Protein 7JWS (pdb70)

Secondary structure (DSSP, 8-state):
-----SS-------SEEETTEEE--SS--EEEEEETTTTEEEEEEE---HHHHHHHHHHHHHHTSTTSHHHHS-HHHHHHHHHHHHHHHHHTHHHHHHHHHHHHT--HHHIIIIIHHHHHHHHHHHHHHGGG----EE--SSSEEEEEEEEE-SEEEEE--SSSHHHHHHHHHHHHHHTT-EEEEE--TT--HHHHHHHHHHHHHTPPTTSEEE----IIIIIHHHHT-TT--EEEEES-HHHHHHHHHHHHHTT--EEEEE-----EEEE-TTS-HHHHHHHHHHHHHGGGG--TT---EEEEEHHHHHHHHHHHHHHHTT--BS-TTSTT--B---S-HHHHHHHHHHHHHHHHTT-EEEE--SEESSSS-EE--EEEES--TTSHHHHS---SSEEEEEEES-HHHHHHHHH-SS--SEEEEE-S-HHHHHHHHHHS--SEEEES------TTS-B--SGGGEES-BSHHHHHGGGEEEEEEEEE-S----

Nearest PDB structures (foldseek):
  5abm-assembly1_C  TM=9.987E-01  e=3.483E-104  Ovis aries
  6alj-assembly1_A  TM=9.960E-01  e=2.962E-92  Homo sapiens
  2onm-assembly1_D  TM=9.937E-01  e=1.560E-89  Homo sapiens
  8dr9-assembly1_B  TM=9.944E-01  e=1.698E-88  Homo sapiens
  2onp-assembly1_A  TM=9.924E-01  e=2.288E-88  Homo sapiens

Radius of gyration: 23.47 Å; Cα contacts (8 Å, |Δi|>4): 1197; chains: 1; bounding box: 71×61×48 Å

Foldseek 3Di:
DQDADPDDADFDFAAWAAQLDGDAEPVNDWDFAAFQQFRDTPDIHHAHFLVSLVRLLVLQQVCQDPPHCLNPPALLVLLVLLLQLLVVLVVCLNNLLVLLCRLLLFQSSCSRPPLSVLLSQLSNQLSVCLNVDAWAFDPDPDQWTKIKDFAFQEEEEEEEESLRQRNRVSLPLSLLSSRRYAYEYEYALSRCRSVSVSSNSSVVSPPGGSSYIYRYHHCVGSVLSQLQPQSHQAYEYEEALVVLVVSCVSCVVHHVHHYWYQHAFLAAEEAEPAFPQVLCLVQLLCQQCPQQRQDRRRNLEYEYEPVCQVVSLVSNLVVLVPAAEHRSHDPPHDYTAHRDDVLLVLLLVLLVQCVVVDWAKSDFNAADDPGGSGGRQTETEPDDCPGCSNADRSSGNYHYYYYDHDPVVVLVSSQPHQWAFEYEYGHPDPVCQVVSQVSHQHFYYHYSHHDDDHQQDWGHTGGSSIDATTHHPRNSSSRTDMDMDMGRDPHDDD

InterPro domains:
  IPR015590 Aldehyde dehydrogenase domain [PF00171] (29-492)
  IPR016160 Aldehyde dehydrogenase, cysteine active site [PS00070] (296-307)
  IPR016161 Aldehyde/histidinol dehydrogenase [SSF53720] (13-496)
  IPR016162 Aldehyde dehydrogenase, N-terminal [G3DSA:3.40.605.10] (34-492)
  IPR016163 Aldehyde dehydrogenase, C-terminal [G3DSA:3.40.309.10] (274-463)
  IPR029510 Aldehyde dehydrogenase, glutamic acid active site [PS00687] (268-275)

Solvent-accessible surface area: 20620 Å² total; per-residue (Å²): 180,74,55,81,56,177,107,132,31,178,52,133,50,29,80,0,0,5,61,15,87,74,44,82,6,81,71,48,112,102,4,50,2,99,11,3,8,39,75,92,96,50,23,76,0,10,24,0,41,114,100,2,0,31,71,0,2,154,6,0,53,122,9,19,74,143,56,15,89,2,52,89,43,102,30,61,70,28,6,154,12,0,94,76,0,0,57,10,0,79,137,19,53,56,49,0,0,14,9,2,0,31,3,2,0,3,21,14,45,36,0,24,90,56,4,0,25,25,0,8,146,6,0,62,47,0,8,35,55,2,71,113,44,123,23,145,103,75,130,53,131,38,68,74,95,6,70,16,109,46,28,23,22,0,0,0,0,0,13,6,16,34,7,39,5,0,21,20,1,0,18,2,0,0,2,0,0,0,3,2,0,0,0,0,0,3,3,6,46,45,2,0,3,2,4,0,14,0,0,15,4,0,104,92,12,46,4,15,78,0,0,0,0,0,0,0,0,77,24,116,49,0,5,47,6,0,4,52,28,126,60,0,41,1,0,2,14,7,18,51,18,131,59,0,123,110,8,109,90,22,3,45,164,32,44,136,9,117,29,15,6,8,8,0,2,2,2,9,0,0,0,15,50,60,11,62,32,95,47,0,8,71,63,0,0,70,10,2,13,74,8,3,1,0,11,22,24,11,0,8,9,0,0,0,38,78,91,28,8,112,56,0,14,130,88,0,14,90,58,1,131,151,48,102,24,11,51,5,62,74,113,55,24,59,8,0,0,0,8,30,130,133,22,46,61,78,0,37,76,1,0,73,6,0,84,163,81,56,12,113,72,52,19,31,5,14,79,110,51,158,99,10,47,6,0,64,16,0,0,0,3,73,5,81,47,132,15,79,0,5,118,65,24,4,24,4,0,2,0,0,0,0,95,12,170,50,49,115,71,0,30,150,46,3,25,111,34,159,41,7,2,0,0,0,0,1,3,142,53,141,91,71,16,109,69,2,30,94,48,7,81,8,28,27,39,13,58,59,28,11,35,85,67,50,8,115,58,63,26,0,4,86,83,66,0,5,49,25,49,17,1,0,109,132,2,5,91,43,13,17,64,88,98,85,38,68,61,171,60,114,128,80,120,178

Organism: Homo sapiens (NCBI:txid9606)

B-factor: mean 30.78, std 9.28, range [12.26, 70.66]

GO terms:
  GO:0004029 aldehyde dehydrogenase (NAD+) activity (F, IDA)
  GO:0005829 cytosol (C, IDA)
  GO:0030392 fructosamine catabolic process (P, IDA)
  GO:0106373 3-deoxyglucosone dehydrogenase activity (F, IDA)
  GO:0004029 aldehyde dehydrogenase (NAD+) activity (F, EXP)
  GO:0140087 acetaldehyde dehydrogenase (NAD+) activity (F, EXP)
  GO:0018479 benzaldehyde dehydrogenase (NAD+) activity (F, EXP)
  GO:0004029 aldehyde dehydrogenase (NAD+) activity (F, IMP)
  GO:0110095 cellular detoxification of aldehyde (P, IMP)
  GO:0005515 protein binding (F, IPI)
  GO:0005497 androgen binding (F, TAS)
  GO:0005737 cytoplasm (C, TAS)
  GO:0004029 aldehyde dehydrogenase (NAD+) activity (F, TAS)
  GO:0006081 aldehyde metabolic process (P, TAS)
  GO:0005829 cytosol (C, TAS)
  GO:0005096 GTPase activator activity (F, TAS)
  GO:0070062 extracellular exosome (C, HDA)
  GO:0070403 NAD+ binding (F, IDA)

Sequence (494 aa):
DLPVVLLTDLKIQYTKIFINNEWHDSVSGKKFPVFNPATEEELCQVEEGDKEDVDKAVKAARQAFQIGSPWRTMDASERGRLLYYKLADLIERDRLLLATMESMNGGKLYSNNAYLSDLAGCCIKTLRYCAGWADKIQGRTIPIDGNFFTYTRHEPIGVCGQIIPWNFPLVMLIWKIGPALSCGNTVVVKPAEQTPLTALHVASLIKEAGFPPGVVNIVPGYGPTAGAAISSHMDIDKVAFTGSTEVGKLIKEAAGKSNLKRVTLELGGKSPCIVLADADLDNAVEFAHHGVFYHQGQCCIAASRIFVEESIYDEFVRRSVERAKKYILGNPLTPGVTQGPQIDKEQYDKILDLIESGKKEGAKLECGGGPWGNKGYFVQPTVFSNVTDEMRIAKEEIFGPVQQIMKFKSSLDDVIKRANNTFYGLSAGVFTKDIDKAITISSALQAGTVWVNCYGVVSAQCPFGGFKMSGNGRELGEYGFHEYTEVKTVTVKISQQKNS

Structure (mmCIF, N/CA/C/O backbone):
data_7JWS
#
_entry.id   7JWS
#
_cell.length_a   109.065
_cell.length_b   109.065
_cell.length_c   83.126
_cell.angle_alpha   90.000
_cell.angle_beta   90.000
_cell.angle_gamma   90.000
#
_symmetry.space_group_name_H-M   'P 4 2 2'
#
loop_
_entity.id
_entity.type
_entity.pdbx_description
1 polymer 'Retinal dehydrogenase 1'
2 non-polymer 'YTTERBIUM (III) ION'
3 non-polymer 1-methyl-5-phenyl-6-{[(1R)-1-phenylethyl]sulfanyl}-1,5-dihydro-4H-pyrazolo[3,4-d]pyrimidin-4-one
4 non-polymer 'CHLORIDE ION'
5 water water
#
loop_
_atom_site.group_PDB
_atom_site.id
_atom_site.type_symbol
_atom_site.label_atom_id
_atom_site.label_alt_id
_atom_site.label_comp_id
_atom_site.label_asym_id
_atom_site.label_entity_id
_atom_site.label_seq_id
_atom_site.pdbx_PDB_ins_code
_atom_site.Cartn_x
_atom_site.Cartn_y
_atom_site.Cartn_z
_atom_site.occupancy
_atom_site.B_iso_or_equiv
_atom_site.auth_seq_id
_atom_site.auth_comp_id
_atom_site.auth_asym_id
_atom_site.auth_atom_id
_atom_site.pdbx_PDB_model_num
ATOM 1 N N . ASP A 1 8 ? 33.510 -33.068 4.477 1.00 62.50 8 ASP A N 1
ATOM 2 C CA . ASP A 1 8 ? 33.651 -34.320 5.296 1.00 63.08 8 ASP A CA 1
ATOM 3 C C . ASP A 1 8 ? 34.320 -34.021 6.638 1.00 59.75 8 ASP A C 1
ATOM 4 O O . ASP A 1 8 ? 35.158 -33.112 6.729 1.00 56.92 8 ASP A O 1
ATOM 9 N N . LEU A 1 9 ? 33.946 -34.789 7.665 1.00 60.30 9 LEU A N 1
ATOM 10 C CA . LEU A 1 9 ? 34.546 -34.668 8.998 1.00 57.60 9 LEU A CA 1
ATOM 11 C C . LEU A 1 9 ? 35.158 -36.007 9.438 1.00 58.07 9 LEU A C 1
ATOM 12 O O . LEU A 1 9 ? 34.490 -36.809 10.102 1.00 59.81 9 LEU A O 1
ATOM 17 N N . PRO A 1 10 ? 36.432 -36.255 9.061 1.00 56.63 10 PRO A N 1
ATOM 18 C CA . PRO A 1 10 ? 37.116 -37.470 9.508 1.00 57.03 10 PRO A CA 1
ATOM 19 C C . PRO A 1 10 ? 37.541 -37.403 10.973 1.00 54.96 10 PRO A C 1
ATOM 20 O O . PRO A 1 10 ? 37.690 -36.311 11.524 1.00 52.54 10 PRO A O 1
ATOM 24 N N . VAL A 1 11 ? 37.756 -38.581 11.560 1.00 56.07 11 VAL A N 1
ATOM 25 C CA A VAL A 1 11 ? 38.118 -38.705 12.974 0.50 54.70 11 VAL A CA 1
ATOM 26 C CA B VAL A 1 11 ? 38.083 -38.735 12.979 0.50 54.82 11 VAL A CA 1
ATOM 27 C C . VAL A 1 11 ? 39.348 -39.588 13.155 1.00 54.32 11 VAL A C 1
ATOM 28 O O . VAL A 1 11 ? 39.681 -40.398 12.288 1.00 55.84 11 VAL A O 1
ATOM 35 N N . LEU A 1 12 ? 40.028 -39.406 14.285 1.00 52.46 12 LEU A N 1
ATOM 36 C CA . LEU A 1 12 ? 41.181 -40.223 14.663 1.00 52.21 12 LEU A CA 1
ATOM 37 C C . LEU A 1 12 ? 40.712 -41.661 14.937 1.00 55.23 12 LEU A C 1
ATOM 38 O O . LEU A 1 12 ? 39.728 -41.867 15.657 1.00 56.47 12 LEU A O 1
ATOM 43 N N . LEU A 1 13 ? 41.400 -42.642 14.350 1.00 56.57 13 LEU A N 1
ATOM 44 C CA . LEU A 1 13 ? 40.951 -44.045 14.381 1.00 59.82 13 LEU A CA 1
ATOM 45 C C . LEU A 1 13 ? 41.319 -44.798 15.664 1.00 60.13 13 LEU A C 1
ATOM 46 O O . LEU A 1 13 ? 40.586 -45.702 16.069 1.00 62.61 13 LEU A O 1
ATOM 51 N N . THR A 1 14 ? 42.453 -44.448 16.278 1.00 57.90 14 THR A N 1
ATOM 52 C CA . THR A 1 14 ? 42.824 -44.963 17.606 1.00 57.98 14 THR A CA 1
ATOM 53 C C . THR A 1 14 ? 42.694 -43.825 18.614 1.00 55.71 14 THR A C 1
ATOM 54 O O . THR A 1 14 ? 42.671 -42.652 18.231 1.00 53.85 14 THR A O 1
ATOM 58 N N . ASP A 1 15 ? 42.620 -44.176 19.897 1.00 56.14 15 ASP A N 1
ATOM 59 C CA . ASP A 1 15 ? 42.564 -43.179 20.972 1.00 54.28 15 ASP A CA 1
ATOM 60 C C . ASP A 1 15 ? 43.856 -42.346 21.022 1.00 51.54 15 ASP A C 1
ATOM 61 O O . ASP A 1 15 ? 44.935 -42.810 20.628 1.00 51.39 15 ASP A O 1
ATOM 66 N N . LEU A 1 16 ? 43.728 -41.105 21.485 1.00 49.54 16 LEU A N 1
ATOM 67 C CA . LEU A 1 16 ? 44.857 -40.189 21.585 1.00 46.98 16 LEU A CA 1
ATOM 68 C C . LEU A 1 16 ? 45.798 -40.625 22.705 1.00 46.91 16 LEU A C 1
ATOM 69 O O . LEU A 1 16 ? 45.350 -40.910 23.816 1.00 47.83 16 LEU A O 1
ATOM 74 N N . LYS A 1 17 ? 47.095 -40.666 22.407 1.00 45.96 17 LYS A N 1
ATOM 75 C CA . LYS A 1 17 ? 48.121 -40.929 23.414 1.00 45.82 17 LYS A CA 1
ATOM 76 C C . LYS A 1 17 ? 48.965 -39.675 23.547 1.00 43.33 17 LYS A C 1
ATOM 77 O O . LYS A 1 17 ? 49.492 -39.185 22.554 1.00 42.22 17 LYS A O 1
ATOM 83 N N . ILE A 1 18 ? 49.074 -39.145 24.765 1.00 42.71 18 ILE A N 1
ATOM 84 C CA . ILE A 1 18 ? 49.862 -37.935 25.008 1.00 40.63 18 ILE A CA 1
ATOM 85 C C . ILE A 1 18 ? 51.330 -38.338 25.150 1.00 40.53 18 ILE A C 1
ATOM 86 O O . ILE A 1 18 ? 51.669 -39.182 25.988 1.00 41.97 18 ILE A O 1
ATOM 91 N N . GLN A 1 19 ? 52.174 -37.744 24.310 1.00 39.08 19 GLN A N 1
ATOM 92 C CA . GLN A 1 19 ? 53.606 -38.034 24.259 1.00 38.95 19 GLN A CA 1
ATOM 93 C C . GLN A 1 19 ? 54.455 -36.879 24.808 1.00 37.28 19 GLN A C 1
ATOM 94 O O . GLN A 1 19 ? 55.354 -37.099 25.615 1.00 37.80 19 GLN A O 1
ATOM 100 N N . TYR A 1 20 ? 54.179 -35.658 24.358 1.00 35.44 20 TYR A N 1
ATOM 101 C CA . TYR A 1 20 ? 55.056 -34.510 24.622 1.00 33.83 20 TYR A CA 1
ATOM 102 C C . TYR A 1 20 ? 54.553 -33.684 25.799 1.00 33.44 20 TYR A C 1
ATOM 103 O O . TYR A 1 20 ? 53.513 -33.041 25.719 1.00 32.85 20 TYR A O 1
ATOM 112 N N . THR A 1 21 ? 55.301 -33.747 26.899 1.00 33.95 21 THR A N 1
ATOM 113 C CA . THR A 1 21 ? 54.931 -33.123 28.162 1.00 34.14 21 THR A CA 1
ATOM 114 C C . THR A 1 21 ? 56.075 -32.336 28.819 1.00 33.70 21 THR A C 1
ATOM 115 O O . THR A 1 21 ? 55.971 -31.955 29.996 1.00 34.45 21 THR A O 1
ATOM 119 N N . LYS A 1 22 ? 57.160 -32.113 28.084 1.00 32.78 22 LYS A N 1
ATOM 120 C CA . LYS A 1 22 ? 58.365 -31.509 28.636 1.00 32.61 22 LYS A CA 1
ATOM 121 C C . LYS A 1 22 ? 58.647 -30.129 28.054 1.00 30.81 22 LYS A C 1
ATOM 122 O O . LYS A 1 22 ? 58.042 -29.705 27.062 1.00 29.58 22 LYS A O 1
ATOM 128 N N . ILE A 1 23 ? 59.577 -29.433 28.699 1.00 30.76 23 ILE A N 1
ATOM 129 C CA . ILE A 1 23 ? 60.041 -28.129 28.248 1.00 29.41 23 ILE A CA 1
ATOM 130 C C . ILE A 1 23 ? 60.940 -28.308 27.016 1.00 28.59 23 ILE A C 1
ATOM 131 O O . ILE A 1 23 ? 61.807 -29.189 26.999 1.00 29.49 23 ILE A O 1
ATOM 136 N N . PHE A 1 24 ? 60.724 -27.471 25.998 1.00 27.05 24 PHE A N 1
ATOM 137 C CA . PHE A 1 24 ? 61.409 -27.577 24.714 1.00 26.32 24 PHE A CA 1
ATOM 138 C C . PHE A 1 24 ? 62.404 -26.418 24.582 1.00 25.61 24 PHE A C 1
ATOM 139 O O . PHE A 1 24 ? 61.999 -25.267 24.416 1.00 24.55 24 PHE A O 1
ATOM 147 N N . ILE A 1 25 ? 63.698 -26.731 24.701 1.00 26.33 25 ILE A N 1
ATOM 148 C CA . ILE A 1 25 ? 64.793 -25.746 24.574 1.00 26.08 25 ILE A CA 1
ATOM 149 C C . ILE A 1 25 ? 65.897 -26.333 23.681 1.00 26.38 25 ILE A C 1
ATOM 150 O O . ILE A 1 25 ? 66.247 -27.489 23.829 1.00 27.48 25 ILE A O 1
ATOM 155 N N . ASN A 1 26 ? 66.422 -25.555 22.734 1.00 25.61 26 ASN A N 1
ATOM 156 C CA . ASN A 1 26 ? 67.460 -26.049 21.800 1.00 25.97 26 ASN A CA 1
ATOM 157 C C . ASN A 1 26 ? 67.092 -27.392 21.131 1.00 26.50 26 ASN A C 1
ATOM 158 O O . ASN A 1 26 ? 67.940 -28.266 20.954 1.00 27.50 26 ASN A O 1
ATOM 163 N N . ASN A 1 27 ? 65.813 -27.517 20.756 1.00 26.03 27 ASN A N 1
ATOM 164 C CA . ASN A 1 27 ? 65.239 -28.721 20.131 1.00 26.69 27 ASN A CA 1
ATOM 165 C C . ASN A 1 27 ? 65.409 -30.017 20.919 1.00 28.33 27 ASN A C 1
ATOM 166 O O . ASN A 1 27 ? 65.509 -31.102 20.357 1.00 29.28 27 ASN A O 1
ATOM 171 N N . GLU A 1 28 ? 65.408 -29.907 22.231 1.00 28.95 28 GLU A N 1
ATOM 172 C CA . GLU A 1 28 ? 65.480 -31.089 23.078 1.00 30.63 28 GLU A CA 1
ATOM 173 C C . GLU A 1 28 ? 64.528 -30.915 24.252 1.00 30.68 28 GLU A C 1
ATOM 174 O O . GLU A 1 28 ? 64.135 -29.790 24.600 1.00 29.69 28 GLU A O 1
ATOM 180 N N . TRP A 1 29 ? 64.145 -32.048 24.824 1.00 31.84 29 TRP A N 1
ATOM 181 C CA . TRP A 1 29 ? 63.136 -32.105 25.868 1.00 32.19 29 TRP A CA 1
ATOM 182 C C . TRP A 1 29 ? 63.819 -32.044 27.226 1.00 33.37 29 TRP A C 1
ATOM 183 O O . TRP A 1 29 ? 64.739 -32.797 27.481 1.00 34.72 29 TRP A O 1
ATOM 194 N N . HIS A 1 30 ? 63.364 -31.121 28.065 1.00 33.00 30 HIS A N 1
ATOM 195 C CA . HIS A 1 30 ? 63.993 -30.794 29.337 1.00 34.15 30 HIS A CA 1
ATOM 196 C C . HIS A 1 30 ? 63.003 -31.022 30.471 1.00 35.01 30 HIS A C 1
ATOM 197 O O . HIS A 1 30 ? 61.832 -30.615 30.384 1.00 34.09 30 HIS A O 1
ATOM 204 N N . ASP A 1 31 ? 63.469 -31.640 31.554 1.00 36.90 31 ASP A N 1
ATOM 205 C CA . ASP A 1 31 ? 62.743 -31.556 32.813 1.00 37.91 31 ASP A CA 1
ATOM 206 C C . ASP A 1 31 ? 62.831 -30.113 33.314 1.00 37.30 31 ASP A C 1
ATOM 207 O O . ASP A 1 31 ? 63.767 -29.378 32.971 1.00 36.78 31 ASP A O 1
ATOM 212 N N . SER A 1 32 ? 61.856 -29.720 34.134 1.00 37.48 32 SER A N 1
ATOM 213 C CA . SER A 1 32 ? 61.906 -28.442 34.846 1.00 37.43 32 SER A CA 1
ATOM 214 C C . SER A 1 32 ? 63.107 -28.438 35.789 1.00 39.18 32 SER A C 1
ATOM 215 O O . SER A 1 32 ? 63.512 -29.489 36.280 1.00 40.81 32 SER A O 1
ATOM 218 N N . VAL A 1 33 ? 63.661 -27.256 36.043 1.00 39.00 33 VAL A N 1
ATOM 219 C CA . VAL A 1 33 ? 64.841 -27.096 36.909 1.00 40.84 33 VAL A CA 1
ATOM 220 C C . VAL A 1 33 ? 64.528 -27.526 38.335 1.00 43.06 33 VAL A C 1
ATOM 221 O O . VAL A 1 33 ? 65.367 -28.134 39.006 1.00 45.07 33 VAL A O 1
ATOM 225 N N . SER A 1 34 ? 63.323 -27.195 38.783 1.00 42.79 34 SER A N 1
ATOM 226 C CA . SER A 1 34 ? 62.850 -27.624 40.103 1.00 44.97 34 SER A CA 1
ATOM 227 C C . SER A 1 34 ? 62.508 -29.124 40.147 1.00 45.70 34 SER A C 1
ATOM 228 O O . SER A 1 34 ? 62.571 -29.744 41.203 1.00 47.92 34 SER A O 1
ATOM 231 N N . GLY A 1 35 ? 62.127 -29.687 39.000 1.00 43.98 35 GLY A N 1
ATOM 232 C CA . GLY A 1 35 ? 61.646 -31.062 38.900 1.00 44.60 35 GLY A CA 1
ATOM 233 C C . GLY A 1 35 ? 60.133 -31.160 39.072 1.00 44.38 35 GLY A C 1
ATOM 234 O O . GLY A 1 35 ? 59.567 -32.248 38.967 1.00 44.88 35 GLY A O 1
ATOM 235 N N . LYS A 1 36 ? 59.478 -30.019 39.296 1.00 43.80 36 LYS A N 1
ATOM 236 C CA . LYS A 1 36 ? 58.041 -29.975 39.522 1.00 43.79 36 LYS A CA 1
ATOM 237 C C . LYS A 1 36 ? 57.271 -30.108 38.225 1.00 41.73 36 LYS A C 1
ATOM 238 O O . LYS A 1 36 ? 57.771 -29.766 37.151 1.00 40.02 36 LYS A O 1
ATOM 244 N N . LYS A 1 37 ? 56.056 -30.631 38.356 1.00 42.16 37 LYS A N 1
ATOM 245 C CA . LYS A 1 37 ? 55.125 -30.806 37.249 1.00 40.64 37 LYS A CA 1
ATOM 246 C C . LYS A 1 37 ? 53.754 -30.323 37.715 1.00 40.90 37 LYS A C 1
ATOM 247 O O . LYS A 1 37 ? 53.501 -30.219 38.930 1.00 42.55 37 LYS A O 1
ATOM 253 N N . PHE A 1 38 ? 52.881 -30.033 36.757 1.00 39.43 38 PHE A N 1
ATOM 254 C CA . PHE A 1 38 ? 51.529 -29.562 37.046 1.00 39.65 38 PHE A CA 1
ATOM 255 C C . PHE A 1 38 ? 50.497 -30.324 36.216 1.00 39.42 38 PHE A C 1
ATOM 256 O O . PHE A 1 38 ? 50.795 -30.738 35.090 1.00 38.29 38 PHE A O 1
ATOM 264 N N . PRO A 1 39 ? 49.275 -30.493 36.758 1.00 40.61 39 PRO A N 1
ATOM 265 C CA . PRO A 1 39 ? 48.264 -31.281 36.060 1.00 40.79 39 PRO A CA 1
ATOM 266 C C . PRO A 1 39 ? 47.589 -30.512 34.930 1.00 39.18 39 PRO A C 1
ATOM 267 O O . PRO A 1 39 ? 47.410 -29.295 35.028 1.00 38.39 39 PRO A O 1
ATOM 271 N N . VAL A 1 40 ? 47.240 -31.230 33.866 1.00 38.86 40 VAL A N 1
ATOM 272 C CA . VAL A 1 40 ? 46.432 -30.696 32.782 1.00 37.83 40 VAL A CA 1
ATOM 273 C C . VAL A 1 40 ? 45.122 -31.469 32.757 1.00 39.33 40 VAL A C 1
ATOM 274 O O . VAL A 1 40 ? 45.125 -32.700 32.825 1.00 40.63 40 VAL A O 1
ATOM 278 N N . PHE A 1 41 ? 44.015 -30.743 32.635 1.00 39.38 41 PHE A N 1
ATOM 279 C CA . PHE A 1 41 ? 42.671 -31.310 32.759 1.00 41.07 41 PHE A CA 1
ATOM 280 C C . PHE A 1 41 ? 41.877 -31.225 31.467 1.00 40.51 41 PHE A C 1
ATOM 281 O O . PHE A 1 41 ? 42.179 -30.418 30.590 1.00 38.90 41 PHE A O 1
ATOM 289 N N . ASN A 1 42 ? 40.862 -32.077 31.371 1.00 42.07 42 ASN A N 1
ATOM 290 C CA . ASN A 1 42 ? 39.827 -31.978 30.353 1.00 42.24 42 ASN A CA 1
ATOM 291 C C . ASN A 1 42 ? 38.677 -31.184 30.988 1.00 43.07 42 ASN A C 1
ATOM 292 O O . ASN A 1 42 ? 38.113 -31.628 31.995 1.00 44.77 42 ASN A O 1
ATOM 297 N N . PRO A 1 43 ? 38.324 -30.012 30.415 1.00 41.94 43 PRO A N 1
ATOM 298 C CA . PRO A 1 43 ? 37.211 -29.235 30.992 1.00 42.92 43 PRO A CA 1
ATOM 299 C C . PRO A 1 43 ? 35.800 -29.836 30.852 1.00 45.05 43 PRO A C 1
ATOM 300 O O . PRO A 1 43 ? 34.881 -29.354 31.509 1.00 46.22 43 PRO A O 1
ATOM 304 N N . ALA A 1 44 ? 35.633 -30.842 29.993 1.00 45.68 44 ALA A N 1
ATOM 305 C CA . ALA A 1 44 ? 34.352 -31.526 29.807 1.00 47.99 44 ALA A CA 1
ATOM 306 C C . ALA A 1 44 ? 34.074 -32.585 30.875 1.00 50.07 44 ALA A C 1
ATOM 307 O O . ALA A 1 44 ? 32.912 -32.842 31.205 1.00 52.14 44 ALA A O 1
ATOM 309 N N . THR A 1 45 ? 35.136 -33.210 31.386 1.00 49.66 45 THR A N 1
ATOM 310 C CA . THR A 1 45 ? 35.021 -34.257 32.415 1.00 51.66 45 THR A CA 1
ATOM 311 C C . THR A 1 45 ? 35.553 -33.864 33.801 1.00 51.61 45 THR A C 1
ATOM 312 O O . THR A 1 45 ? 35.250 -34.542 34.786 1.00 53.42 45 THR A O 1
ATOM 316 N N . GLU A 1 46 ? 36.332 -32.783 33.873 1.00 49.69 46 GLU A N 1
ATOM 317 C CA . GLU A 1 46 ? 37.104 -32.403 35.067 1.00 49.56 46 GLU A CA 1
ATOM 318 C C . GLU A 1 46 ? 38.158 -33.447 35.474 1.00 49.90 46 GLU A C 1
ATOM 319 O O . GLU A 1 46 ? 38.590 -33.472 36.627 1.00 50.69 46 GLU A O 1
ATOM 325 N N . GLU A 1 47 ? 38.577 -34.290 34.529 1.00 49.58 47 GLU A N 1
ATOM 326 C CA . GLU A 1 47 ? 39.537 -35.366 34.792 1.00 50.08 47 GLU A CA 1
ATOM 327 C C . GLU A 1 47 ? 40.921 -34.963 34.291 1.00 47.89 47 GLU A C 1
ATOM 328 O O . GLU A 1 47 ? 41.053 -34.277 33.271 1.00 46.09 47 GLU A O 1
ATOM 334 N N . GLU A 1 48 ? 41.946 -35.409 35.012 1.00 48.18 48 GLU A N 1
ATOM 335 C CA . GLU A 1 48 ? 43.332 -35.113 34.670 1.00 46.47 48 GLU A CA 1
ATOM 336 C C . GLU A 1 48 ? 43.749 -35.956 33.466 1.00 45.99 48 GLU A C 1
ATOM 337 O O . GLU A 1 48 ? 43.610 -37.184 33.497 1.00 47.59 48 GLU A O 1
ATOM 343 N N . LEU A 1 49 ? 44.234 -35.286 32.419 1.00 43.97 49 LEU A N 1
ATOM 344 C CA . LEU A 1 49 ? 44.735 -35.940 31.202 1.00 43.38 49 LEU A CA 1
ATOM 345 C C . LEU A 1 49 ? 46.170 -36.427 31.375 1.00 43.06 49 LEU A C 1
ATOM 346 O O . LEU A 1 49 ? 46.508 -37.526 30.944 1.00 43.88 49 LEU A O 1
ATOM 351 N N . CYS A 1 50 ? 47.006 -35.586 31.982 1.00 42.01 50 CYS A N 1
ATOM 352 C CA . CYS A 1 50 ? 48.431 -35.866 32.170 1.00 41.73 50 CYS A CA 1
ATOM 353 C C . CYS A 1 50 ? 49.069 -34.820 33.086 1.00 41.09 50 CYS A C 1
ATOM 354 O O . CYS A 1 50 ? 48.406 -33.881 33.542 1.00 40.80 50 CYS A O 1
ATOM 357 N N . GLN A 1 51 ? 50.357 -35.008 33.350 1.00 41.06 51 GLN A N 1
ATOM 358 C CA . GLN A 1 51 ? 51.209 -34.008 33.985 1.00 40.41 51 GLN A CA 1
ATOM 359 C C . GLN A 1 51 ? 52.199 -33.443 32.971 1.00 38.47 51 GLN A C 1
ATOM 360 O O . GLN A 1 51 ? 52.636 -34.158 32.072 1.00 38.31 51 GLN A O 1
ATOM 366 N N . VAL A 1 52 ? 52.561 -32.171 33.145 1.00 37.16 52 VAL A N 1
ATOM 367 C CA . VAL A 1 52 ? 53.478 -31.450 32.247 1.00 35.34 52 VAL A CA 1
ATOM 368 C C . VAL A 1 52 ? 54.530 -30.768 33.121 1.00 35.41 52 VAL A C 1
ATOM 369 O O . VAL A 1 52 ? 54.220 -30.354 34.238 1.00 36.37 52 VAL A O 1
ATOM 373 N N . GLU A 1 53 ? 55.765 -30.671 32.628 1.00 34.55 53 GLU A N 1
ATOM 374 C CA . GLU A 1 53 ? 56.855 -30.050 33.396 1.00 34.84 53 GLU A CA 1
ATOM 375 C C . GLU A 1 53 ? 56.527 -28.574 33.656 1.00 33.92 53 GLU A C 1
ATOM 376 O O . GLU A 1 53 ? 56.142 -27.859 32.736 1.00 32.32 53 GLU A O 1
ATOM 382 N N . GLU A 1 54 ? 56.666 -28.136 34.909 1.00 35.07 54 GLU A N 1
ATOM 383 C CA . GLU A 1 54 ? 56.317 -26.766 35.299 1.00 34.65 54 GLU A CA 1
ATOM 384 C C . GLU A 1 54 ? 57.517 -25.839 35.150 1.00 34.04 54 GLU A C 1
ATOM 385 O O . GLU A 1 54 ? 58.425 -25.822 35.983 1.00 35.41 54 GLU A O 1
ATOM 391 N N . GLY A 1 55 ? 57.529 -25.070 34.069 1.00 32.17 55 GLY A N 1
ATOM 392 C CA . GLY A 1 55 ? 58.575 -24.096 33.877 1.00 31.65 55 GLY A CA 1
ATOM 393 C C . GLY A 1 55 ? 58.373 -22.889 34.769 1.00 32.29 55 GLY A C 1
ATOM 394 O O . GLY A 1 55 ? 57.240 -22.449 34.981 1.00 32.17 55 GLY A O 1
ATOM 395 N N . ASP A 1 56 ? 59.479 -22.344 35.264 1.00 33.11 56 ASP A N 1
ATOM 396 C CA . ASP A 1 56 ? 59.471 -21.183 36.152 1.00 34.17 56 ASP A CA 1
ATOM 397 C C . ASP A 1 56 ? 60.569 -20.242 35.673 1.00 33.74 56 ASP A C 1
ATOM 398 O O . ASP A 1 56 ? 60.997 -20.355 34.512 1.00 32.18 56 ASP A O 1
ATOM 403 N N . LYS A 1 57 ? 61.022 -19.301 36.506 1.00 35.19 57 LYS A N 1
ATOM 404 C CA . LYS A 1 57 ? 61.947 -18.273 36.004 1.00 34.84 57 LYS A CA 1
ATOM 405 C C . LYS A 1 57 ? 63.262 -18.885 35.510 1.00 34.79 57 LYS A C 1
ATOM 406 O O . LYS A 1 57 ? 63.797 -18.468 34.477 1.00 33.35 57 LYS A O 1
ATOM 412 N N . GLU A 1 58 ? 63.736 -19.892 36.233 1.00 36.33 58 GLU A N 1
ATOM 413 C CA . GLU A 1 58 ? 64.971 -20.619 35.915 1.00 36.74 58 GLU A CA 1
ATOM 414 C C . GLU A 1 58 ? 64.907 -21.299 34.518 1.00 34.60 58 GLU A C 1
ATOM 415 O O . GLU A 1 58 ? 65.911 -21.351 33.808 1.00 34.25 58 GLU A O 1
ATOM 421 N N . ASP A 1 59 ? 63.727 -21.783 34.126 1.00 33.31 59 ASP A N 1
ATOM 422 C CA . ASP A 1 59 ? 63.530 -22.421 32.816 1.00 31.44 59 ASP A CA 1
ATOM 423 C C . ASP A 1 59 ? 63.382 -21.390 31.722 1.00 29.51 59 ASP A C 1
ATOM 424 O O . ASP A 1 59 ? 63.846 -21.601 30.612 1.00 28.32 59 ASP A O 1
ATOM 429 N N . VAL A 1 60 ? 62.704 -20.283 32.032 1.00 29.17 60 VAL A N 1
ATOM 430 C CA . VAL A 1 60 ? 62.599 -19.167 31.092 1.00 27.57 60 VAL A CA 1
ATOM 431 C C . VAL A 1 60 ? 64.007 -18.624 30.810 1.00 27.73 60 VAL A C 1
ATOM 432 O O . VAL A 1 60 ? 64.329 -18.309 29.666 1.00 26.35 60 VAL A O 1
ATOM 436 N N . ASP A 1 61 ? 64.843 -18.561 31.848 1.00 29.48 61 ASP A N 1
ATOM 437 C CA . ASP A 1 61 ? 66.231 -18.101 31.705 1.00 30.12 61 ASP A CA 1
ATOM 438 C C . ASP A 1 61 ? 67.043 -18.983 30.748 1.00 29.57 61 ASP A C 1
ATOM 439 O O . ASP A 1 61 ? 67.767 -18.462 29.890 1.00 28.92 61 ASP A O 1
ATOM 444 N N . LYS A 1 62 ? 66.876 -20.301 30.858 1.00 29.87 62 LYS A N 1
ATOM 445 C CA . LYS A 1 62 ? 67.517 -21.246 29.932 1.00 29.40 62 LYS A CA 1
ATOM 446 C C . LYS A 1 62 ? 67.021 -21.057 28.513 1.00 27.31 62 LYS A C 1
ATOM 447 O O . LYS A 1 62 ? 67.814 -21.107 27.598 1.00 26.90 62 LYS A O 1
ATOM 453 N N . ALA A 1 63 ? 65.715 -20.860 28.357 1.00 26.21 63 ALA A N 1
ATOM 454 C CA . ALA A 1 63 ? 65.113 -20.636 27.038 1.00 24.45 63 ALA A CA 1
ATOM 455 C C . ALA A 1 63 ? 65.621 -19.349 26.376 1.00 23.76 63 ALA A C 1
ATOM 456 O O . ALA A 1 63 ? 65.899 -19.343 25.171 1.00 22.72 63 ALA A O 1
ATOM 458 N N . VAL A 1 64 ? 65.732 -18.266 27.145 1.00 24.44 64 VAL A N 1
ATOM 459 C CA . VAL A 1 64 ? 66.202 -16.980 26.606 1.00 24.08 64 VAL A CA 1
ATOM 460 C C . VAL A 1 64 ? 67.658 -17.072 26.142 1.00 24.63 64 VAL A C 1
ATOM 461 O O . VAL A 1 64 ? 67.991 -16.578 25.060 1.00 23.84 64 VAL A O 1
ATOM 465 N N . LYS A 1 65 ? 68.510 -17.698 26.954 1.00 26.31 65 LYS A N 1
ATOM 466 C CA . LYS A 1 65 ? 69.912 -17.917 26.568 1.00 27.08 65 LYS A CA 1
ATOM 467 C C . LYS A 1 65 ? 70.023 -18.685 25.236 1.00 25.93 65 LYS A C 1
ATOM 468 O O . LYS A 1 65 ? 70.871 -18.368 24.407 1.00 25.88 65 LYS A O 1
ATOM 474 N N . ALA A 1 66 ? 69.132 -19.658 25.042 1.00 25.23 66 ALA A N 1
ATOM 475 C CA . ALA A 1 66 ? 69.095 -20.465 23.830 1.00 24.31 66 ALA A CA 1
ATOM 476 C C . ALA A 1 66 ? 68.602 -19.636 22.663 1.00 22.71 66 ALA A C 1
ATOM 477 O O . ALA A 1 66 ? 69.167 -19.713 21.562 1.00 22.35 66 ALA A O 1
ATOM 479 N N . ALA A 1 67 ? 67.548 -18.845 22.895 1.00 21.89 67 ALA A N 1
ATOM 480 C CA . ALA A 1 67 ? 67.037 -17.933 21.854 1.00 20.54 67 ALA A CA 1
ATOM 481 C C . ALA A 1 67 ? 68.056 -16.862 21.461 1.00 20.68 67 ALA A C 1
ATOM 482 O O . ALA A 1 67 ? 68.189 -16.534 20.274 1.00 19.74 67 ALA A O 1
ATOM 484 N N . ARG A 1 68 ? 68.745 -16.311 22.448 1.00 21.83 68 ARG A N 1
ATOM 485 C CA . ARG A 1 68 ? 69.785 -15.304 22.233 1.00 22.40 68 ARG A CA 1
ATOM 486 C C . ARG A 1 68 ? 70.937 -15.856 21.408 1.00 22.81 68 ARG A C 1
ATOM 487 O O . ARG A 1 68 ? 71.416 -15.188 20.498 1.00 22.51 68 ARG A O 1
ATOM 495 N N . GLN A 1 69 ? 71.353 -17.084 21.705 1.00 23.70 69 GLN A N 1
ATOM 496 C CA . GLN A 1 69 ? 72.462 -17.715 20.989 1.00 24.35 69 GLN A CA 1
ATOM 497 C C . GLN A 1 69 ? 72.070 -18.004 19.537 1.00 23.08 69 GLN A C 1
ATOM 498 O O . GLN A 1 69 ? 72.859 -17.751 18.622 1.00 23.13 69 GLN A O 1
ATOM 504 N N . ALA A 1 70 ? 70.849 -18.495 19.324 1.0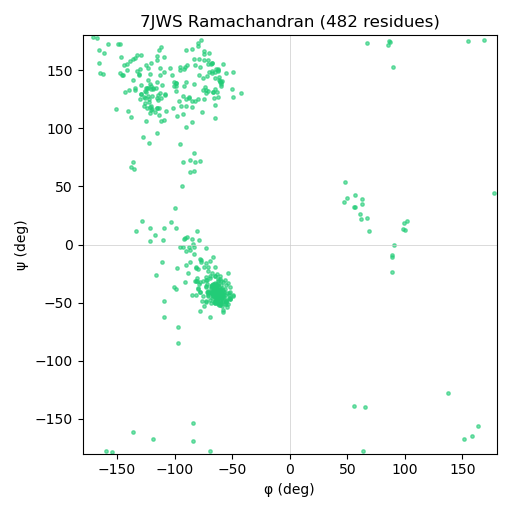0 22.10 70 ALA A N 1
ATOM 505 C CA . ALA A 1 70 ? 70.329 -18.716 17.958 1.00 21.09 70 ALA A CA 1
ATOM 506 C C . ALA A 1 70 ? 70.196 -17.426 17.151 1.00 20.29 70 ALA A C 1
ATOM 507 O O . ALA A 1 70 ? 70.229 -17.455 15.896 1.00 19.75 70 ALA A O 1
ATOM 509 N N . PHE A 1 71 ? 70.037 -16.296 17.846 1.00 20.32 71 PHE A N 1
ATOM 510 C CA . PHE A 1 71 ? 69.935 -14.990 17.199 1.00 19.80 71 PHE A CA 1
ATOM 511 C C . PHE A 1 71 ? 71.275 -14.285 16.901 1.00 20.60 71 PHE A C 1
ATOM 512 O O . PHE A 1 71 ? 71.277 -13.229 16.258 1.00 20.28 71 PHE A O 1
ATOM 520 N N . GLN A 1 72 ? 72.402 -14.855 17.335 1.00 21.89 72 GLN A N 1
ATOM 521 C CA . GLN A 1 72 ? 73.695 -14.179 17.208 1.00 23.00 72 GLN A CA 1
ATOM 522 C C . GLN A 1 72 ? 74.071 -14.006 15.739 1.00 22.57 72 GLN A C 1
ATOM 523 O O . GLN A 1 72 ? 73.794 -14.872 14.923 1.00 22.04 72 GLN A O 1
ATOM 529 N N . ILE A 1 73 ? 74.693 -12.877 15.425 1.00 22.98 73 ILE A N 1
ATOM 530 C CA . ILE A 1 73 ? 75.268 -12.649 14.094 1.00 23.00 73 ILE A CA 1
ATOM 531 C C . ILE A 1 73 ? 76.139 -13.857 13.722 1.00 23.86 73 ILE A C 1
ATOM 532 O O . ILE A 1 73 ? 76.897 -14.352 14.550 1.00 25.04 73 ILE A O 1
ATOM 537 N N . GLY A 1 74 ? 75.982 -14.350 12.494 1.00 23.42 74 GLY A N 1
ATOM 538 C CA . GLY A 1 74 ? 76.734 -15.514 12.016 1.00 24.32 74 GLY A CA 1
ATOM 539 C C . GLY A 1 74 ? 76.092 -16.867 12.284 1.00 24.15 74 GLY A C 1
ATOM 540 O O . GLY A 1 74 ? 76.586 -17.886 11.782 1.00 24.81 74 GLY A O 1
ATOM 541 N N . SER A 1 75 ? 75.008 -16.896 13.074 1.00 23.37 75 SER A N 1
ATOM 542 C CA . SER A 1 75 ? 74.288 -18.139 13.354 1.00 23.27 75 SER A CA 1
ATOM 543 C C . SER A 1 75 ? 73.532 -18.637 12.127 1.00 22.55 75 SER A C 1
ATOM 544 O O . SER A 1 75 ? 73.210 -17.837 11.237 1.00 21.96 75 SER A O 1
ATOM 547 N N . PRO A 1 76 ? 73.202 -19.945 12.094 1.00 22.82 76 PRO A N 1
ATOM 548 C CA . PRO A 1 76 ? 72.425 -20.470 10.969 1.00 22.37 76 PRO A CA 1
ATOM 549 C C . PRO A 1 76 ? 71.111 -19.726 10.707 1.00 20.99 76 PRO A C 1
ATOM 550 O O . PRO A 1 76 ? 70.805 -19.456 9.554 1.00 20.74 76 PRO A O 1
ATOM 554 N N . TRP A 1 77 ? 70.367 -19.369 11.754 1.00 20.20 77 TRP A N 1
ATOM 555 C CA . TRP A 1 77 ? 69.094 -18.648 11.587 1.00 19.01 77 TRP A CA 1
ATOM 556 C C . TRP A 1 77 ? 69.266 -17.220 11.056 1.00 18.53 77 TRP A C 1
ATOM 557 O O . TRP A 1 77 ? 68.455 -16.762 10.241 1.00 18.09 77 TRP A O 1
ATOM 568 N N . ARG A 1 78 ? 70.321 -16.525 11.484 1.00 18.85 78 ARG A N 1
ATOM 569 C CA . ARG A 1 78 ? 70.615 -15.195 10.945 1.00 18.55 78 ARG A CA 1
ATOM 570 C C . ARG A 1 78 ? 71.149 -15.215 9.530 1.00 18.81 78 ARG A C 1
ATOM 571 O O . ARG A 1 78 ? 70.836 -14.319 8.756 1.00 18.47 78 ARG A O 1
ATOM 579 N N . THR A 1 79 ? 71.964 -16.213 9.207 1.00 19.54 79 THR A N 1
ATOM 580 C CA . THR A 1 79 ? 72.647 -16.249 7.905 1.00 20.10 79 THR A CA 1
ATOM 581 C C . THR A 1 79 ? 71.891 -16.962 6.782 1.00 20.00 79 THR A C 1
ATOM 582 O O . THR A 1 79 ? 72.227 -16.756 5.609 1.00 20.32 79 THR A O 1
ATOM 586 N N . MET A 1 80 ? 70.894 -17.788 7.094 1.00 19.61 80 MET A N 1
ATOM 587 C CA . MET A 1 80 ? 70.190 -18.533 6.043 1.00 19.87 80 MET A CA 1
ATOM 588 C C . MET A 1 80 ? 69.383 -17.593 5.150 1.00 19.22 80 MET A C 1
ATOM 589 O O . MET A 1 80 ? 69.035 -16.482 5.532 1.00 18.49 80 MET A O 1
ATOM 594 N N . ASP A 1 81 ? 69.119 -18.032 3.932 1.00 19.75 81 ASP A N 1
ATOM 595 C CA . ASP A 1 81 ? 68.316 -17.230 3.027 1.00 19.40 81 ASP A CA 1
ATOM 596 C C . ASP A 1 81 ? 66.948 -17.006 3.645 1.00 18.44 81 ASP A C 1
ATOM 597 O O . ASP A 1 81 ? 66.400 -17.910 4.289 1.00 18.39 81 ASP A O 1
ATOM 602 N N . ALA A 1 82 ? 66.428 -15.784 3.526 1.00 17.73 82 ALA A N 1
ATOM 603 C CA . ALA A 1 82 ? 65.035 -15.496 3.879 1.00 17.01 82 ALA A CA 1
ATOM 604 C C . ALA A 1 82 ? 64.087 -16.510 3.231 1.00 17.58 82 ALA A C 1
ATOM 605 O O . ALA A 1 82 ? 63.165 -17.014 3.861 1.00 17.32 82 ALA A O 1
ATOM 607 N N . SER A 1 83 ? 64.313 -16.832 1.966 1.00 18.47 83 SER A N 1
ATOM 608 C CA . SER A 1 83 ? 63.494 -17.846 1.313 1.00 19.42 83 SER A CA 1
ATOM 609 C C . SER A 1 83 ? 63.479 -19.210 2.046 1.00 19.70 83 SER A C 1
ATOM 610 O O . SER A 1 83 ? 62.479 -19.929 1.992 1.00 20.18 83 SER A O 1
ATOM 613 N N . GLU A 1 84 ? 64.581 -19.539 2.730 1.00 19.53 84 GLU A N 1
ATOM 614 C CA . GLU A 1 84 ? 64.718 -20.786 3.483 1.00 19.85 84 GLU A CA 1
ATOM 615 C C . GLU A 1 84 ? 63.991 -20.713 4.821 1.00 18.86 84 GLU A C 1
ATOM 616 O O . GLU A 1 84 ? 63.474 -21.728 5.267 1.00 19.17 84 GLU A O 1
ATOM 622 N N . ARG A 1 85 ? 63.932 -19.536 5.440 1.00 17.72 85 ARG A N 1
ATOM 623 C CA . ARG A 1 85 ? 63.055 -19.377 6.622 1.00 16.96 85 ARG A CA 1
ATOM 624 C C . ARG A 1 85 ? 61.615 -19.648 6.160 1.00 17.32 85 ARG A C 1
ATOM 625 O O . ARG A 1 85 ? 60.859 -20.345 6.817 1.00 17.40 85 ARG A O 1
ATOM 633 N N . GLY A 1 86 ? 61.248 -19.116 4.994 1.00 17.71 86 GLY A N 1
ATOM 634 C CA . GLY A 1 86 ? 59.927 -19.374 4.421 1.00 18.41 86 GLY A CA 1
ATOM 635 C C . GLY A 1 86 ? 59.658 -20.845 4.158 1.00 19.64 86 GLY A C 1
ATOM 636 O O . GLY A 1 86 ? 58.588 -21.357 4.484 1.00 19.92 86 GLY A O 1
ATOM 637 N N . ARG A 1 87 ? 60.639 -21.518 3.565 1.00 20.47 87 ARG A N 1
ATOM 638 C CA . ARG A 1 87 ? 60.570 -22.953 3.312 1.00 21.89 87 ARG A CA 1
ATOM 639 C C . ARG A 1 87 ? 60.311 -23.775 4.584 1.00 21.61 87 ARG A C 1
ATOM 640 O O . ARG A 1 87 ? 59.523 -24.717 4.547 1.00 22.51 87 ARG A O 1
ATOM 648 N N . LEU A 1 88 ? 61.003 -23.430 5.663 1.00 22.04 88 LEU A N 1
ATOM 649 C CA . LEU A 1 88 ? 60.831 -24.113 6.958 1.00 22.15 88 LEU A CA 1
ATOM 650 C C . LEU A 1 88 ? 59.423 -23.937 7.538 1.00 21.94 88 LEU A C 1
ATOM 651 O O . LEU A 1 88 ? 58.836 -24.882 8.078 1.00 22.47 88 LEU A O 1
ATOM 656 N N . LEU A 1 89 ? 58.883 -22.731 7.403 1.00 21.18 89 LEU A N 1
ATOM 657 C CA . LEU A 1 89 ? 57.497 -22.469 7.791 1.00 21.10 89 LEU A CA 1
ATOM 658 C C . LEU A 1 89 ? 56.468 -23.235 6.954 1.00 21.98 89 LEU A C 1
ATOM 659 O O . LEU A 1 89 ? 55.513 -23.778 7.515 1.00 22.36 89 LEU A O 1
ATOM 664 N N A TYR A 1 90 ? 56.655 -23.301 5.634 0.50 22.41 90 TYR A N 1
ATOM 665 N N B TYR A 1 90 ? 56.665 -23.264 5.630 0.50 22.37 90 TYR A N 1
ATOM 666 C CA A TYR A 1 90 ? 55.744 -24.082 4.784 0.50 23.51 90 TYR A CA 1
ATOM 667 C CA B TYR A 1 90 ? 55.833 -24.065 4.718 0.50 23.47 90 TYR A CA 1
ATOM 668 C C A TYR A 1 90 ? 55.842 -25.581 5.082 0.50 24.48 90 TYR A C 1
ATOM 669 C C B TYR A 1 90 ? 55.853 -25.551 5.096 0.50 24.43 90 TYR A C 1
ATOM 670 O O A TYR A 1 90 ? 54.842 -26.299 4.997 0.50 25.30 90 TYR A O 1
ATOM 671 O O B TYR A 1 90 ? 54.821 -26.226 5.074 0.50 25.20 90 TYR A O 1
ATOM 688 N N . LYS A 1 91 ? 57.046 -26.047 5.416 1.00 24.48 91 LYS A N 1
ATOM 689 C CA . LYS A 1 91 ? 57.246 -27.428 5.817 1.00 25.47 91 LYS A CA 1
ATOM 690 C C . LYS A 1 91 ? 56.521 -27.714 7.135 1.00 25.41 91 LYS A C 1
ATOM 691 O O . LYS A 1 91 ? 55.890 -28.753 7.282 1.00 26.34 91 LYS A O 1
ATOM 697 N N . LEU A 1 92 ? 56.595 -26.774 8.070 1.00 24.41 92 LEU A N 1
ATOM 698 C CA . LEU A 1 92 ? 55.885 -26.906 9.346 1.00 24.47 92 LEU A CA 1
ATOM 699 C C . LEU A 1 92 ? 54.375 -26.984 9.128 1.00 24.93 92 LEU A C 1
ATOM 700 O O . LEU A 1 92 ? 53.700 -27.789 9.769 1.00 25.69 92 LEU A O 1
ATOM 705 N N . ALA A 1 93 ? 53.855 -26.160 8.223 1.00 24.58 93 ALA A N 1
ATOM 706 C CA . ALA A 1 93 ? 52.436 -26.221 7.846 1.00 25.22 93 ALA A CA 1
ATOM 707 C C . ALA A 1 93 ? 52.047 -27.587 7.248 1.00 26.63 93 ALA A C 1
ATOM 708 O O . ALA A 1 93 ? 50.988 -28.120 7.571 1.00 27.38 93 ALA A O 1
ATOM 710 N N . ASP A 1 94 ? 52.903 -28.142 6.389 1.00 27.08 94 ASP A N 1
ATOM 711 C CA . ASP A 1 94 ? 52.691 -29.495 5.845 1.00 28.59 94 ASP A CA 1
ATOM 712 C C . ASP A 1 94 ? 52.629 -30.562 6.935 1.00 29.22 94 ASP A C 1
ATOM 713 O O . ASP A 1 94 ? 51.850 -31.505 6.824 1.00 30.40 94 ASP A O 1
ATOM 718 N N . LEU A 1 95 ? 53.466 -30.415 7.963 1.00 28.59 95 LEU A N 1
ATOM 719 C CA . LEU A 1 95 ? 53.510 -31.372 9.078 1.00 29.33 95 LEU A CA 1
ATOM 720 C C . LEU A 1 95 ? 52.275 -31.277 9.980 1.00 29.62 95 LEU A C 1
ATOM 721 O O . LEU A 1 95 ? 51.745 -32.305 10.431 1.00 30.75 95 LEU A O 1
ATOM 726 N N . ILE A 1 96 ? 51.831 -30.052 10.248 1.00 28.71 96 ILE A N 1
ATOM 727 C CA . ILE A 1 96 ? 50.590 -29.831 11.005 1.00 29.06 96 ILE A CA 1
ATOM 728 C C . ILE A 1 96 ? 49.404 -30.400 10.223 1.00 30.22 96 ILE A C 1
ATOM 729 O O . ILE A 1 96 ? 48.521 -31.031 10.810 1.00 31.16 96 ILE A O 1
ATOM 734 N N . GLU A 1 97 ? 49.406 -30.198 8.905 1.00 30.31 97 GLU A N 1
ATOM 735 C CA . GLU A 1 97 ? 48.408 -30.806 8.020 1.00 31.67 97 GLU A CA 1
ATOM 736 C C . GLU A 1 97 ? 48.445 -32.343 8.094 1.00 33.06 97 GLU A C 1
ATOM 737 O O . GLU A 1 97 ? 47.395 -32.979 8.144 1.00 34.22 97 GLU A O 1
ATOM 743 N N . ARG A 1 98 ? 49.644 -32.929 8.116 1.00 33.00 98 ARG A N 1
ATOM 744 C CA . ARG A 1 98 ? 49.787 -34.383 8.283 1.00 34.38 98 ARG A CA 1
ATOM 745 C C . ARG A 1 98 ? 49.186 -34.868 9.612 1.00 34.93 98 ARG A C 1
ATOM 746 O O . ARG A 1 98 ? 48.531 -35.910 9.650 1.00 36.35 98 ARG A O 1
ATOM 754 N N . ASP A 1 99 ? 49.408 -34.102 10.680 1.00 33.91 99 ASP A N 1
ATOM 755 C CA . ASP A 1 99 ? 48.936 -34.457 12.021 1.00 34.51 99 ASP A CA 1
ATOM 756 C C . ASP A 1 99 ? 47.653 -33.729 12.417 1.00 34.43 99 ASP A C 1
ATOM 757 O O . ASP A 1 99 ? 47.420 -33.486 13.601 1.00 34.44 99 ASP A O 1
ATOM 762 N N . ARG A 1 100 ? 46.808 -33.428 11.433 1.00 34.57 100 ARG A N 1
ATOM 763 C CA . ARG A 1 100 ? 45.598 -32.634 11.641 1.00 34.53 100 ARG A CA 1
ATOM 764 C C . ARG A 1 100 ? 44.590 -33.331 12.562 1.00 35.88 100 ARG A C 1
ATOM 765 O O . ARG A 1 100 ? 44.028 -32.695 13.453 1.00 35.67 100 ARG A O 1
ATOM 773 N N . LEU A 1 101 ? 44.364 -34.625 12.335 1.00 37.38 101 LEU A N 1
ATOM 774 C CA . LEU A 1 101 ? 43.426 -35.408 13.152 1.00 38.92 101 LEU A CA 1
ATOM 775 C C . LEU A 1 101 ? 43.881 -35.428 14.602 1.00 38.83 101 LEU A C 1
ATOM 776 O O . LEU A 1 101 ? 43.117 -35.087 15.505 1.00 39.20 101 LEU A O 1
ATOM 781 N N . LEU A 1 102 ? 45.138 -35.809 14.795 1.00 38.47 102 LEU A N 1
ATOM 782 C CA . LEU A 1 102 ? 45.792 -35.831 16.103 1.00 38.43 102 LEU A CA 1
ATOM 783 C C . LEU A 1 102 ? 45.684 -34.473 16.813 1.00 37.26 102 LEU A C 1
ATOM 784 O O . LEU A 1 102 ? 45.251 -34.394 17.967 1.00 37.87 102 LEU A O 1
ATOM 789 N N . LEU A 1 103 ? 46.065 -33.411 16.113 1.00 35.68 103 LEU A N 1
ATOM 790 C CA . LEU A 1 103 ? 46.076 -32.073 16.707 1.00 34.55 103 LEU A CA 1
ATOM 791 C C . LEU A 1 103 ? 44.672 -31.544 17.025 1.00 35.05 103 LEU A C 1
ATOM 792 O O . LEU A 1 103 ? 44.465 -30.962 18.087 1.00 35.06 103 LEU A O 1
ATOM 797 N N . ALA A 1 104 ? 43.718 -31.762 16.120 1.00 35.60 104 ALA A N 1
ATOM 798 C CA . ALA A 1 104 ? 42.328 -31.354 16.336 1.00 36.28 104 ALA A CA 1
ATOM 799 C C . ALA A 1 104 ? 41.699 -32.087 17.527 1.00 37.89 104 ALA A C 1
ATOM 800 O O . ALA A 1 104 ? 40.968 -31.480 18.307 1.00 38.15 104 ALA A O 1
ATOM 802 N N . THR A 1 105 ? 42.006 -33.380 17.658 1.00 39.00 105 THR A N 1
ATOM 803 C CA . THR A 1 105 ? 41.517 -34.202 18.770 1.00 40.73 105 THR A CA 1
ATOM 804 C C . THR A 1 105 ? 42.089 -33.716 20.100 1.00 40.55 105 THR A C 1
ATOM 805 O O . THR A 1 105 ? 41.347 -33.538 21.073 1.00 41.51 105 THR A O 1
ATOM 809 N N . MET A 1 106 ? 43.405 -33.506 20.126 1.00 39.47 106 MET A N 1
ATOM 810 C CA . MET A 1 106 ? 44.099 -33.010 21.315 1.00 39.30 106 MET A CA 1
ATOM 811 C C . MET A 1 106 ? 43.585 -31.624 21.711 1.00 38.59 106 MET A C 1
ATOM 812 O O . MET A 1 106 ? 43.321 -31.370 22.890 1.00 39.36 106 MET A O 1
ATOM 817 N N . GLU A 1 107 ? 43.424 -30.756 20.718 1.00 37.25 107 GLU A N 1
ATOM 818 C CA . GLU A 1 107 ? 42.881 -29.411 20.922 1.00 36.61 107 GLU A CA 1
ATOM 819 C C . GLU A 1 107 ? 41.468 -29.445 21.514 1.00 38.13 107 GLU A C 1
ATOM 820 O O . GLU A 1 107 ? 41.160 -28.685 22.433 1.00 38.38 107 GLU A O 1
ATOM 826 N N . SER A 1 108 ? 40.623 -30.317 20.969 1.00 39.29 108 SER A N 1
ATOM 827 C CA . SER A 1 108 ? 39.256 -30.507 21.461 1.00 41.00 108 SER A CA 1
ATOM 828 C C . SER A 1 108 ? 39.245 -31.021 22.903 1.00 42.63 108 SER A C 1
ATOM 829 O O . SER A 1 108 ? 38.580 -30.454 23.769 1.00 43.34 108 SER A O 1
ATOM 832 N N . MET A 1 109 ? 40.018 -32.076 23.140 1.00 43.36 109 MET A N 1
ATOM 833 C CA . MET A 1 109 ? 40.104 -32.736 24.444 1.00 45.16 109 MET A CA 1
ATOM 834 C C . MET A 1 109 ? 40.657 -31.825 25.544 1.00 44.73 109 MET A C 1
ATOM 835 O O . MET A 1 109 ? 40.091 -31.751 26.634 1.00 46.15 109 MET A O 1
ATOM 840 N N . ASN A 1 110 ? 41.759 -31.139 25.255 1.00 42.85 110 ASN A N 1
ATOM 841 C CA . ASN A 1 110 ? 42.416 -30.284 26.243 1.00 42.49 110 ASN A CA 1
ATOM 842 C C . ASN A 1 110 ? 41.684 -28.947 26.412 1.00 41.93 110 ASN A C 1
ATOM 843 O O . ASN A 1 110 ? 41.530 -28.462 27.535 1.00 42.83 110 ASN A O 1
ATOM 848 N N . GLY A 1 111 ? 41.224 -28.371 25.302 1.00 40.56 111 GLY A N 1
ATOM 849 C CA . GLY A 1 111 ? 40.635 -27.025 25.292 1.00 39.88 111 GLY A CA 1
ATOM 850 C C . GLY A 1 111 ? 39.127 -26.917 25.453 1.00 41.09 111 GLY A C 1
ATOM 851 O O . GLY A 1 111 ? 38.602 -25.806 25.493 1.00 40.67 111 GLY A O 1
ATOM 852 N N . GLY A 1 112 ? 38.431 -28.054 25.550 1.00 42.64 112 GLY A N 1
ATOM 853 C CA . GLY A 1 112 ? 36.964 -28.071 25.615 1.00 43.99 112 GLY A CA 1
ATOM 854 C C . GLY A 1 112 ? 36.309 -27.506 24.372 1.00 42.98 112 GLY A C 1
ATOM 855 O O . GLY A 1 112 ? 35.260 -26.876 24.456 1.00 43.53 112 GLY A O 1
ATOM 856 N N . LYS A 1 113 ? 36.937 -27.746 23.222 1.00 41.61 113 LYS A N 1
ATOM 857 C CA . LYS A 1 113 ? 36.584 -27.104 21.962 1.00 40.48 113 LYS A CA 1
ATOM 858 C C . LYS A 1 113 ? 35.911 -28.115 21.042 1.00 41.31 113 LYS A C 1
ATOM 859 O O . LYS A 1 113 ? 36.449 -29.195 20.819 1.00 41.55 113 LYS A O 1
ATOM 865 N N . LEU A 1 114 ? 34.753 -27.757 20.492 1.00 41.81 114 LEU A N 1
ATOM 866 C CA . LEU A 1 114 ? 34.004 -28.650 19.595 1.00 42.85 114 LEU A CA 1
ATOM 867 C C . LEU A 1 114 ? 34.927 -29.208 18.508 1.00 41.87 114 LEU A C 1
ATOM 868 O O . LEU A 1 114 ? 35.618 -28.441 17.821 1.00 40.20 114 LEU A O 1
ATOM 873 N N . TYR A 1 115 ? 34.956 -30.532 18.369 1.00 42.98 115 TYR A N 1
ATOM 874 C CA . TYR A 1 115 ? 35.897 -31.191 17.457 1.00 42.30 115 TYR A CA 1
ATOM 875 C C . TYR A 1 115 ? 35.707 -30.763 16.003 1.00 41.64 115 TYR A C 1
ATOM 876 O O . TYR A 1 115 ? 36.688 -30.564 15.277 1.00 40.31 115 TYR A O 1
ATOM 885 N N . SER A 1 116 ? 34.447 -30.655 15.586 1.00 42.77 116 SER A N 1
ATOM 886 C CA . SER A 1 116 ? 34.093 -30.175 14.254 1.00 42.50 116 SER A CA 1
ATOM 887 C C . SER A 1 116 ? 34.777 -28.841 13.951 1.00 40.59 116 SER A C 1
ATOM 888 O O . SER A 1 116 ? 35.391 -28.683 12.893 1.00 39.67 116 SER A O 1
ATOM 891 N N . ASN A 1 117 ? 34.698 -27.920 14.912 1.00 40.08 117 ASN A N 1
ATOM 892 C CA A ASN A 1 117 ? 35.308 -26.598 14.783 0.50 38.41 117 ASN A CA 1
ATOM 893 C CA B ASN A 1 117 ? 35.306 -26.600 14.782 0.50 38.37 117 ASN A CA 1
ATOM 894 C C . ASN A 1 117 ? 36.827 -26.707 14.861 1.00 36.99 117 ASN A C 1
ATOM 895 O O . ASN A 1 117 ? 37.535 -26.084 14.076 1.00 35.68 117 ASN A O 1
ATOM 904 N N . ALA A 1 118 ? 37.320 -27.512 15.804 1.00 37.39 118 ALA A N 1
ATOM 905 C CA . ALA A 1 118 ? 38.762 -27.733 15.962 1.00 36.34 118 ALA A CA 1
ATOM 906 C C . ALA A 1 118 ? 39.397 -28.253 14.676 1.00 35.92 118 ALA A C 1
ATOM 907 O O . ALA A 1 118 ? 40.448 -27.760 14.260 1.00 34.57 118 ALA A O 1
ATOM 909 N N . TYR A 1 119 ? 38.748 -29.226 14.040 1.00 37.20 119 TYR A N 1
ATOM 910 C CA . TYR A 1 119 ? 39.248 -29.792 12.789 1.00 37.16 119 TYR A CA 1
ATOM 911 C C . TYR A 1 119 ? 39.054 -28.863 11.582 1.00 36.48 119 TYR A C 1
ATOM 912 O O . TYR A 1 119 ? 40.009 -28.604 10.852 1.00 35.50 119 TYR A O 1
ATOM 921 N N . LEU A 1 120 ? 37.826 -28.389 11.369 1.00 37.15 120 LEU A N 1
ATOM 922 C CA . LEU A 1 120 ? 37.469 -27.638 10.152 1.00 36.94 120 LEU A CA 1
ATOM 923 C C . LEU A 1 120 ? 37.876 -26.165 10.163 1.00 35.33 120 LEU A C 1
ATOM 924 O O . LEU A 1 120 ? 38.111 -25.588 9.099 1.00 34.87 120 LEU A O 1
ATOM 929 N N . SER A 1 121 ? 37.936 -25.551 11.345 1.00 34.66 121 SER A N 1
ATOM 930 C CA . SER A 1 121 ? 38.223 -24.121 11.464 1.00 33.30 121 SER A CA 1
ATOM 931 C C . SER A 1 121 ? 39.608 -23.871 12.047 1.00 31.83 121 SER A C 1
ATOM 932 O O . SER A 1 121 ? 40.460 -23.293 11.377 1.00 30.67 121 SER A O 1
ATOM 935 N N . ASP A 1 122 ? 39.837 -24.313 13.283 1.00 31.96 122 ASP A N 1
ATOM 936 C CA . ASP A 1 122 ? 41.096 -24.023 13.982 1.00 30.80 122 ASP A CA 1
ATOM 937 C C . ASP A 1 122 ? 42.309 -24.554 13.233 1.00 30.08 122 ASP A C 1
ATOM 938 O O . ASP A 1 122 ? 43.240 -23.797 12.950 1.00 28.82 122 ASP A O 1
ATOM 943 N N . LEU A 1 123 ? 42.279 -25.842 12.898 1.00 30.93 123 LEU A N 1
ATOM 944 C CA . LEU A 1 123 ? 43.386 -26.461 12.159 1.00 30.51 123 LEU A CA 1
ATOM 945 C C . LEU A 1 123 ? 43.569 -25.892 10.748 1.00 29.89 123 LEU A C 1
ATOM 946 O O . LEU A 1 123 ? 44.703 -25.677 10.327 1.00 28.96 123 LEU A O 1
ATOM 951 N N . ALA A 1 124 ? 42.473 -25.640 10.037 1.00 30.49 124 ALA A N 1
ATOM 952 C CA . ALA A 1 124 ? 42.536 -24.982 8.715 1.00 30.14 124 ALA A CA 1
ATOM 953 C C . ALA A 1 124 ? 43.165 -23.588 8.784 1.00 28.64 124 ALA A C 1
ATOM 954 O O . ALA A 1 124 ? 43.993 -23.227 7.933 1.00 27.98 124 ALA A O 1
ATOM 956 N N . GLY A 1 125 ? 42.754 -22.814 9.785 1.00 28.20 125 GLY A N 1
ATOM 957 C CA . GLY A 1 125 ? 43.304 -21.483 10.037 1.00 26.91 125 GLY A CA 1
ATOM 958 C C . GLY A 1 125 ? 44.770 -21.482 10.432 1.00 25.86 125 GLY A C 1
ATOM 959 O O . GLY A 1 125 ? 45.524 -20.591 10.036 1.00 24.85 125 GLY A O 1
ATOM 960 N N A CYS A 1 126 ? 45.153 -22.478 11.222 0.50 26.20 126 CYS A N 1
ATOM 961 N N B CYS A 1 126 ? 45.178 -22.471 11.231 0.50 26.20 126 CYS A N 1
ATOM 962 C CA A CYS A 1 126 ? 46.532 -22.693 11.626 0.50 25.50 126 CYS A CA 1
ATOM 963 C CA B CYS A 1 126 ? 46.591 -22.665 11.586 0.50 25.48 126 CYS A CA 1
ATOM 964 C C A CYS A 1 126 ? 47.451 -22.979 10.425 0.50 25.15 126 CYS A C 1
ATOM 965 C C B CYS A 1 126 ? 47.451 -22.930 10.366 0.50 25.14 126 CYS A C 1
ATOM 966 O O A CYS A 1 126 ? 48.518 -22.378 10.288 0.50 24.22 126 CYS A O 1
ATOM 967 O O B CYS A 1 126 ? 48.479 -22.281 10.162 0.50 24.20 126 CYS A O 1
ATOM 972 N N . ILE A 1 127 ? 47.020 -23.901 9.567 1.00 26.04 127 ILE A N 1
ATOM 973 C CA . ILE A 1 127 ? 47.745 -24.273 8.350 1.00 26.01 127 ILE A CA 1
ATOM 974 C C . ILE A 1 127 ? 47.796 -23.088 7.376 1.00 25.30 127 ILE A C 1
ATOM 975 O O . ILE A 1 127 ? 48.872 -22.745 6.883 1.00 24.56 127 ILE A O 1
ATOM 980 N N . LYS A 1 128 ? 46.645 -22.458 7.136 1.00 25.51 128 LYS A N 1
ATOM 981 C CA . LYS A 1 128 ? 46.565 -21.314 6.217 1.00 25.09 128 LYS A CA 1
ATOM 982 C C . LYS A 1 128 ? 47.392 -20.109 6.676 1.00 23.66 128 LYS A C 1
ATOM 983 O O . LYS A 1 128 ? 48.029 -19.447 5.845 1.00 23.21 128 LYS A O 1
ATOM 989 N N . THR A 1 129 ? 47.368 -19.807 7.980 1.00 23.04 129 THR A N 1
ATOM 990 C CA . THR A 1 129 ? 48.132 -18.666 8.512 1.00 21.83 129 THR A CA 1
ATOM 991 C C . THR A 1 129 ? 49.634 -18.909 8.388 1.00 21.20 129 THR A C 1
ATOM 992 O O . THR A 1 129 ? 50.374 -17.992 8.019 1.00 20.44 129 THR A O 1
ATOM 996 N N . LEU A 1 130 ? 50.079 -20.131 8.692 1.00 21.56 130 LEU A N 1
ATOM 997 C CA . LEU A 1 130 ? 51.487 -20.482 8.530 1.00 21.18 130 LEU A CA 1
ATOM 998 C C . LEU A 1 130 ? 51.944 -20.318 7.084 1.00 21.09 130 LEU A C 1
ATOM 999 O O . LEU A 1 130 ? 53.011 -19.767 6.837 1.00 20.45 130 LEU A O 1
ATOM 1004 N N . ARG A 1 131 ? 51.138 -20.806 6.150 1.00 21.83 131 ARG A N 1
ATOM 1005 C CA . ARG A 1 131 ? 51.482 -20.695 4.725 1.00 22.09 131 ARG A CA 1
ATOM 1006 C C . ARG A 1 131 ? 51.516 -19.243 4.257 1.00 21.34 131 ARG A C 1
ATOM 1007 O O . ARG A 1 131 ? 52.381 -18.868 3.453 1.00 21.18 131 ARG A O 1
ATOM 1015 N N . TYR A 1 132 ? 50.594 -18.426 4.764 1.00 20.92 132 TYR A N 1
ATOM 1016 C CA . TYR A 1 132 ? 50.611 -16.992 4.489 1.00 20.23 132 TYR A CA 1
ATOM 1017 C C . TYR A 1 132 ? 51.905 -16.354 4.990 1.00 19.18 132 TYR A C 1
ATOM 1018 O O . TYR A 1 132 ? 52.575 -15.633 4.254 1.00 18.92 132 TYR A O 1
ATOM 1027 N N . CYS A 1 133 ? 52.240 -16.630 6.249 1.00 18.70 133 CYS A N 1
ATOM 1028 C CA . CYS A 1 133 ? 53.452 -16.106 6.869 1.00 17.86 133 CYS A CA 1
ATOM 1029 C C . CYS A 1 133 ? 54.730 -16.551 6.165 1.00 17.79 133 CYS A C 1
ATOM 1030 O O . CYS A 1 133 ? 55.679 -15.775 6.054 1.00 17.22 133 CYS A O 1
ATOM 1033 N N . ALA A 1 134 ? 54.748 -17.799 5.711 1.00 18.43 134 ALA A N 1
ATOM 1034 C CA . ALA A 1 134 ? 55.882 -18.356 4.967 1.00 18.64 134 ALA A CA 1
ATOM 1035 C C . ALA A 1 134 ? 56.172 -17.521 3.714 1.00 18.61 134 ALA A C 1
ATOM 1036 O O . ALA A 1 134 ? 57.324 -17.219 3.419 1.00 18.33 134 ALA A O 1
ATOM 1038 N N . GLY A 1 135 ? 55.105 -17.136 3.015 1.00 18.94 135 GLY A N 1
ATOM 1039 C CA . GLY A 1 135 ? 55.197 -16.299 1.827 1.00 19.12 135 GLY A CA 1
ATOM 1040 C C . GLY A 1 135 ? 55.822 -14.928 2.029 1.00 18.17 135 GLY A C 1
ATOM 1041 O O . GLY A 1 135 ? 56.436 -14.408 1.118 1.00 18.36 135 GLY A O 1
ATOM 1042 N N . TRP A 1 136 ? 55.679 -14.343 3.223 1.00 17.20 136 TRP A N 1
ATOM 1043 C CA . TRP A 1 136 ? 56.274 -13.036 3.510 1.00 16.44 136 TRP A CA 1
ATOM 1044 C C . TRP A 1 136 ? 57.776 -13.054 3.719 1.00 16.08 136 TRP A C 1
ATOM 1045 O O . TRP A 1 136 ? 58.378 -12.012 3.613 1.00 15.71 136 TRP A O 1
ATOM 1056 N N . ALA A 1 137 ? 58.366 -14.211 4.026 1.00 16.27 137 ALA A N 1
ATOM 1057 C CA . ALA A 1 137 ? 59.729 -14.272 4.586 1.00 15.93 137 ALA A CA 1
ATOM 1058 C C . ALA A 1 137 ? 60.792 -13.518 3.796 1.00 15.94 137 ALA A C 1
ATOM 1059 O O . ALA A 1 137 ? 61.573 -12.756 4.352 1.00 15.43 137 ALA A O 1
ATOM 1061 N N . ASP A 1 138 ? 60.774 -13.707 2.477 1.00 16.65 138 ASP A N 1
ATOM 1062 C CA . ASP A 1 138 ? 61.745 -13.065 1.573 1.00 16.92 138 ASP A CA 1
ATOM 1063 C C . ASP A 1 138 ? 61.149 -11.864 0.822 1.00 17.01 138 ASP A C 1
ATOM 1064 O O . ASP A 1 138 ? 61.643 -11.460 -0.259 1.00 17.62 138 ASP A O 1
ATOM 1069 N N . LYS A 1 139 ? 60.058 -11.340 1.367 1.00 16.56 139 LYS A N 1
ATOM 1070 C CA . LYS A 1 139 ? 59.405 -10.138 0.905 1.00 16.59 139 LYS A CA 1
ATOM 1071 C C . LYS A 1 139 ? 59.423 -9.032 1.954 1.00 15.70 139 LYS A C 1
ATOM 1072 O O . LYS A 1 139 ? 58.792 -8.009 1.765 1.00 15.68 139 LYS A O 1
ATOM 1078 N N . ILE A 1 140 ? 60.157 -9.236 3.051 1.00 15.11 140 ILE A N 1
ATOM 1079 C CA . ILE A 1 140 ? 60.374 -8.193 4.043 1.00 14.46 140 ILE A CA 1
ATOM 1080 C C . ILE A 1 140 ? 61.561 -7.361 3.534 1.00 14.52 140 ILE A C 1
ATOM 1081 O O . ILE A 1 140 ? 62.667 -7.884 3.367 1.00 14.71 140 ILE A O 1
ATOM 1086 N N . GLN A 1 141 ? 61.310 -6.078 3.273 1.00 14.48 141 GLN A N 1
ATOM 1087 C CA . GLN A 1 141 ? 62.251 -5.196 2.599 1.00 14.75 141 GLN A CA 1
ATOM 1088 C C . GLN A 1 141 ? 62.313 -3.840 3.298 1.00 14.35 141 GLN A C 1
ATOM 1089 O O . GLN A 1 141 ? 61.274 -3.320 3.755 1.00 14.12 141 GLN A O 1
ATOM 1095 N N . GLY A 1 142 ? 63.522 -3.282 3.383 1.00 14.38 142 GLY A N 1
ATOM 1096 C CA . GLY A 1 142 ? 63.715 -1.888 3.732 1.00 14.28 142 GLY A CA 1
ATOM 1097 C C . GLY A 1 142 ? 63.591 -0.982 2.530 1.00 14.86 142 GLY A C 1
ATOM 1098 O O . GLY A 1 142 ? 62.878 -1.322 1.596 1.00 15.28 142 GLY A O 1
ATOM 1099 N N . ARG A 1 143 ? 64.258 0.168 2.599 1.00 15.00 143 ARG A N 1
ATOM 1100 C CA . ARG A 1 143 ? 64.160 1.221 1.586 1.00 15.64 143 ARG A CA 1
ATOM 1101 C C . ARG A 1 143 ? 65.515 1.790 1.225 1.00 16.12 143 ARG A C 1
ATOM 1102 O O . ARG A 1 143 ? 66.482 1.679 1.966 1.00 15.88 143 ARG A O 1
ATOM 1110 N N . THR A 1 144 ? 65.585 2.414 0.056 1.00 16.95 144 THR A N 1
ATOM 1111 C CA . THR A 1 144 ? 66.650 3.360 -0.226 1.00 17.52 144 THR A CA 1
ATOM 1112 C C . THR A 1 144 ? 65.997 4.721 -0.295 1.00 17.76 144 THR A C 1
ATOM 1113 O O . THR A 1 144 ? 64.922 4.858 -0.883 1.00 18.02 144 THR A O 1
ATOM 1117 N N . ILE A 1 145 ? 66.647 5.719 0.304 1.00 17.77 145 ILE A N 1
ATOM 1118 C CA . ILE A 1 145 ? 65.994 6.970 0.675 1.00 17.81 145 ILE A CA 1
ATOM 1119 C C . ILE A 1 145 ? 66.819 8.154 0.147 1.00 18.72 145 ILE A C 1
ATOM 1120 O O . ILE A 1 145 ? 68.026 8.226 0.402 1.00 18.89 145 ILE A O 1
ATOM 1125 N N . PRO A 1 146 ? 66.173 9.106 -0.569 1.00 19.42 146 PRO A N 1
ATOM 1126 C CA . PRO A 1 146 ? 66.868 10.278 -1.114 1.00 20.49 146 PRO A CA 1
ATOM 1127 C C . PRO A 1 146 ? 67.020 11.397 -0.076 1.00 20.42 146 PRO A C 1
ATOM 1128 O O . PRO A 1 146 ? 66.448 12.476 -0.203 1.00 20.84 146 PRO A O 1
ATOM 1132 N N . ILE A 1 147 ? 67.774 11.067 0.979 1.00 19.95 147 ILE A N 1
ATOM 1133 C CA . ILE A 1 147 ? 68.212 11.990 2.029 1.00 20.09 147 ILE A CA 1
ATOM 1134 C C . ILE A 1 147 ? 68.832 13.287 1.468 1.00 21.25 147 ILE A C 1
ATOM 1135 O O . ILE A 1 147 ? 69.451 13.273 0.396 1.00 22.00 147 ILE A O 1
ATOM 1140 N N . ASP A 1 148 ? 68.668 14.397 2.191 1.00 21.51 148 ASP A N 1
ATOM 1141 C CA . ASP A 1 148 ? 69.401 15.632 1.883 1.00 22.69 148 ASP A CA 1
ATOM 1142 C C . ASP A 1 148 ? 70.909 15.396 2.014 1.00 23.06 148 ASP A C 1
ATOM 1143 O O . ASP A 1 148 ? 71.337 14.640 2.886 1.00 22.38 148 ASP A O 1
ATOM 1148 N N . GLY A 1 149 ? 71.689 16.045 1.146 1.00 24.23 149 GLY A N 1
ATOM 1149 C CA . GLY A 1 149 ? 73.152 15.976 1.177 1.00 24.86 149 GLY A CA 1
ATOM 1150 C C . GLY A 1 149 ? 73.737 14.812 0.395 1.00 24.84 149 GLY A C 1
ATOM 1151 O O . GLY A 1 149 ? 73.013 13.944 -0.084 1.00 24.23 149 GLY A O 1
ATOM 1152 N N . ASN A 1 150 ? 75.062 14.787 0.299 1.00 25.61 150 ASN A N 1
ATOM 1153 C CA . ASN A 1 150 ? 75.777 13.741 -0.432 1.00 25.87 150 ASN A CA 1
ATOM 1154 C C . ASN A 1 150 ? 75.985 12.480 0.413 1.00 24.83 150 ASN A C 1
ATOM 1155 O O . ASN A 1 150 ? 77.067 12.224 0.944 1.00 25.04 150 ASN A O 1
ATOM 1160 N N . PHE A 1 151 ? 74.911 11.702 0.500 1.00 23.82 151 PHE A N 1
ATOM 1161 C CA . PHE A 1 151 ? 74.886 10.448 1.222 1.00 22.87 151 PHE A CA 1
ATOM 1162 C C . PHE A 1 151 ? 74.061 9.402 0.476 1.00 22.38 151 PHE A C 1
ATOM 1163 O O . PHE A 1 151 ? 73.133 9.744 -0.271 1.00 22.46 151 PHE A O 1
ATOM 1171 N N . PHE A 1 152 ? 74.449 8.138 0.668 1.00 21.97 152 PHE A N 1
ATOM 1172 C CA . PHE A 1 152 ? 73.638 6.982 0.308 1.00 21.37 152 PHE A CA 1
ATOM 1173 C C . PHE A 1 152 ? 73.007 6.477 1.592 1.00 20.20 152 PHE A C 1
ATOM 1174 O O . PHE A 1 152 ? 73.718 6.050 2.516 1.00 19.99 152 PHE A O 1
ATOM 1182 N N . THR A 1 153 ? 71.678 6.510 1.642 1.00 19.58 153 THR A N 1
ATOM 1183 C CA . THR A 1 153 ? 70.935 6.050 2.812 1.00 18.57 153 THR A CA 1
ATOM 1184 C C . THR A 1 153 ? 70.013 4.888 2.441 1.00 18.05 153 THR A C 1
ATOM 1185 O O . THR A 1 153 ? 69.259 4.959 1.457 1.00 18.30 153 THR A O 1
ATOM 1189 N N . TYR A 1 154 ? 70.127 3.801 3.198 1.00 17.47 154 TYR A N 1
ATOM 1190 C CA . TYR A 1 154 ? 69.221 2.677 3.069 1.00 16.97 154 TYR A CA 1
ATOM 1191 C C . TYR A 1 154 ? 68.763 2.258 4.427 1.00 16.24 154 TYR A C 1
ATOM 1192 O O . TYR A 1 154 ? 69.382 2.624 5.412 1.00 16.23 154 TYR A O 1
ATOM 1201 N N . THR A 1 155 ? 67.690 1.483 4.471 1.00 15.78 155 THR A N 1
ATOM 1202 C CA . THR A 1 155 ? 67.259 0.904 5.750 1.00 15.21 155 THR A CA 1
ATOM 1203 C C . THR A 1 155 ? 67.228 -0.618 5.698 1.00 15.08 155 THR A C 1
ATOM 1204 O O . THR A 1 155 ? 66.972 -1.216 4.669 1.00 15.17 155 THR A O 1
ATOM 1208 N N . ARG A 1 156 ? 67.523 -1.245 6.828 1.00 14.87 156 ARG A N 1
ATOM 1209 C CA . ARG A 1 156 ? 67.381 -2.687 6.993 1.00 14.85 156 ARG A CA 1
ATOM 1210 C C . ARG A 1 156 ? 66.198 -2.894 7.918 1.00 14.39 156 ARG A C 1
ATOM 1211 O O . ARG A 1 156 ? 66.152 -2.295 9.000 1.00 14.46 156 ARG A O 1
ATOM 1219 N N . HIS A 1 157 ? 65.253 -3.741 7.522 1.00 14.17 157 HIS A N 1
ATOM 1220 C CA . HIS A 1 157 ? 64.160 -4.159 8.407 1.00 13.84 157 HIS A CA 1
ATOM 1221 C C . HIS A 1 157 ? 64.596 -5.475 9.018 1.00 13.94 157 HIS A C 1
ATOM 1222 O O . HIS A 1 157 ? 64.278 -6.565 8.517 1.00 13.91 157 HIS A O 1
ATOM 1229 N N . GLU A 1 158 ? 65.334 -5.352 10.127 1.00 14.13 158 GLU A N 1
ATOM 1230 C CA . GLU A 1 158 ? 65.922 -6.507 10.793 1.00 14.40 158 GLU A CA 1
ATOM 1231 C C . GLU A 1 158 ? 64.901 -7.189 11.711 1.00 14.39 158 GLU A C 1
ATOM 1232 O O . GLU A 1 158 ? 63.950 -6.553 12.164 1.00 14.25 158 GLU A O 1
ATOM 1238 N N . PRO A 1 159 ? 65.086 -8.492 11.969 1.00 14.62 159 PRO A N 1
ATOM 1239 C CA . PRO A 1 159 ? 64.355 -9.030 13.122 1.00 14.78 159 PRO A CA 1
ATOM 1240 C C . PRO A 1 159 ? 64.746 -8.250 14.348 1.00 15.03 159 PRO A C 1
ATOM 1241 O O . PRO A 1 159 ? 65.843 -7.679 14.396 1.00 15.12 159 PRO A O 1
ATOM 1245 N N . ILE A 1 160 ? 63.846 -8.251 15.332 1.00 15.19 160 ILE A N 1
ATOM 1246 C CA . ILE A 1 160 ? 64.047 -7.573 16.621 1.00 15.68 160 ILE A CA 1
ATOM 1247 C C . ILE A 1 160 ? 65.026 -8.367 17.501 1.00 16.32 160 ILE A C 1
ATOM 1248 O O . ILE A 1 160 ? 65.949 -7.799 18.074 1.00 16.66 160 ILE A O 1
ATOM 1253 N N . GLY A 1 161 ? 64.844 -9.679 17.543 1.00 16.46 161 GLY A N 1
ATOM 1254 C CA . GLY A 1 161 ? 65.668 -10.560 18.357 1.00 17.24 161 GLY A CA 1
ATOM 1255 C C . GLY A 1 161 ? 64.811 -11.577 19.050 1.00 17.68 161 GLY A C 1
ATOM 1256 O O . GLY A 1 161 ? 64.009 -12.250 18.432 1.00 17.27 161 GLY A O 1
ATOM 1257 N N . VAL A 1 162 ? 64.972 -11.676 20.367 1.00 18.59 162 VAL A N 1
ATOM 1258 C CA . VAL A 1 162 ? 64.293 -12.696 21.145 1.00 19.34 162 VAL A CA 1
ATOM 1259 C C . VAL A 1 162 ? 62.927 -12.134 21.536 1.00 19.27 162 VAL A C 1
ATOM 1260 O O . VAL A 1 162 ? 62.842 -11.040 22.101 1.00 19.47 162 VAL A O 1
ATOM 1264 N N . CYS A 1 163 ? 61.880 -12.889 21.226 1.00 19.10 163 CYS A N 1
ATOM 1265 C CA . CYS A 1 163 ? 60.511 -12.460 21.397 1.00 19.08 163 CYS A CA 1
ATOM 1266 C C . CYS A 1 163 ? 59.805 -13.428 22.350 1.00 20.17 163 CYS A C 1
ATOM 1267 O O . CYS A 1 163 ? 59.673 -14.622 22.071 1.00 20.28 163 CYS A O 1
ATOM 1270 N N . GLY A 1 164 ? 59.387 -12.912 23.500 1.00 21.12 164 GLY A N 1
ATOM 1271 C CA . GLY A 1 164 ? 58.615 -13.687 24.430 1.00 22.30 164 GLY A CA 1
ATOM 1272 C C . GLY A 1 164 ? 57.156 -13.642 24.060 1.00 22.07 164 GLY A C 1
ATOM 1273 O O . GLY A 1 164 ? 56.589 -12.568 23.956 1.00 21.71 164 GLY A O 1
ATOM 1274 N N . GLN A 1 165 ? 56.542 -14.802 23.860 1.00 22.43 165 GLN A N 1
ATOM 1275 C CA . GLN A 1 165 ? 55.162 -14.863 23.384 1.00 22.34 165 GLN A CA 1
ATOM 1276 C C . GLN A 1 165 ? 54.268 -15.707 24.282 1.00 23.74 165 GLN A C 1
ATOM 1277 O O . GLN A 1 165 ? 54.481 -16.904 24.439 1.00 24.24 165 GLN A O 1
ATOM 1283 N N . ILE A 1 166 ? 53.248 -15.056 24.831 1.00 24.41 166 ILE A N 1
ATOM 1284 C CA . ILE A 1 166 ? 52.369 -15.647 25.826 1.00 26.02 166 ILE A CA 1
ATOM 1285 C C . ILE A 1 166 ? 51.020 -15.909 25.148 1.00 25.94 166 ILE A C 1
ATOM 1286 O O . ILE A 1 166 ? 50.343 -14.968 24.725 1.00 25.46 166 ILE A O 1
ATOM 1291 N N . ILE A 1 167 ? 50.665 -17.189 25.042 1.00 26.61 167 ILE A N 1
ATOM 1292 C CA . ILE A 1 167 ? 49.532 -17.685 24.259 1.00 26.60 167 ILE A CA 1
ATOM 1293 C C . ILE A 1 167 ? 48.316 -17.973 25.163 1.00 28.21 167 ILE A C 1
ATOM 1294 O O . ILE A 1 167 ? 48.470 -18.584 26.227 1.00 29.46 167 ILE A O 1
ATOM 1299 N N . PRO A 1 168 ? 47.100 -17.564 24.736 1.00 28.28 168 PRO A N 1
ATOM 1300 C CA . PRO A 1 168 ? 45.915 -17.839 25.548 1.00 29.88 168 PRO A CA 1
ATOM 1301 C C . PRO A 1 168 ? 45.389 -19.265 25.391 1.00 30.77 168 PRO A C 1
ATOM 1302 O O . PRO A 1 168 ? 45.836 -20.008 24.511 1.00 30.06 168 PRO A O 1
ATOM 1306 N N . TRP A 1 169 ? 44.434 -19.620 26.249 1.00 32.45 169 TRP A N 1
ATOM 1307 C CA . TRP A 1 169 ? 43.845 -20.969 26.267 1.00 33.63 169 TRP A CA 1
ATOM 1308 C C . TRP A 1 169 ? 42.672 -21.166 25.300 1.00 33.58 169 TRP A C 1
ATOM 1309 O O . TRP A 1 169 ? 42.262 -22.306 25.062 1.00 34.32 169 TRP A O 1
ATOM 1320 N N . ASN A 1 170 ? 42.107 -20.074 24.782 1.00 32.94 170 ASN A N 1
ATOM 1321 C CA . ASN A 1 170 ? 40.860 -20.153 24.002 1.00 33.24 170 ASN A CA 1
ATOM 1322 C C . ASN A 1 170 ? 41.053 -20.632 22.559 1.00 32.23 170 ASN A C 1
ATOM 1323 O O . ASN A 1 170 ? 40.191 -21.313 22.015 1.00 32.85 170 ASN A O 1
ATOM 1328 N N . PHE A 1 171 ? 42.180 -20.274 21.954 1.00 30.89 171 PHE A N 1
ATOM 1329 C CA . PHE A 1 171 ? 42.573 -20.795 20.640 1.00 30.08 171 PHE A CA 1
ATOM 1330 C C . PHE A 1 171 ? 44.059 -21.149 20.684 1.00 29.37 171 PHE A C 1
ATOM 1331 O O . PHE A 1 171 ? 44.871 -20.465 20.068 1.00 28.05 171 PHE A O 1
ATOM 1339 N N . PRO A 1 172 ? 44.422 -22.222 21.416 1.00 30.34 172 PRO A N 1
ATOM 1340 C CA . PRO A 1 172 ? 45.850 -22.512 21.644 1.00 29.86 172 PRO A CA 1
ATOM 1341 C C . PRO A 1 172 ? 46.710 -22.641 20.371 1.00 28.62 172 PRO A C 1
ATOM 1342 O O . PRO A 1 172 ? 47.767 -22.013 20.290 1.00 27.57 172 PRO A O 1
ATOM 1346 N N . LEU A 1 173 ? 46.235 -23.422 19.401 1.00 28.84 173 LEU A N 1
ATOM 1347 C CA . LEU A 1 173 ? 46.980 -23.666 18.154 1.00 28.00 173 LEU A CA 1
ATOM 1348 C C . LEU A 1 173 ? 46.985 -22.451 17.238 1.00 26.82 173 LEU A C 1
ATOM 1349 O O . LEU A 1 173 ? 48.034 -22.069 16.719 1.00 25.85 173 LEU A O 1
ATOM 1354 N N . VAL A 1 174 ? 45.811 -21.867 17.019 1.00 27.04 174 VAL A N 1
ATOM 1355 C CA . VAL A 1 174 ? 45.690 -20.705 16.144 1.00 26.16 174 VAL A CA 1
ATOM 1356 C C . VAL A 1 174 ? 46.579 -19.577 16.671 1.00 25.24 174 VAL A C 1
ATOM 1357 O O . VAL A 1 174 ? 47.335 -18.990 15.920 1.00 24.19 174 VAL A O 1
ATOM 1361 N N . MET A 1 175 ? 46.517 -19.322 17.974 1.00 25.76 175 MET A N 1
ATOM 1362 C CA . MET A 1 175 ? 47.282 -18.229 18.574 1.00 25.18 175 MET A CA 1
ATOM 1363 C C . MET A 1 175 ? 48.770 -18.505 18.655 1.00 24.39 175 MET A C 1
ATOM 1364 O O . MET A 1 175 ? 49.570 -17.573 18.598 1.00 23.47 175 MET A O 1
ATOM 1369 N N . LEU A 1 176 ? 49.133 -19.777 18.800 1.00 24.74 176 LEU A N 1
ATOM 1370 C CA . LEU A 1 176 ? 50.529 -20.184 18.729 1.00 24.22 176 LEU A CA 1
ATOM 1371 C C . LEU A 1 176 ? 51.079 -19.787 17.369 1.00 23.00 176 LEU A C 1
ATOM 1372 O O . LEU A 1 176 ? 52.133 -19.162 17.303 1.00 22.17 176 LEU A O 1
ATOM 1377 N N . ILE A 1 177 ? 50.345 -20.134 16.314 1.00 22.97 177 ILE A N 1
ATOM 1378 C CA . ILE A 1 177 ? 50.768 -19.822 14.928 1.00 22.19 177 ILE A CA 1
ATOM 1379 C C . ILE A 1 177 ? 50.706 -18.325 14.609 1.00 21.36 177 ILE A C 1
ATOM 1380 O O . ILE A 1 177 ? 51.597 -17.812 13.927 1.00 20.55 177 ILE A O 1
ATOM 1385 N N . TRP A 1 178 ? 49.668 -17.626 15.070 1.00 21.60 178 TRP A N 1
ATOM 1386 C CA . TRP A 1 178 ? 49.622 -16.159 14.919 1.00 20.96 178 TRP A CA 1
ATOM 1387 C C . TRP A 1 178 ? 50.846 -15.458 15.519 1.00 20.26 178 TRP A C 1
ATOM 1388 O O . TRP A 1 178 ? 51.262 -14.421 15.020 1.00 19.59 178 TRP A O 1
ATOM 1399 N N . LYS A 1 179 ? 51.366 -15.994 16.623 1.00 20.58 179 LYS A N 1
ATOM 1400 C CA . LYS A 1 179 ? 52.593 -15.482 17.229 1.00 20.14 179 LYS A CA 1
ATOM 1401 C C . LYS A 1 179 ? 53.855 -15.929 16.493 1.00 19.47 179 LYS A C 1
ATOM 1402 O O . LYS A 1 179 ? 54.638 -15.083 16.036 1.00 18.74 179 LYS A O 1
ATOM 1408 N N . ILE A 1 180 ? 54.059 -17.241 16.351 1.00 19.74 180 ILE A N 1
ATOM 1409 C CA . ILE A 1 180 ? 55.351 -17.727 15.867 1.00 19.33 180 ILE A CA 1
ATOM 1410 C C . ILE A 1 180 ? 55.519 -17.517 14.363 1.00 18.57 180 ILE A C 1
ATOM 1411 O O . ILE A 1 180 ? 56.629 -17.326 13.915 1.00 18.12 180 ILE A O 1
ATOM 1416 N N . GLY A 1 181 ? 54.427 -17.561 13.611 1.00 18.50 181 GLY A N 1
ATOM 1417 C CA . GLY A 1 181 ? 54.497 -17.420 12.130 1.00 18.08 181 GLY A CA 1
ATOM 1418 C C . GLY A 1 181 ? 55.146 -16.130 11.657 1.00 17.23 181 GLY A C 1
ATOM 1419 O O . GLY A 1 181 ? 56.137 -16.159 10.898 1.00 16.97 181 GLY A O 1
ATOM 1420 N N . PRO A 1 182 ? 54.596 -14.976 12.065 1.00 16.82 182 PRO A N 1
ATOM 1421 C CA . PRO A 1 182 ? 55.226 -13.700 11.708 1.00 16.09 182 PRO A CA 1
ATOM 1422 C C . PRO A 1 182 ? 56.591 -13.495 12.364 1.00 15.73 182 PRO A C 1
ATOM 1423 O O . PRO A 1 182 ? 57.515 -13.019 11.740 1.00 15.33 182 PRO A O 1
ATOM 1427 N N . ALA A 1 183 ? 56.736 -13.863 13.632 1.00 15.91 183 ALA A N 1
ATOM 1428 C CA . ALA A 1 183 ? 58.021 -13.702 14.283 1.00 15.78 183 ALA A CA 1
ATOM 1429 C C . ALA A 1 183 ? 59.158 -14.435 13.571 1.00 15.70 183 ALA A C 1
ATOM 1430 O O . ALA A 1 183 ? 60.246 -13.878 13.440 1.00 15.37 183 ALA A O 1
ATOM 1432 N N . LEU A 1 184 ? 58.885 -15.654 13.103 1.00 16.02 184 LEU A N 1
ATOM 1433 C CA . LEU A 1 184 ? 59.888 -16.509 12.467 1.00 16.17 184 LEU A CA 1
ATOM 1434 C C . LEU A 1 184 ? 60.103 -16.083 11.038 1.00 15.78 184 LEU A C 1
ATOM 1435 O O . LEU A 1 184 ? 61.225 -16.092 10.557 1.00 15.73 184 LEU A O 1
ATOM 1440 N N . SER A 1 185 ? 59.023 -15.696 10.380 1.00 15.60 185 SER A N 1
ATOM 1441 C CA . SER A 1 185 ? 59.118 -15.212 8.993 1.00 15.43 185 SER A CA 1
ATOM 1442 C C . SER A 1 185 ? 60.082 -14.032 8.910 1.00 14.93 185 SER A C 1
ATOM 1443 O O . SER A 1 185 ? 60.863 -13.926 7.954 1.00 14.93 185 SER A O 1
ATOM 1446 N N . CYS A 1 186 ? 60.009 -13.138 9.891 1.00 14.57 186 CYS A N 1
ATOM 1447 C CA . CYS A 1 186 ? 60.871 -11.955 10.008 1.00 14.22 186 CYS A CA 1
ATOM 1448 C C . CYS A 1 186 ? 62.300 -12.237 10.543 1.00 14.32 186 CYS A C 1
ATOM 1449 O O . CYS A 1 186 ? 63.145 -11.343 10.509 1.00 14.10 186 CYS A O 1
ATOM 1452 N N . GLY A 1 187 ? 62.547 -13.440 11.074 1.00 14.74 187 GLY A N 1
ATOM 1453 C CA . GLY A 1 187 ? 63.884 -13.870 11.473 1.00 15.02 187 GLY A CA 1
ATOM 1454 C C . GLY A 1 187 ? 64.182 -13.778 12.964 1.00 15.28 187 GLY A C 1
ATOM 1455 O O . GLY A 1 187 ? 65.342 -13.886 13.364 1.00 15.54 187 GLY A O 1
ATOM 1456 N N . ASN A 1 188 ? 63.139 -13.567 13.761 1.00 15.28 188 ASN A N 1
ATOM 1457 C CA . ASN A 1 188 ? 63.276 -13.566 15.241 1.00 15.78 188 ASN A CA 1
ATOM 1458 C C . ASN A 1 188 ? 63.447 -14.963 15.761 1.00 16.50 188 ASN A C 1
ATOM 1459 O O . ASN A 1 188 ? 63.200 -15.933 15.060 1.00 16.57 188 ASN A O 1
ATOM 1464 N N . THR A 1 189 ? 63.857 -15.047 17.031 1.00 17.17 189 THR A N 1
ATOM 1465 C CA . THR A 1 189 ? 63.823 -16.280 17.798 1.00 18.06 189 THR A CA 1
ATOM 1466 C C . THR A 1 189 ? 62.774 -16.058 18.889 1.00 18.44 189 THR A C 1
ATOM 1467 O O . THR A 1 189 ? 62.497 -14.900 19.243 1.00 18.17 189 THR A O 1
ATOM 1471 N N . VAL A 1 190 ? 62.141 -17.143 19.339 1.00 19.12 190 VAL A N 1
ATOM 1472 C CA . VAL A 1 190 ? 61.011 -17.046 20.279 1.00 19.66 190 VAL A CA 1
ATOM 1473 C C . VAL A 1 190 ? 61.101 -17.946 21.532 1.00 20.97 190 VAL A C 1
ATOM 1474 O O . VAL A 1 190 ? 61.707 -19.032 21.530 1.00 21.49 190 VAL A O 1
ATOM 1478 N N . VAL A 1 191 ? 60.476 -17.451 22.598 1.00 21.58 191 VAL A N 1
ATOM 1479 C CA . VAL A 1 191 ? 60.282 -18.164 23.840 1.00 23.00 191 VAL A CA 1
ATOM 1480 C C . VAL A 1 191 ? 58.782 -18.114 24.085 1.00 23.22 191 VAL A C 1
ATOM 1481 O O . VAL A 1 191 ? 58.242 -17.062 24.419 1.00 23.06 191 VAL A O 1
ATOM 1485 N N . VAL A 1 192 ? 58.116 -19.247 23.886 1.00 23.63 192 VAL A N 1
ATOM 1486 C CA . VAL A 1 192 ? 56.664 -19.308 23.904 1.00 23.86 192 VAL A CA 1
ATOM 1487 C C . VAL A 1 192 ? 56.230 -19.837 25.252 1.00 25.54 192 VAL A C 1
ATOM 1488 O O . VAL A 1 192 ? 56.826 -20.777 25.744 1.00 26.43 192 VAL A O 1
ATOM 1492 N N . LYS A 1 193 ? 55.163 -19.265 25.788 1.00 26.06 193 LYS A N 1
ATOM 1493 C CA . LYS A 1 193 ? 54.625 -19.701 27.071 1.00 27.89 193 LYS A CA 1
ATOM 1494 C C . LYS A 1 193 ? 53.151 -19.983 26.867 1.00 28.17 193 LYS A C 1
ATOM 1495 O O . LYS A 1 193 ? 52.330 -19.063 26.931 1.00 27.93 193 LYS A O 1
ATOM 1501 N N . PRO A 1 194 ? 52.806 -21.249 26.549 1.00 28.68 194 PRO A N 1
ATOM 1502 C CA . PRO A 1 194 ? 51.397 -21.545 26.276 1.00 29.06 194 PRO A CA 1
ATOM 1503 C C . PRO A 1 194 ? 50.593 -21.452 27.555 1.00 30.81 194 PRO A C 1
ATOM 1504 O O . PRO A 1 194 ? 51.180 -21.417 28.623 1.00 31.87 194 PRO A O 1
ATOM 1508 N N . ALA A 1 195 ? 49.275 -21.383 27.435 1.00 31.28 195 ALA A N 1
ATOM 1509 C CA . ALA A 1 195 ? 48.414 -21.256 28.607 1.00 33.09 195 ALA A CA 1
ATOM 1510 C C . ALA A 1 195 ? 48.574 -22.465 29.519 1.00 34.97 195 ALA A C 1
ATOM 1511 O O . ALA A 1 195 ? 48.736 -23.596 29.055 1.00 34.99 195 ALA A O 1
ATOM 1513 N N . GLU A 1 196 ? 48.550 -22.210 30.825 1.00 36.71 196 GLU A N 1
ATOM 1514 C CA . GLU A 1 196 ? 48.609 -23.266 31.833 1.00 38.85 196 GLU A CA 1
ATOM 1515 C C . GLU A 1 196 ? 47.524 -24.329 31.622 1.00 39.70 196 GLU A C 1
ATOM 1516 O O . GLU A 1 196 ? 47.768 -25.504 31.837 1.00 40.66 196 GLU A O 1
ATOM 1522 N N . GLN A 1 197 ? 46.362 -23.909 31.128 1.00 39.31 197 GLN A N 1
ATOM 1523 C CA . GLN A 1 197 ? 45.253 -24.821 30.831 1.00 40.12 197 GLN A CA 1
ATOM 1524 C C . GLN A 1 197 ? 45.492 -25.708 29.599 1.00 38.99 197 GLN A C 1
ATOM 1525 O O . GLN A 1 197 ? 45.014 -26.845 29.560 1.00 40.00 197 GLN A O 1
ATOM 1531 N N . THR A 1 198 ? 46.201 -25.177 28.593 1.00 37.02 198 THR A N 1
ATOM 1532 C CA . THR A 1 198 ? 46.332 -25.828 27.286 1.00 35.93 198 THR A CA 1
ATOM 1533 C C . THR A 1 198 ? 47.770 -25.819 26.739 1.00 34.61 198 THR A C 1
ATOM 1534 O O . THR A 1 198 ? 48.043 -25.196 25.696 1.00 32.97 198 THR A O 1
ATOM 1538 N N . PRO A 1 199 ? 48.697 -26.510 27.429 1.00 35.49 199 PRO A N 1
ATOM 1539 C CA . PRO A 1 199 ? 50.064 -26.617 26.921 1.00 34.47 199 PRO A CA 1
ATOM 1540 C C . PRO A 1 199 ? 50.258 -27.689 25.846 1.00 34.08 199 PRO A C 1
ATOM 1541 O O . PRO A 1 199 ? 51.227 -27.602 25.085 1.00 32.88 199 PRO A O 1
ATOM 1545 N N . LEU A 1 200 ? 49.340 -28.654 25.753 1.00 35.10 200 LEU A N 1
ATOM 1546 C CA . LEU A 1 200 ? 49.610 -29.898 25.018 1.00 35.32 200 LEU A CA 1
ATOM 1547 C C . LEU A 1 200 ? 49.823 -29.749 23.507 1.00 33.72 200 LEU A C 1
ATOM 1548 O O . LEU A 1 200 ? 50.827 -30.245 22.986 1.00 33.29 200 LEU A O 1
ATOM 1553 N N . THR A 1 201 ? 48.924 -29.062 22.804 1.00 32.95 201 THR A N 1
ATOM 1554 C CA . THR A 1 201 ? 49.084 -28.920 21.347 1.00 31.68 201 THR A CA 1
ATOM 1555 C C . THR A 1 201 ? 50.348 -28.145 20.949 1.00 30.25 201 THR A C 1
ATOM 1556 O O . THR A 1 201 ? 50.995 -28.484 19.950 1.00 29.61 201 THR A O 1
ATOM 1560 N N . ALA A 1 202 ? 50.718 -27.134 21.737 1.00 29.86 202 ALA A N 1
ATOM 1561 C CA . ALA A 1 202 ? 51.969 -26.403 21.510 1.00 28.68 202 ALA A CA 1
ATOM 1562 C C . ALA A 1 202 ? 53.197 -27.308 21.580 1.00 29.05 202 ALA A C 1
ATOM 1563 O O . ALA A 1 202 ? 54.111 -27.184 20.762 1.00 28.09 202 ALA A O 1
ATOM 1565 N N . LEU A 1 203 ? 53.206 -28.220 22.551 1.00 30.53 203 LEU A N 1
ATOM 1566 C CA . LEU A 1 203 ? 54.313 -29.163 22.703 1.00 31.15 203 LEU A CA 1
ATOM 1567 C C . LEU A 1 203 ? 54.368 -30.175 21.555 1.00 31.13 203 LEU A C 1
ATOM 1568 O O . LEU A 1 203 ? 55.463 -30.536 21.114 1.00 30.89 203 LEU A O 1
ATOM 1573 N N . HIS A 1 204 ? 53.218 -30.603 21.036 1.00 31.46 204 HIS A N 1
ATOM 1574 C CA . HIS A 1 204 ? 53.231 -31.401 19.809 1.00 31.43 204 HIS A CA 1
ATOM 1575 C C . HIS A 1 204 ? 53.816 -30.611 18.622 1.00 29.89 204 HIS A C 1
ATOM 1576 O O . HIS A 1 204 ? 54.605 -31.154 17.848 1.00 29.78 204 HIS A O 1
ATOM 1583 N N . VAL A 1 205 ? 53.441 -29.336 18.488 1.00 28.84 205 VAL A N 1
ATOM 1584 C CA . VAL A 1 205 ? 53.974 -28.490 17.406 1.00 27.50 205 VAL A CA 1
ATOM 1585 C C . VAL A 1 205 ? 55.502 -28.339 17.545 1.00 27.11 205 VAL A C 1
ATOM 1586 O O . VAL A 1 205 ? 56.212 -28.308 16.536 1.00 26.49 205 VAL A O 1
ATOM 1590 N N . ALA A 1 206 ? 55.998 -28.280 18.784 1.00 27.64 206 ALA A N 1
ATOM 1591 C CA . ALA A 1 206 ? 57.442 -28.231 19.058 1.00 27.58 206 ALA A CA 1
ATOM 1592 C C . ALA A 1 206 ? 58.177 -29.435 18.475 1.00 28.24 206 ALA A C 1
ATOM 1593 O O . ALA A 1 206 ? 59.239 -29.271 17.863 1.00 27.66 206 ALA A O 1
ATOM 1595 N N . SER A 1 207 ? 57.597 -30.628 18.640 1.00 29.48 207 SER A N 1
ATOM 1596 C CA . SER A 1 207 ? 58.148 -31.848 18.020 1.00 30.29 207 SER A CA 1
ATOM 1597 C C . SER A 1 207 ? 58.210 -31.711 16.488 1.00 29.53 207 SER A C 1
ATOM 1598 O O . SER A 1 207 ? 59.165 -32.164 15.868 1.00 29.67 207 SER A O 1
ATOM 1601 N N . LEU A 1 208 ? 57.203 -31.070 15.900 1.00 28.95 208 LEU A N 1
ATOM 1602 C CA . LEU A 1 208 ? 57.178 -30.811 14.444 1.00 28.37 208 LEU A CA 1
ATOM 1603 C C . LEU A 1 208 ? 58.170 -29.741 13.975 1.00 27.28 208 LEU A C 1
ATOM 1604 O O . LEU A 1 208 ? 58.648 -29.790 12.835 1.00 27.02 208 LEU A O 1
ATOM 1609 N N . ILE A 1 209 ? 58.458 -28.773 14.842 1.00 26.75 209 ILE A N 1
ATOM 1610 C CA . ILE A 1 209 ? 59.494 -27.769 14.587 1.00 25.88 209 ILE A CA 1
ATOM 1611 C C . ILE A 1 209 ? 60.875 -28.437 14.487 1.00 26.47 209 ILE A C 1
ATOM 1612 O O . ILE A 1 209 ? 61.666 -28.116 13.599 1.00 26.06 209 ILE A O 1
ATOM 1617 N N . LYS A 1 210 ? 61.136 -29.388 15.381 1.00 27.68 210 LYS A N 1
ATOM 1618 C CA . LYS A 1 210 ? 62.334 -30.214 15.305 1.00 28.52 210 LYS A CA 1
ATOM 1619 C C . LYS A 1 210 ? 62.381 -31.025 14.004 1.00 28.91 210 LYS A C 1
ATOM 1620 O O . LYS A 1 210 ? 63.375 -30.971 13.276 1.00 28.79 210 LYS A O 1
ATOM 1626 N N . GLU A 1 211 ? 61.300 -31.749 13.715 1.00 29.51 211 GLU A N 1
ATOM 1627 C CA . GLU A 1 211 ? 61.203 -32.570 12.501 1.00 30.12 211 GLU A CA 1
ATOM 1628 C C . GLU A 1 211 ? 61.396 -31.767 11.202 1.00 29.26 211 GLU A C 1
ATOM 1629 O O . GLU A 1 211 ? 62.033 -32.259 10.265 1.00 29.76 211 GLU A O 1
ATOM 1635 N N . ALA A 1 212 ? 60.845 -30.551 11.158 1.00 28.09 212 ALA A N 1
ATOM 1636 C CA . ALA A 1 212 ? 60.946 -29.668 9.989 1.00 27.30 212 ALA A CA 1
ATOM 1637 C C . ALA A 1 212 ? 62.367 -29.171 9.724 1.00 26.88 212 ALA A C 1
ATOM 1638 O O . ALA A 1 212 ? 62.693 -28.811 8.593 1.00 26.78 212 ALA A O 1
ATOM 1640 N N . GLY A 1 213 ? 63.196 -29.136 10.764 1.00 26.78 213 GLY A N 1
ATOM 1641 C CA . GLY A 1 213 ? 64.602 -28.770 10.639 1.00 26.54 213 GLY A CA 1
ATOM 1642 C C . GLY A 1 213 ? 64.964 -27.356 11.062 1.00 25.36 213 GLY A C 1
ATOM 1643 O O . GLY A 1 213 ? 66.031 -26.869 10.688 1.00 25.15 213 GLY A O 1
ATOM 1644 N N . PHE A 1 214 ? 64.120 -26.702 11.867 1.00 24.65 214 PHE A N 1
ATOM 1645 C CA . PHE A 1 214 ? 64.453 -25.367 12.388 1.00 23.68 214 PHE A CA 1
ATOM 1646 C C . PHE A 1 214 ? 65.730 -25.478 13.217 1.00 24.03 214 PHE A C 1
ATOM 1647 O O . PHE A 1 214 ? 65.900 -26.476 13.928 1.00 24.98 214 PHE A O 1
ATOM 1655 N N . PRO A 1 215 ? 66.643 -24.484 13.120 1.00 23.41 215 PRO A N 1
ATOM 1656 C CA . PRO A 1 215 ? 67.853 -24.578 13.938 1.00 23.90 215 PRO A CA 1
ATOM 1657 C C . PRO A 1 215 ? 67.518 -24.567 15.430 1.00 24.18 215 PRO A C 1
ATOM 1658 O O . PRO A 1 215 ? 66.515 -23.962 15.811 1.00 23.63 215 PRO A O 1
ATOM 1662 N N . PRO A 1 216 ? 68.345 -25.221 16.264 1.00 25.13 216 PRO A N 1
ATOM 1663 C CA . PRO A 1 216 ? 68.070 -25.212 17.700 1.00 25.67 216 PRO A CA 1
ATOM 1664 C C . PRO A 1 216 ? 68.069 -23.818 18.329 1.00 24.98 216 PRO A C 1
ATOM 1665 O O . PRO A 1 216 ? 68.909 -22.978 17.999 1.00 24.48 216 PRO A O 1
ATOM 1669 N N . GLY A 1 217 ? 67.121 -23.593 19.236 1.00 25.01 217 GLY A N 1
ATOM 1670 C CA . GLY A 1 217 ? 66.995 -22.319 19.918 1.00 24.54 217 GLY A CA 1
ATOM 1671 C C . GLY A 1 217 ? 66.129 -21.307 19.202 1.00 23.17 217 GLY A C 1
ATOM 1672 O O . GLY A 1 217 ? 65.829 -20.272 19.775 1.00 22.86 217 GLY A O 1
ATOM 1673 N N . VAL A 1 218 ? 65.745 -21.571 17.944 1.00 22.42 218 VAL A N 1
ATOM 1674 C CA . VAL A 1 218 ? 64.883 -20.651 17.198 1.00 21.28 218 VAL A CA 1
ATOM 1675 C C . VAL A 1 218 ? 63.470 -20.606 17.820 1.00 21.30 218 VAL A C 1
ATOM 1676 O O . VAL A 1 218 ? 62.889 -19.519 17.968 1.00 20.69 218 VAL A O 1
ATOM 1680 N N . VAL A 1 219 ? 62.947 -21.774 18.208 1.00 22.02 219 VAL A N 1
ATOM 1681 C CA . VAL A 1 219 ? 61.676 -21.866 18.948 1.00 22.34 219 VAL A CA 1
ATOM 1682 C C . VAL A 1 219 ? 61.869 -22.665 20.232 1.00 23.56 219 VAL A C 1
ATOM 1683 O O . VAL A 1 219 ? 62.270 -23.822 20.195 1.00 24.27 219 VAL A O 1
ATOM 1687 N N . ASN A 1 220 ? 61.560 -22.029 21.350 1.00 23.88 220 ASN A N 1
ATOM 1688 C CA . ASN A 1 220 ? 61.639 -22.658 22.663 1.00 25.29 220 ASN A CA 1
ATOM 1689 C C . ASN A 1 220 ? 60.269 -22.535 23.310 1.00 25.70 220 ASN A C 1
ATOM 1690 O O . ASN A 1 220 ? 59.673 -21.459 23.284 1.00 24.98 220 ASN A O 1
ATOM 1695 N N . ILE A 1 221 ? 59.778 -23.615 23.911 1.00 26.92 221 ILE A N 1
ATOM 1696 C CA . ILE A 1 221 ? 58.434 -23.612 24.506 1.00 27.54 221 ILE A CA 1
ATOM 1697 C C . ILE A 1 221 ? 58.532 -24.010 25.977 1.00 29.28 221 ILE A C 1
ATOM 1698 O O . ILE A 1 221 ? 58.981 -25.115 26.297 1.00 30.36 221 ILE A O 1
ATOM 1703 N N . VAL A 1 222 ? 58.134 -23.087 26.851 1.00 29.69 222 VAL A N 1
ATOM 1704 C CA . VAL A 1 222 ? 58.168 -23.311 28.315 1.00 31.60 222 VAL A CA 1
ATOM 1705 C C . VAL A 1 222 ? 56.743 -23.291 28.856 1.00 32.47 222 VAL A C 1
ATOM 1706 O O . VAL A 1 222 ? 56.215 -22.211 29.131 1.00 32.24 222 VAL A O 1
ATOM 1710 N N . PRO A 1 223 ? 56.116 -24.476 29.020 1.00 33.60 223 PRO A N 1
ATOM 1711 C CA . PRO A 1 223 ? 54.827 -24.494 29.707 1.00 34.77 223 PRO A CA 1
ATOM 1712 C C . PRO A 1 223 ? 54.973 -24.129 31.182 1.00 36.58 223 PRO A C 1
ATOM 1713 O O . PRO A 1 223 ? 56.057 -24.271 31.758 1.00 37.27 223 PRO A O 1
ATOM 1717 N N . GLY A 1 224 ? 53.876 -23.643 31.755 1.00 37.44 224 GLY A N 1
ATOM 1718 C CA . GLY A 1 224 ? 53.804 -23.245 33.166 1.00 39.44 224 GLY A CA 1
ATOM 1719 C C . GLY A 1 224 ? 52.769 -22.145 33.376 1.00 39.48 224 GLY A C 1
ATOM 1720 O O . GLY A 1 224 ? 51.981 -21.826 32.473 1.00 38.10 224 GLY A O 1
ATOM 1721 N N . TYR A 1 225 ? 52.801 -21.531 34.554 1.00 41.15 225 TYR A N 1
ATOM 1722 C CA . TYR A 1 225 ? 51.764 -20.572 34.976 1.00 41.71 225 TYR A CA 1
ATOM 1723 C C . TYR A 1 225 ? 52.055 -19.124 34.591 1.00 40.34 225 TYR A C 1
ATOM 1724 O O . TYR A 1 225 ? 53.161 -18.782 34.150 1.00 39.30 225 TYR A O 1
ATOM 1733 N N . GLY A 1 226 ? 51.030 -18.284 34.714 1.00 40.47 226 GLY A N 1
ATOM 1734 C CA . GLY A 1 226 ? 51.136 -16.863 34.366 1.00 39.23 226 GLY A CA 1
ATOM 1735 C C . GLY A 1 226 ? 52.026 -16.107 35.339 1.00 40.28 226 GLY A C 1
ATOM 1736 O O . GLY A 1 226 ? 53.080 -15.616 34.957 1.00 39.29 226 GLY A O 1
ATOM 1737 N N . PRO A 1 227 ? 51.633 -16.055 36.621 1.00 42.54 227 PRO A N 1
ATOM 1738 C CA . PRO A 1 227 ? 52.402 -15.307 37.624 1.00 43.85 227 PRO A CA 1
ATOM 1739 C C . PRO A 1 227 ? 53.896 -15.671 37.732 1.00 43.73 227 PRO A C 1
ATOM 1740 O O . PRO A 1 227 ? 54.686 -14.825 38.151 1.00 44.15 227 PRO A O 1
ATOM 1744 N N . THR A 1 228 ? 54.275 -16.890 37.341 1.00 43.18 228 THR A N 1
ATOM 1745 C CA . THR A 1 228 ? 55.668 -17.336 37.392 1.00 43.09 228 THR A CA 1
ATOM 1746 C C . THR A 1 228 ? 56.395 -17.193 36.050 1.00 40.31 228 THR A C 1
ATOM 1747 O O . THR A 1 228 ? 57.264 -16.335 35.915 1.00 39.63 228 THR A O 1
ATOM 1751 N N . ALA A 1 229 ? 56.034 -18.027 35.080 1.00 38.77 229 ALA A N 1
ATOM 1752 C CA . ALA A 1 229 ? 56.690 -18.022 33.756 1.00 36.32 229 ALA A CA 1
ATOM 1753 C C . ALA A 1 229 ? 56.353 -16.803 32.907 1.00 34.36 229 ALA A C 1
ATOM 1754 O O . ALA A 1 229 ? 57.239 -16.267 32.249 1.00 32.96 229 ALA A O 1
ATOM 1756 N N . GLY A 1 230 ? 55.089 -16.380 32.912 1.00 34.19 230 GLY A N 1
ATOM 1757 C CA . GLY A 1 230 ? 54.679 -15.160 32.206 1.00 32.59 230 GLY A CA 1
ATOM 1758 C C . GLY A 1 230 ? 55.316 -13.917 32.813 1.00 32.89 230 GLY A C 1
ATOM 1759 O O . GLY A 1 230 ? 55.755 -13.043 32.120 1.00 31.47 230 GLY A O 1
ATOM 1760 N N . ALA A 1 231 ? 55.380 -13.835 34.146 1.00 34.92 231 ALA A N 1
ATOM 1761 C CA . ALA A 1 231 ? 56.023 -12.665 34.773 1.00 35.59 231 ALA A CA 1
ATOM 1762 C C . ALA A 1 231 ? 57.560 -12.604 34.633 1.00 35.22 231 ALA A C 1
ATOM 1763 O O . ALA A 1 231 ? 58.208 -11.485 34.594 1.00 34.88 231 ALA A O 1
ATOM 1765 N N . ALA A 1 232 ? 58.149 -13.802 34.333 1.00 35.00 232 ALA A N 1
ATOM 1766 C CA . ALA A 1 232 ? 59.587 -13.890 34.104 1.00 34.65 232 ALA A CA 1
ATOM 1767 C C . ALA A 1 232 ? 59.896 -13.375 32.710 1.00 32.25 232 ALA A C 1
ATOM 1768 O O . ALA A 1 232 ? 60.878 -12.676 32.512 1.00 31.82 232 ALA A O 1
ATOM 1770 N N . ILE A 1 233 ? 59.036 -13.738 31.774 1.00 30.89 233 ILE A N 1
ATOM 1771 C CA . ILE A 1 233 ? 59.159 -13.276 30.370 1.00 28.72 233 ILE A CA 1
ATOM 1772 C C . ILE A 1 233 ? 58.977 -11.753 30.265 1.00 28.19 233 ILE A C 1
ATOM 1773 O O . ILE A 1 233 ? 59.790 -11.064 29.632 1.00 27.18 233 ILE A O 1
ATOM 1778 N N . SER A 1 234 ? 57.902 -11.246 30.862 1.00 28.96 234 SER A N 1
ATOM 1779 C CA . SER A 1 234 ? 57.603 -9.814 30.876 1.00 28.73 234 SER A CA 1
ATOM 1780 C C . SER A 1 234 ? 58.691 -8.953 31.524 1.00 29.53 234 SER A C 1
ATOM 1781 O O . SER A 1 234 ? 58.986 -7.858 31.050 1.00 28.71 234 SER A O 1
ATOM 1784 N N . SER A 1 235 ? 59.246 -9.407 32.656 1.00 31.34 235 SER A N 1
ATOM 1785 C CA . SER A 1 235 ? 60.333 -8.668 33.303 1.00 32.34 235 SER A CA 1
ATOM 1786 C C . SER A 1 235 ? 61.761 -9.028 32.853 1.00 31.78 235 SER A C 1
ATOM 1787 O O . SER A 1 235 ? 62.715 -8.464 33.377 1.00 32.70 235 SER A O 1
ATOM 1790 N N . HIS A 1 236 ? 61.925 -9.882 31.828 1.00 30.31 236 HIS A N 1
ATOM 1791 C CA . HIS A 1 236 ? 63.270 -10.398 31.486 1.00 30.07 236 HIS A CA 1
ATOM 1792 C C . HIS A 1 236 ? 64.159 -9.354 30.818 1.00 29.08 236 HIS A C 1
ATOM 1793 O O . HIS A 1 236 ? 63.720 -8.694 29.872 1.00 27.55 236 HIS A O 1
ATOM 1800 N N . MET A 1 237 ? 65.406 -9.231 31.271 1.00 30.03 237 MET A N 1
ATOM 1801 C CA . MET A 1 237 ? 66.314 -8.174 30.778 1.00 29.42 237 MET A CA 1
ATOM 1802 C C . MET A 1 237 ? 66.942 -8.372 29.415 1.00 27.68 237 MET A C 1
ATOM 1803 O O . MET A 1 237 ? 67.562 -7.449 28.899 1.00 27.10 237 MET A O 1
ATOM 1808 N N . ASP A 1 238 ? 66.842 -9.584 28.894 1.00 27.09 238 ASP A N 1
ATOM 1809 C CA . ASP A 1 238 ? 67.356 -9.905 27.571 1.00 25.58 238 ASP A CA 1
ATOM 1810 C C . ASP A 1 238 ? 66.297 -10.434 26.614 1.00 24.21 238 ASP A C 1
ATOM 1811 O O . ASP A 1 238 ? 66.638 -10.926 25.513 1.00 23.14 238 ASP A O 1
ATOM 1816 N N . ILE A 1 239 ? 65.019 -10.282 26.965 1.00 24.32 239 ILE A N 1
ATOM 1817 C CA . ILE A 1 239 ? 63.944 -10.454 25.983 1.00 23.04 239 ILE A CA 1
ATOM 1818 C C . ILE A 1 239 ? 63.698 -9.081 25.366 1.00 22.09 239 ILE A C 1
ATOM 1819 O O . ILE A 1 239 ? 63.455 -8.119 26.075 1.00 22.64 239 ILE A O 1
ATOM 1824 N N . ASP A 1 240 ? 63.765 -9.013 24.021 1.00 20.68 240 ASP A N 1
ATOM 1825 C CA . ASP A 1 240 ? 63.620 -7.755 23.250 1.00 19.80 240 ASP A CA 1
ATOM 1826 C C . ASP A 1 240 ? 62.163 -7.310 23.043 1.00 19.43 240 ASP A C 1
ATOM 1827 O O . ASP A 1 240 ? 61.889 -6.112 22.978 1.00 19.21 240 ASP A O 1
ATOM 1832 N N . LYS A 1 241 ? 61.248 -8.269 22.947 1.00 19.50 241 LYS A N 1
ATOM 1833 C CA . LYS A 1 241 ? 59.845 -7.982 22.711 1.00 19.40 241 LYS A CA 1
ATOM 1834 C C . LYS A 1 241 ? 58.943 -9.012 23.393 1.00 20.22 241 LYS A C 1
ATOM 1835 O O . LYS A 1 241 ? 59.300 -10.185 23.510 1.00 20.51 241 LYS A O 1
ATOM 1841 N N . VAL A 1 242 ? 57.770 -8.567 23.839 1.00 20.74 242 VAL A N 1
ATOM 1842 C CA . VAL A 1 242 ? 56.754 -9.461 24.381 1.00 21.58 242 VAL A CA 1
ATOM 1843 C C . VAL A 1 242 ? 55.432 -9.252 23.635 1.00 21.07 242 VAL A C 1
ATOM 1844 O O . VAL A 1 242 ? 54.997 -8.116 23.435 1.00 20.79 242 VAL A O 1
ATOM 1848 N N . ALA A 1 243 ? 54.816 -10.359 23.222 1.00 21.07 243 ALA A N 1
ATOM 1849 C CA . ALA A 1 243 ? 53.472 -10.362 22.684 1.00 20.99 243 ALA A CA 1
ATOM 1850 C C . ALA A 1 243 ? 52.564 -11.228 23.549 1.00 22.28 243 ALA A C 1
ATOM 1851 O O . ALA A 1 243 ? 52.924 -12.333 23.941 1.00 22.78 243 ALA A O 1
ATOM 1853 N N . PHE A 1 244 ? 51.392 -10.696 23.854 1.00 22.93 244 PHE A N 1
ATOM 1854 C CA . PHE A 1 244 ? 50.482 -11.307 24.792 1.00 24.40 244 PHE A CA 1
ATOM 1855 C C . PHE A 1 244 ? 49.077 -11.159 24.231 1.00 24.46 244 PHE A C 1
ATOM 1856 O O . PHE A 1 244 ? 48.702 -10.087 23.738 1.00 23.96 244 PHE A O 1
ATOM 1864 N N . THR A 1 245 ? 48.328 -12.252 24.258 1.00 25.17 245 THR A N 1
ATOM 1865 C CA . THR A 1 245 ? 46.892 -12.208 24.054 1.00 25.72 245 THR A CA 1
ATOM 1866 C C . THR A 1 245 ? 46.249 -12.729 25.321 1.00 27.49 245 THR A C 1
ATOM 1867 O O . THR A 1 245 ? 46.659 -13.759 25.846 1.00 28.16 245 THR A O 1
ATOM 1871 N N . GLY A 1 246 ? 45.224 -12.027 25.783 1.00 28.41 246 GLY A N 1
ATOM 1872 C CA . GLY A 1 246 ?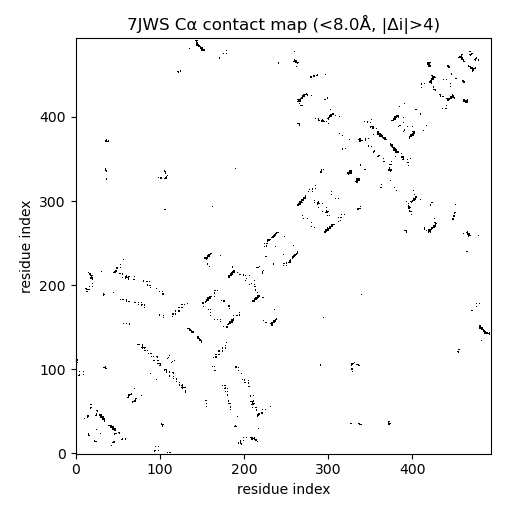 44.577 -12.372 27.049 1.00 30.29 246 GLY A CA 1
ATOM 1873 C C . GLY A 1 246 ? 43.716 -11.255 27.587 1.00 31.21 246 GLY A C 1
ATOM 1874 O O . GLY A 1 246 ? 43.252 -10.409 26.841 1.00 30.45 246 GLY A O 1
ATOM 1875 N N . SER A 1 247 ? 43.500 -11.254 28.894 1.00 32.99 247 SER A N 1
ATOM 1876 C CA . SER A 1 247 ? 42.659 -10.240 29.520 1.00 34.19 247 SER A CA 1
ATOM 1877 C C . SER A 1 247 ? 43.363 -8.890 29.528 1.00 33.59 247 SER A C 1
ATOM 1878 O O . SER A 1 247 ? 44.583 -8.818 29.683 1.00 33.02 247 SER A O 1
ATOM 1881 N N . THR A 1 248 ? 42.577 -7.829 29.367 1.00 33.84 248 THR A N 1
ATOM 1882 C CA . THR A 1 248 ? 43.050 -6.450 29.539 1.00 33.75 248 THR A CA 1
ATOM 1883 C C . THR A 1 248 ? 43.763 -6.232 30.888 1.00 35.19 248 THR A C 1
ATOM 1884 O O . THR A 1 248 ? 44.757 -5.517 30.938 1.00 34.72 248 THR A O 1
ATOM 1888 N N . GLU A 1 249 ? 43.281 -6.883 31.941 1.00 37.12 249 GLU A N 1
ATOM 1889 C CA . GLU A 1 249 ? 43.887 -6.812 33.287 1.00 38.86 249 GLU A CA 1
ATOM 1890 C C . GLU A 1 249 ? 45.371 -7.212 33.298 1.00 38.03 249 GLU A C 1
ATOM 1891 O O . GLU A 1 249 ? 46.218 -6.469 33.798 1.00 38.36 249 GLU A O 1
ATOM 1897 N N . VAL A 1 250 ? 45.668 -8.377 32.718 1.00 37.01 250 VAL A N 1
ATOM 1898 C CA . VAL A 1 250 ? 47.035 -8.904 32.650 1.00 36.24 250 VAL A CA 1
ATOM 1899 C C . VAL A 1 250 ? 47.877 -8.120 31.631 1.00 34.15 250 VAL A C 1
ATOM 1900 O O . VAL A 1 250 ? 49.075 -7.912 31.840 1.00 33.94 250 VAL A O 1
ATOM 1904 N N . GLY A 1 251 ? 47.253 -7.686 30.536 1.00 32.72 251 GLY A N 1
ATOM 1905 C CA . GLY A 1 251 ? 47.904 -6.799 29.568 1.00 30.95 251 GLY A CA 1
ATOM 1906 C C . GLY A 1 251 ? 48.525 -5.562 30.202 1.00 31.44 251 GLY A C 1
ATOM 1907 O O . GLY A 1 251 ? 49.646 -5.187 29.864 1.00 30.40 251 GLY A O 1
ATOM 1908 N N . LYS A 1 252 ? 47.815 -4.965 31.167 1.00 33.04 252 LYS A N 1
ATOM 1909 C CA . LYS A 1 252 ? 48.322 -3.794 31.900 1.00 33.97 252 LYS A CA 1
ATOM 1910 C C . LYS A 1 252 ? 49.586 -4.136 32.703 1.00 34.75 252 LYS A C 1
ATOM 1911 O O . LYS A 1 252 ? 50.569 -3.386 32.672 1.00 34.39 252 LYS A O 1
ATOM 1917 N N . LEU A 1 253 ? 49.546 -5.271 33.406 1.00 35.87 253 LEU A N 1
ATOM 1918 C CA . LEU A 1 253 ? 50.703 -5.788 34.136 1.00 36.72 253 LEU A CA 1
ATOM 1919 C C . LEU A 1 253 ? 51.911 -6.144 33.277 1.00 34.97 253 LEU A C 1
ATOM 1920 O O . LEU A 1 253 ? 53.040 -5.967 33.731 1.00 35.40 253 LEU A O 1
ATOM 1925 N N . ILE A 1 254 ? 51.674 -6.643 32.052 1.00 33.10 254 ILE A N 1
ATOM 1926 C CA . ILE A 1 254 ? 52.734 -6.918 31.075 1.00 31.44 254 ILE A CA 1
ATOM 1927 C C . ILE A 1 254 ? 53.390 -5.601 30.665 1.00 30.59 254 ILE A C 1
ATOM 1928 O O . ILE A 1 254 ? 54.608 -5.482 30.678 1.00 30.36 254 ILE A O 1
ATOM 1933 N N . LYS A 1 255 ? 52.568 -4.615 30.323 1.00 30.29 255 LYS A N 1
ATOM 1934 C CA . LYS A 1 255 ? 53.063 -3.319 29.857 1.00 29.60 255 LYS A CA 1
ATOM 1935 C C . LYS A 1 255 ? 53.852 -2.588 30.941 1.00 30.94 255 LYS A C 1
ATOM 1936 O O . LYS A 1 255 ? 54.847 -1.934 30.656 1.00 30.43 255 LYS A O 1
ATOM 1942 N N . GLU A 1 256 ? 53.418 -2.734 32.187 1.00 32.79 256 GLU A N 1
ATOM 1943 C CA . GLU A 1 256 ? 54.126 -2.164 33.330 1.00 34.46 256 GLU A CA 1
ATOM 1944 C C . GLU A 1 256 ? 55.486 -2.825 33.564 1.00 34.41 256 GLU A C 1
ATOM 1945 O O . GLU A 1 256 ? 56.478 -2.138 33.789 1.00 34.73 256 GLU A O 1
ATOM 1951 N N . ALA A 1 257 ? 55.516 -4.155 33.523 1.00 34.07 257 ALA A N 1
ATOM 1952 C CA . ALA A 1 257 ? 56.752 -4.924 33.745 1.00 34.14 257 ALA A CA 1
ATOM 1953 C C . ALA A 1 257 ? 57.771 -4.699 32.618 1.00 32.14 257 ALA A C 1
ATOM 1954 O O . ALA A 1 257 ? 58.970 -4.710 32.876 1.00 32.47 257 ALA A O 1
ATOM 1956 N N . ALA A 1 258 ? 57.294 -4.502 31.385 1.00 30.20 258 ALA A N 1
ATOM 1957 C CA . ALA A 1 258 ? 58.172 -4.135 30.284 1.00 28.46 258 ALA A CA 1
ATOM 1958 C C . ALA A 1 258 ? 58.852 -2.776 30.495 1.00 28.75 258 ALA A C 1
ATOM 1959 O O . ALA A 1 258 ? 60.058 -2.636 30.269 1.00 28.39 258 ALA A O 1
ATOM 1961 N N . GLY A 1 259 ? 58.078 -1.777 30.915 1.00 29.38 259 GLY A N 1
ATOM 1962 C CA . GLY A 1 259 ? 58.627 -0.451 31.212 1.00 29.97 259 GLY A CA 1
ATOM 1963 C C . GLY A 1 259 ? 59.579 -0.437 32.407 1.00 31.80 259 GLY A C 1
ATOM 1964 O O . GLY A 1 259 ? 60.599 0.260 32.397 1.00 31.94 259 GLY A O 1
ATOM 1965 N N . LYS A 1 260 ? 59.238 -1.229 33.419 1.00 33.27 260 LYS A N 1
ATOM 1966 C CA . LYS A 1 260 ? 60.039 -1.356 34.655 1.00 35.37 260 LYS A CA 1
ATOM 1967 C C . LYS A 1 260 ? 61.378 -2.065 34.480 1.00 35.04 260 LYS A C 1
ATOM 1968 O O . LYS A 1 260 ? 62.304 -1.836 35.263 1.00 36.55 260 LYS A O 1
ATOM 1974 N N . SER A 1 261 ? 61.455 -2.972 33.506 1.00 33.19 261 SER A N 1
ATOM 1975 C CA . SER A 1 261 ? 62.625 -3.823 33.336 1.00 32.98 261 SER A CA 1
ATOM 1976 C C . SER A 1 261 ? 63.587 -3.258 32.255 1.00 31.41 261 SER A C 1
ATOM 1977 O O . SER A 1 261 ? 64.511 -2.514 32.612 1.00 32.21 261 SER A O 1
ATOM 1980 N N . ASN A 1 262 ? 63.359 -3.557 30.965 1.00 29.33 262 ASN A N 1
ATOM 1981 C CA . ASN A 1 262 ? 64.322 -3.244 29.885 1.00 27.98 262 ASN A CA 1
ATOM 1982 C C . ASN A 1 262 ? 63.702 -2.482 28.708 1.00 26.30 262 ASN A C 1
ATOM 1983 O O . ASN A 1 262 ? 64.252 -2.482 27.583 1.00 24.93 262 ASN A O 1
ATOM 1988 N N . LEU A 1 263 ? 62.559 -1.835 28.943 1.00 26.54 263 LEU A N 1
ATOM 1989 C CA . LEU A 1 263 ? 61.769 -1.197 27.863 1.00 25.19 263 LEU A CA 1
ATOM 1990 C C . LEU A 1 263 ? 61.545 -2.064 26.641 1.00 23.56 263 LEU A C 1
ATOM 1991 O O . LEU A 1 263 ? 61.552 -1.547 25.525 1.00 22.31 263 LEU A O 1
ATOM 1996 N N . LYS A 1 264 ? 61.357 -3.369 26.825 1.00 23.68 264 LYS A N 1
ATOM 1997 C CA . LYS A 1 264 ? 61.042 -4.283 25.713 1.00 22.42 264 LYS A CA 1
ATOM 1998 C C . LYS A 1 264 ? 59.821 -3.826 24.943 1.00 21.66 264 LYS A C 1
ATOM 1999 O O . LYS A 1 264 ? 58.897 -3.240 25.511 1.00 22.28 264 LYS A O 1
ATOM 2005 N N . ARG A 1 265 ? 59.800 -4.100 23.641 1.00 20.58 265 ARG A N 1
ATOM 2006 C CA . ARG A 1 265 ? 58.643 -3.764 22.871 1.00 20.10 265 ARG A CA 1
ATOM 2007 C C . ARG A 1 265 ? 57.461 -4.636 23.292 1.00 20.84 265 ARG A C 1
ATOM 2008 O O . ARG A 1 265 ? 57.632 -5.793 23.716 1.00 21.29 265 ARG A O 1
ATOM 2016 N N . VAL A 1 266 ? 56.267 -4.063 23.218 1.00 21.34 266 VAL A N 1
ATOM 2017 C CA . VAL A 1 266 ? 55.059 -4.739 23.669 1.00 22.38 266 VAL A CA 1
ATOM 2018 C C . VAL A 1 266 ? 54.001 -4.667 22.578 1.00 22.01 266 VAL A C 1
ATOM 2019 O O . VAL A 1 266 ? 53.741 -3.587 22.011 1.00 21.74 266 VAL A O 1
ATOM 2023 N N . THR A 1 267 ? 53.425 -5.824 22.247 1.00 22.31 267 THR A N 1
ATOM 2024 C CA . THR A 1 267 ? 52.138 -5.847 21.560 1.00 22.42 267 THR A CA 1
ATOM 2025 C C . THR A 1 267 ? 51.149 -6.667 22.385 1.00 23.51 267 THR A C 1
ATOM 2026 O O . THR A 1 267 ? 51.509 -7.668 23.008 1.00 23.98 267 THR A O 1
ATOM 2030 N N . LEU A 1 268 ? 49.908 -6.202 22.420 1.00 24.06 268 LEU A N 1
ATOM 2031 C CA . LEU A 1 268 ? 48.862 -6.808 23.217 1.00 25.38 268 LEU A CA 1
ATOM 2032 C C . LEU A 1 268 ? 47.587 -6.938 22.379 1.00 25.39 268 LEU A C 1
ATOM 2033 O O . LEU A 1 268 ? 47.212 -5.991 21.699 1.00 24.92 268 LEU A O 1
ATOM 2038 N N . GLU A 1 269 ? 46.957 -8.116 22.416 1.00 26.12 269 GLU A N 1
ATOM 2039 C CA . GLU A 1 269 ? 45.582 -8.321 21.933 1.00 26.68 269 GLU A CA 1
ATOM 2040 C C . GLU A 1 269 ? 44.775 -8.735 23.140 1.00 27.98 269 GLU A C 1
ATOM 2041 O O . GLU A 1 269 ? 44.980 -9.816 23.678 1.00 28.49 269 GLU A O 1
ATOM 2047 N N . LEU A 1 270 ? 43.836 -7.891 23.545 1.00 24.34 270 LEU A N 1
ATOM 2048 C CA . LEU A 1 270 ? 43.215 -8.022 24.847 1.00 25.14 270 LEU A CA 1
ATOM 2049 C C . LEU A 1 270 ? 41.721 -8.258 24.646 1.00 25.02 270 LEU A C 1
ATOM 2050 O O . LEU A 1 270 ? 41.288 -8.555 23.528 1.00 24.52 270 LEU A O 1
ATOM 2055 N N . GLY A 1 271 ? 40.934 -8.149 25.701 1.00 25.56 271 GLY A N 1
ATOM 2056 C CA . GLY A 1 271 ? 39.501 -8.379 25.588 1.00 25.53 271 GLY A CA 1
ATOM 2057 C C . GLY A 1 271 ? 38.726 -7.340 24.805 1.00 24.70 271 GLY A C 1
ATOM 2058 O O . GLY A 1 271 ? 39.290 -6.399 24.231 1.00 24.09 271 GLY A O 1
ATOM 2059 N N . GLY A 1 272 ? 37.420 -7.545 24.765 1.00 24.74 272 GLY A N 1
ATOM 2060 C CA . GLY A 1 272 ? 36.496 -6.583 24.202 1.00 24.29 272 GLY A CA 1
ATOM 2061 C C . GLY A 1 272 ? 35.139 -6.573 24.877 1.00 24.99 272 GLY A C 1
ATOM 2062 O O . GLY A 1 272 ? 34.839 -7.386 25.765 1.00 25.79 272 GLY A O 1
ATOM 2063 N N . LYS A 1 273 ? 34.345 -5.599 24.467 1.00 24.70 273 LYS A N 1
ATOM 2064 C CA . LYS A 1 273 ? 32.918 -5.599 24.672 1.00 25.24 273 LYS A CA 1
ATOM 2065 C C . LYS A 1 273 ? 32.324 -5.093 23.365 1.00 24.51 273 LYS A C 1
ATOM 2066 O O . LYS A 1 273 ? 31.738 -4.015 23.290 1.00 24.59 273 LYS A O 1
ATOM 2072 N N . SER A 1 274 ? 32.495 -5.908 22.331 1.00 23.89 274 SER A N 1
ATOM 2073 C CA . SER A 1 274 ? 32.283 -5.474 20.955 1.00 23.23 274 SER A CA 1
ATOM 2074 C C . SER A 1 274 ? 30.798 -5.304 20.642 1.00 23.77 274 SER A C 1
ATOM 2075 O O . SER A 1 274 ? 30.011 -6.204 20.951 1.00 24.37 274 SER A O 1
ATOM 2078 N N . PRO A 1 275 ? 30.411 -4.148 20.056 1.00 23.68 275 PRO A N 1
ATOM 2079 C CA . PRO A 1 275 ? 29.018 -3.875 19.716 1.00 24.31 275 PRO A CA 1
ATOM 2080 C C . PRO A 1 275 ? 28.638 -4.205 18.268 1.00 24.09 275 PRO A C 1
ATOM 2081 O O . PRO A 1 275 ? 29.475 -4.122 17.365 1.00 23.34 275 PRO A O 1
ATOM 2085 N N . CYS A 1 276 ? 27.375 -4.567 18.067 1.00 24.90 276 CYS A N 1
ATOM 2086 C CA . CYS A 1 276 ? 26.764 -4.606 16.740 1.00 25.05 276 CYS A CA 1
ATOM 2087 C C . CYS A 1 276 ? 25.656 -3.567 16.671 1.00 25.80 276 CYS A C 1
ATOM 2088 O O . CYS A 1 276 ? 24.911 -3.395 17.635 1.00 26.60 276 CYS A O 1
ATOM 2091 N N . ILE A 1 277 ? 25.552 -2.882 15.536 1.00 25.68 277 ILE A N 1
ATOM 2092 C CA . ILE A 1 277 ? 24.467 -1.930 15.291 1.00 26.50 277 ILE A CA 1
ATOM 2093 C C . ILE A 1 277 ? 23.645 -2.481 14.137 1.00 27.02 277 ILE A C 1
ATOM 2094 O O . ILE A 1 277 ? 24.156 -2.634 13.022 1.00 26.47 277 ILE A O 1
ATOM 2099 N N . VAL A 1 278 ? 22.375 -2.782 14.420 1.00 28.13 278 VAL A N 1
ATOM 21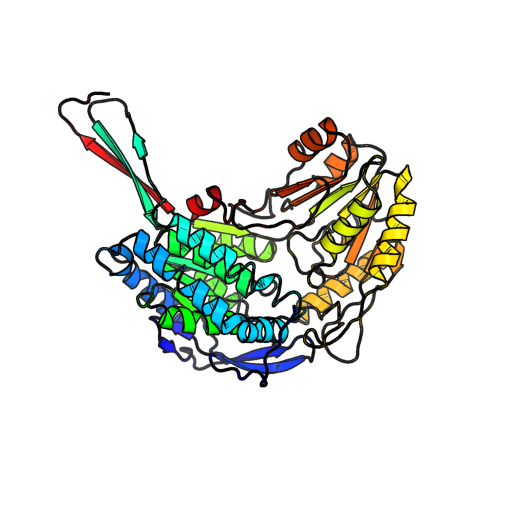00 C CA . VAL A 1 278 ? 21.463 -3.373 13.446 1.00 28.92 278 VAL A CA 1
ATOM 2101 C C . VAL A 1 278 ? 20.393 -2.346 13.092 1.00 29.95 278 VAL A C 1
ATOM 2102 O O . VAL A 1 278 ? 19.495 -2.075 13.891 1.00 30.79 278 VAL A O 1
ATOM 2106 N N . LEU A 1 279 ? 20.500 -1.780 11.894 1.00 29.97 279 LEU A N 1
ATOM 2107 C CA . LEU A 1 279 ? 19.575 -0.745 11.435 1.00 31.05 279 LEU A CA 1
ATOM 2108 C C . LEU A 1 279 ? 18.274 -1.390 10.972 1.00 32.43 279 LEU A C 1
ATOM 2109 O O . LEU A 1 279 ? 18.231 -2.588 10.672 1.00 32.45 279 LEU A O 1
ATOM 2114 N N . ALA A 1 280 ? 17.216 -0.585 10.925 1.00 33.70 280 ALA A N 1
ATOM 2115 C CA . ALA A 1 280 ? 15.879 -1.056 10.540 1.00 35.27 280 ALA A CA 1
ATOM 2116 C C . ALA A 1 280 ? 15.829 -1.695 9.150 1.00 35.61 280 ALA A C 1
ATOM 2117 O O . ALA A 1 280 ? 15.031 -2.602 8.913 1.00 36.62 280 ALA A O 1
ATOM 2119 N N . ASP A 1 281 ? 16.672 -1.208 8.240 1.00 34.95 281 ASP A N 1
ATOM 2120 C CA . ASP A 1 281 ? 16.718 -1.715 6.865 1.00 35.35 281 ASP A CA 1
ATOM 2121 C C . ASP A 1 281 ? 17.583 -2.969 6.671 1.00 34.49 281 ASP A C 1
ATOM 2122 O O . ASP A 1 281 ? 17.694 -3.462 5.551 1.00 34.87 281 ASP A O 1
ATOM 2127 N N . ALA A 1 282 ? 18.194 -3.475 7.742 1.00 33.51 282 ALA A N 1
ATOM 2128 C CA . ALA A 1 282 ? 19.065 -4.649 7.660 1.00 32.72 282 ALA A CA 1
ATOM 2129 C C . ALA A 1 282 ? 18.323 -5.884 7.190 1.00 33.77 282 ALA A C 1
ATOM 2130 O O . ALA A 1 282 ? 17.130 -6.039 7.448 1.00 34.95 282 ALA A O 1
ATOM 2132 N N . ASP A 1 283 ? 19.046 -6.756 6.493 1.00 33.41 283 ASP A N 1
ATOM 2133 C CA . ASP A 1 283 ? 18.580 -8.108 6.240 1.00 34.27 283 ASP A CA 1
ATOM 2134 C C . ASP A 1 283 ? 18.498 -8.800 7.602 1.00 33.94 283 ASP A C 1
ATOM 2135 O O . ASP A 1 283 ? 19.526 -9.094 8.215 1.00 32.79 283 ASP A O 1
ATOM 2140 N N . LEU A 1 284 ? 17.274 -9.040 8.069 1.00 35.03 284 LEU A N 1
ATOM 2141 C CA . LEU A 1 284 ? 17.038 -9.387 9.477 1.00 34.90 284 LEU A CA 1
ATOM 2142 C C . LEU A 1 284 ? 17.575 -10.760 9.883 1.00 34.54 284 LEU A C 1
ATOM 2143 O O . LEU A 1 284 ? 18.293 -10.860 10.880 1.00 33.59 284 LEU A O 1
ATOM 2148 N N . ASP A 1 285 ? 17.247 -11.807 9.124 1.00 35.35 285 ASP A N 1
ATOM 2149 C CA . ASP A 1 285 ? 17.742 -13.153 9.457 1.00 35.17 285 ASP A CA 1
ATOM 2150 C C . ASP A 1 285 ? 19.269 -13.296 9.319 1.00 33.72 285 ASP A C 1
ATOM 2151 O O . ASP A 1 285 ? 19.891 -14.014 10.094 1.00 33.18 285 ASP A O 1
ATOM 2156 N N . ASN A 1 286 ? 19.867 -12.595 8.357 1.00 33.15 286 ASN A N 1
ATOM 2157 C CA . ASN A 1 286 ? 21.325 -12.528 8.263 1.00 31.81 286 ASN A CA 1
ATOM 2158 C C . ASN A 1 286 ? 21.937 -11.879 9.512 1.00 30.69 286 ASN A C 1
ATOM 2159 O O . ASN A 1 286 ? 22.910 -12.388 10.063 1.00 29.91 286 ASN A O 1
ATOM 2164 N N . ALA A 1 287 ? 21.361 -10.759 9.945 1.00 30.73 287 ALA A N 1
ATOM 2165 C CA . ALA A 1 287 ? 21.842 -10.059 11.133 1.00 29.92 287 ALA A CA 1
ATOM 2166 C C . ALA A 1 287 ? 21.653 -10.905 12.391 1.00 30.19 287 ALA A C 1
ATOM 2167 O O . ALA A 1 287 ? 22.539 -10.944 13.243 1.00 29.36 287 ALA A O 1
ATOM 2169 N N . VAL A 1 288 ? 20.515 -11.590 12.498 1.00 31.41 288 VAL A N 1
ATOM 2170 C CA . VAL A 1 288 ? 20.263 -12.474 13.643 1.00 31.89 288 VAL A CA 1
ATOM 2171 C C . VAL A 1 288 ? 21.293 -13.615 13.700 1.00 31.47 288 VAL A C 1
ATOM 2172 O O . VAL A 1 288 ? 21.851 -13.888 14.762 1.00 31.05 288 VAL A O 1
ATOM 2176 N N . GLU A 1 289 ? 21.547 -14.253 12.557 1.00 31.75 289 GLU A N 1
ATOM 2177 C CA . GLU A 1 289 ? 22.457 -15.409 12.485 1.00 31.62 289 GLU A CA 1
ATOM 2178 C C . GLU A 1 289 ? 23.910 -15.019 12.804 1.00 30.27 289 GLU A C 1
ATOM 2179 O O . GLU A 1 289 ? 24.561 -15.659 13.641 1.00 30.02 289 GLU A O 1
ATOM 2185 N N . PHE A 1 290 ? 24.404 -13.962 12.167 1.00 29.46 290 PHE A N 1
ATOM 2186 C CA . PHE A 1 290 ? 25.775 -13.506 12.406 1.00 28.29 290 PHE A CA 1
ATOM 2187 C C . PHE A 1 290 ? 25.981 -12.965 13.826 1.00 27.93 290 PHE A C 1
ATOM 2188 O O . PHE A 1 290 ? 27.002 -13.248 14.447 1.00 27.39 290 PHE A O 1
ATOM 2196 N N . ALA A 1 291 ? 25.027 -12.192 14.339 1.00 28.41 291 ALA A N 1
ATOM 2197 C CA . ALA A 1 291 ? 25.111 -11.700 15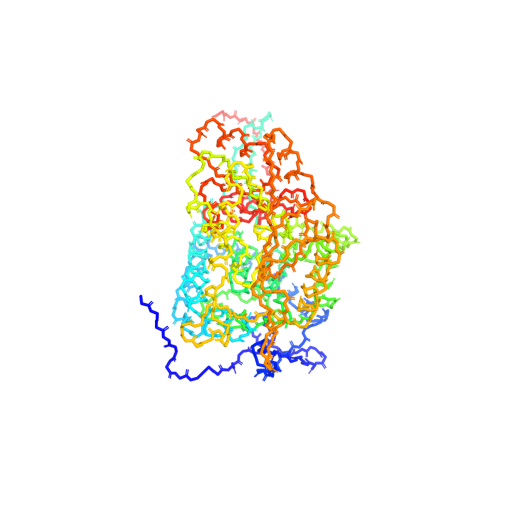.728 1.00 28.33 291 ALA A CA 1
ATOM 2198 C C . ALA A 1 291 ? 25.089 -12.849 16.735 1.00 28.86 291 ALA A C 1
ATOM 2199 O O . ALA A 1 291 ? 25.837 -12.841 17.715 1.00 28.57 291 ALA A O 1
ATOM 2201 N N . HIS A 1 292 ? 24.241 -13.840 16.473 1.00 29.82 292 HIS A N 1
ATOM 2202 C CA . HIS A 1 292 ? 24.181 -15.057 17.289 1.00 30.46 292 HIS A CA 1
ATOM 2203 C C . HIS A 1 292 ? 25.532 -15.783 17.325 1.00 29.94 292 HIS A C 1
ATOM 2204 O O . HIS A 1 292 ? 26.080 -16.015 18.396 1.00 29.87 292 HIS A O 1
ATOM 2211 N N . HIS A 1 293 ? 26.061 -16.128 16.150 1.00 29.73 293 HIS A N 1
ATOM 2212 C CA . HIS A 1 293 ? 27.383 -16.764 16.063 1.00 29.31 293 HIS A CA 1
ATOM 2213 C C . HIS A 1 293 ? 28.482 -15.857 16.595 1.00 28.27 293 HIS A C 1
ATOM 2214 O O . HIS A 1 293 ? 29.450 -16.339 17.170 1.00 28.11 293 HIS A O 1
ATOM 2221 N N . GLY A 1 294 ? 28.312 -14.551 16.409 1.00 27.73 294 GLY A N 1
ATOM 2222 C CA . GLY A 1 294 ? 29.248 -13.549 16.899 1.00 26.87 294 GLY A CA 1
ATOM 2223 C C . GLY A 1 294 ? 29.437 -13.548 18.404 1.00 27.03 294 GLY A C 1
ATOM 2224 O O . GLY A 1 294 ? 30.516 -13.208 18.881 1.00 26.61 294 GLY A O 1
ATOM 2225 N N . VAL A 1 295 ? 28.399 -13.913 19.154 1.00 27.79 295 VAL A N 1
ATOM 2226 C CA . VAL A 1 295 ? 28.485 -13.948 20.625 1.00 28.11 295 VAL A CA 1
ATOM 2227 C C . VAL A 1 295 ? 28.695 -15.355 21.197 1.00 28.63 295 VAL A C 1
ATOM 2228 O O . VAL A 1 295 ? 29.425 -15.506 22.171 1.00 28.72 295 VAL A O 1
ATOM 2232 N N . PHE A 1 296 ? 28.083 -16.375 20.589 1.00 29.02 296 PHE A N 1
ATOM 2233 C CA . PHE A 1 296 ? 28.121 -17.745 21.110 1.00 29.68 296 PHE A CA 1
ATOM 2234 C C . PHE A 1 296 ? 29.266 -18.637 20.616 1.00 29.41 296 PHE A C 1
ATOM 2235 O O . PHE A 1 296 ? 29.410 -19.763 21.103 1.00 30.06 296 PHE A O 1
ATOM 2243 N N . TYR A 1 297 ? 30.080 -18.171 19.665 1.00 28.52 297 TYR A N 1
ATOM 2244 C CA . TYR A 1 297 ? 31.144 -19.032 19.130 1.00 28.41 297 TYR A CA 1
ATOM 2245 C C . TYR A 1 297 ? 32.109 -19.472 20.234 1.00 28.48 297 TYR A C 1
ATOM 2246 O O . TYR A 1 297 ? 32.499 -18.660 21.087 1.00 28.11 297 TYR A O 1
ATOM 2255 N N . HIS A 1 298 ? 32.468 -20.758 20.204 1.00 29.01 298 HIS A N 1
ATOM 2256 C CA . HIS A 1 298 ? 33.362 -21.385 21.182 1.00 29.39 298 HIS A CA 1
ATOM 2257 C C . HIS A 1 298 ? 32.962 -21.047 22.628 1.00 29.82 298 HIS A C 1
ATOM 2258 O O . HIS A 1 298 ? 33.759 -20.534 23.418 1.00 29.58 298 HIS A O 1
ATOM 2265 N N . GLN A 1 299 ? 31.698 -21.306 22.939 1.00 30.53 299 GLN A N 1
ATOM 2266 C CA . GLN A 1 299 ? 31.151 -21.064 24.281 1.00 31.20 299 GLN A CA 1
ATOM 2267 C C . GLN A 1 299 ? 31.318 -19.594 24.733 1.00 30.64 299 GLN A C 1
ATOM 2268 O O . GLN A 1 299 ? 31.488 -19.311 25.915 1.00 31.11 299 GLN A O 1
ATOM 2274 N N . GLY A 1 300 ? 31.265 -18.670 23.771 1.00 29.78 300 GLY A N 1
ATOM 2275 C CA . GLY A 1 300 ? 31.513 -17.248 24.014 1.00 29.19 300 GLY A CA 1
ATOM 2276 C C . GLY A 1 300 ? 32.932 -16.836 24.367 1.00 28.78 300 GLY A C 1
ATOM 2277 O O . GLY A 1 300 ? 33.164 -15.675 24.716 1.00 28.52 300 GLY A O 1
ATOM 2278 N N . GLN A 1 301 ? 33.901 -17.734 24.207 1.00 28.87 301 GLN A N 1
ATOM 2279 C CA . GLN A 1 301 ? 35.266 -17.496 24.680 1.00 28.75 301 GLN A CA 1
ATOM 2280 C C . GLN A 1 301 ? 36.151 -16.909 23.570 1.00 27.81 301 GLN A C 1
ATOM 2281 O O . GLN A 1 301 ? 37.253 -17.392 23.331 1.00 27.59 301 GLN A O 1
ATOM 2287 N N . CYS A 1 302 ? 35.655 -15.853 22.926 1.00 27.29 302 CYS A N 1
ATOM 2288 C CA . CYS A 1 302 ? 36.365 -15.135 21.877 1.00 26.55 302 CYS A CA 1
ATOM 2289 C C . CYS A 1 302 ? 36.464 -13.686 22.297 1.00 26.27 302 CYS A C 1
ATOM 2290 O O . CYS A 1 302 ? 35.468 -13.110 22.748 1.00 26.45 302 CYS A O 1
ATOM 2293 N N . CYS A 1 303 ? 37.643 -13.091 22.138 1.00 26.00 303 CYS A N 1
ATOM 2294 C CA . CYS A 1 303 ? 37.837 -11.692 22.522 1.00 25.90 303 CYS A CA 1
ATOM 2295 C C . CYS A 1 303 ? 36.936 -10.750 21.690 1.00 25.10 303 CYS A C 1
ATOM 2296 O O . CYS A 1 303 ? 36.507 -9.702 22.177 1.00 25.14 303 CYS A O 1
ATOM 2299 N N . ILE A 1 304 ? 36.631 -11.147 20.450 1.00 24.43 304 ILE A N 1
ATOM 2300 C CA . ILE A 1 304 ? 35.681 -10.414 19.602 1.00 23.89 304 ILE A CA 1
ATOM 2301 C C . ILE A 1 304 ? 34.195 -10.644 19.897 1.00 24.39 304 ILE A C 1
ATOM 2302 O O . ILE A 1 304 ? 33.364 -10.101 19.188 1.00 24.22 304 ILE A O 1
ATOM 2307 N N . ALA A 1 305 ? 33.844 -11.410 20.936 1.00 24.97 305 ALA A N 1
ATOM 2308 C CA . ALA A 1 305 ? 32.436 -11.724 21.210 1.00 25.61 305 ALA A CA 1
ATOM 2309 C C . ALA A 1 305 ? 31.531 -10.494 21.042 1.00 25.48 305 ALA A C 1
ATOM 2310 O O . ALA A 1 305 ? 31.837 -9.416 21.570 1.00 25.30 305 ALA A O 1
ATOM 2312 N N . ALA A 1 306 ? 30.447 -10.660 20.283 1.00 25.62 306 ALA A N 1
ATOM 2313 C CA . ALA A 1 306 ? 29.502 -9.576 19.960 1.00 25.66 306 ALA A CA 1
ATOM 2314 C C . ALA A 1 306 ? 28.528 -9.414 21.121 1.00 26.50 306 ALA A C 1
ATOM 2315 O O . ALA A 1 306 ? 27.334 -9.728 21.022 1.00 27.20 306 ALA A O 1
ATOM 2317 N N . SER A 1 307 ? 29.073 -8.889 22.213 1.00 26.48 307 SER A N 1
ATOM 2318 C CA . SER A 1 307 ? 28.455 -8.945 23.529 1.00 27.39 307 SER A CA 1
ATOM 2319 C C . SER A 1 307 ? 27.555 -7.747 23.873 1.00 27.87 307 SER A C 1
ATOM 2320 O O . SER A 1 307 ? 27.078 -7.638 25.007 1.00 28.71 307 SER A O 1
ATOM 2323 N N . ARG A 1 308 ? 27.346 -6.853 22.907 1.00 27.34 308 ARG A N 1
ATOM 2324 C CA . ARG A 1 308 ? 26.298 -5.838 22.978 1.00 27.92 308 ARG A CA 1
ATOM 2325 C C . ARG A 1 308 ? 25.680 -5.699 21.590 1.00 27.65 308 ARG A C 1
ATOM 2326 O O . ARG A 1 308 ? 26.359 -5.283 20.656 1.00 26.73 308 ARG A O 1
ATOM 2334 N N . ILE A 1 309 ? 24.406 -6.060 21.450 1.00 28.47 309 ILE A N 1
ATOM 2335 C CA . ILE A 1 309 ? 23.733 -5.989 20.155 1.00 28.48 309 ILE A CA 1
ATOM 2336 C C . ILE A 1 309 ? 22.654 -4.913 20.248 1.00 29.30 309 ILE A C 1
ATOM 2337 O O . ILE A 1 309 ? 21.688 -5.065 20.989 1.00 30.33 309 ILE A O 1
ATOM 2342 N N . PHE A 1 310 ? 22.868 -3.809 19.530 1.00 28.91 310 PHE A N 1
ATOM 2343 C CA . PHE A 1 310 ? 21.937 -2.683 19.488 1.00 29.73 310 PHE A CA 1
ATOM 2344 C C . PHE A 1 310 ? 21.056 -2.827 18.261 1.00 30.16 310 PHE A C 1
ATOM 2345 O O . PHE A 1 310 ? 21.569 -2.896 17.143 1.00 29.41 310 PHE A O 1
ATOM 2353 N N . VAL A 1 311 ? 19.740 -2.848 18.463 1.00 31.46 311 VAL A N 1
ATOM 2354 C CA . VAL A 1 311 ? 18.786 -3.080 17.377 1.00 32.18 311 VAL A CA 1
ATOM 2355 C C . VAL A 1 311 ? 17.784 -1.930 17.344 1.00 33.38 311 VAL A C 1
ATOM 2356 O O . VAL A 1 311 ? 17.263 -1.533 18.387 1.00 34.11 311 VAL A O 1
ATOM 2360 N N . GLU A 1 312 ? 17.509 -1.411 16.145 1.00 33.73 312 GLU A N 1
ATOM 2361 C CA . GLU A 1 312 ? 16.560 -0.306 15.976 1.00 35.04 312 GLU A CA 1
ATOM 2362 C C . GLU A 1 312 ? 15.182 -0.753 16.494 1.00 36.64 312 GLU A C 1
ATOM 2363 O O . GLU A 1 312 ? 14.786 -1.906 16.293 1.00 36.89 312 GLU A O 1
ATOM 2369 N N . GLU A 1 313 ? 14.487 0.160 17.181 1.00 37.86 313 GLU A N 1
ATOM 2370 C CA . GLU A 1 313 ? 13.242 -0.146 17.917 1.00 39.50 313 GLU A CA 1
ATOM 2371 C C . GLU A 1 313 ? 12.193 -0.930 17.131 1.00 40.38 313 GLU A C 1
ATOM 2372 O O . GLU A 1 313 ? 11.611 -1.873 17.661 1.00 40.99 313 GLU A O 1
ATOM 2378 N N . SER A 1 314 ? 11.961 -0.537 15.879 1.00 40.52 314 SER A N 1
ATOM 2379 C CA . SER A 1 314 ? 10.902 -1.129 15.049 1.00 41.66 314 SER A CA 1
ATOM 2380 C C . SER A 1 314 ? 11.103 -2.617 14.711 1.00 41.19 314 SER A C 1
ATOM 2381 O O . SER A 1 314 ? 10.126 -3.331 14.479 1.00 42.33 314 SER A O 1
ATOM 2384 N N . ILE A 1 315 ? 12.357 -3.074 14.682 1.00 39.61 315 ILE A N 1
ATOM 2385 C CA . ILE A 1 315 ? 12.671 -4.498 14.459 1.00 39.16 315 ILE A CA 1
ATOM 2386 C C . ILE A 1 315 ? 13.228 -5.208 15.707 1.00 38.54 315 ILE A C 1
ATOM 2387 O O . ILE A 1 315 ? 13.565 -6.391 15.637 1.00 38.21 315 ILE A O 1
ATOM 2392 N N . TYR A 1 316 ? 13.284 -4.499 16.840 1.00 38.60 316 TYR A N 1
ATOM 2393 C CA . TYR A 1 316 ? 13.861 -5.014 18.101 1.00 38.13 316 TYR A CA 1
ATOM 2394 C C . TYR A 1 316 ? 13.170 -6.271 18.646 1.00 38.97 316 TYR A C 1
ATOM 2395 O O . TYR A 1 316 ? 13.841 -7.251 18.967 1.00 38.31 316 TYR A O 1
ATOM 2404 N N . ASP A 1 317 ? 11.845 -6.230 18.769 1.00 40.53 317 ASP A N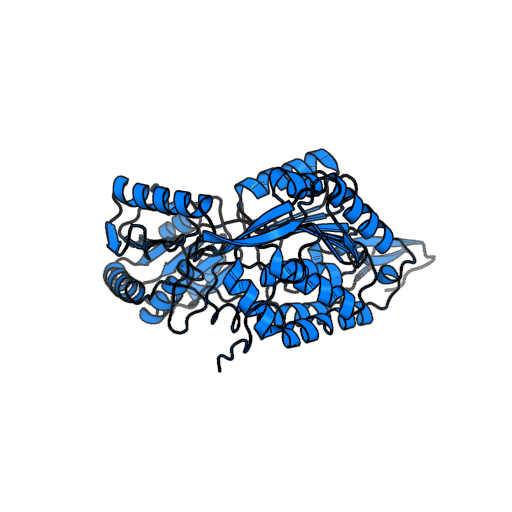 1
ATOM 2405 C CA . ASP A 1 317 ? 11.070 -7.383 19.277 1.00 41.53 317 ASP A CA 1
ATOM 2406 C C . ASP A 1 317 ? 11.261 -8.633 18.417 1.00 41.17 317 ASP A C 1
ATOM 2407 O O . ASP A 1 317 ? 11.434 -9.740 18.935 1.00 41.06 317 ASP A O 1
ATOM 2412 N N . GLU A 1 318 ? 11.228 -8.435 17.103 1.00 41.07 318 GLU A N 1
ATOM 2413 C CA . GLU A 1 318 ? 11.403 -9.518 16.145 1.00 40.92 318 GLU A CA 1
ATOM 2414 C C . GLU A 1 318 ? 12.834 -10.060 16.168 1.00 39.25 318 GLU A C 1
ATOM 2415 O O . GLU A 1 318 ? 13.043 -11.264 16.034 1.00 39.17 318 GLU A O 1
ATOM 2421 N N . PHE A 1 319 ? 13.811 -9.174 16.352 1.00 37.98 319 PHE A N 1
ATOM 2422 C CA . PHE A 1 319 ? 15.211 -9.586 16.491 1.00 36.49 319 PHE A CA 1
ATOM 2423 C C . PHE A 1 319 ? 15.415 -10.434 17.744 1.00 36.52 319 PHE A C 1
ATOM 2424 O O . PHE A 1 319 ? 16.067 -11.476 17.687 1.00 35.98 319 PHE A O 1
ATOM 2432 N N . VAL A 1 320 ? 14.862 -9.976 18.867 1.00 37.24 320 VAL A N 1
ATOM 2433 C CA . VAL A 1 320 ? 14.947 -10.715 20.127 1.00 37.55 320 VAL A CA 1
ATOM 2434 C C . VAL A 1 320 ? 14.293 -12.098 19.983 1.00 38.49 320 VAL A C 1
ATOM 2435 O O . VAL A 1 320 ? 14.901 -13.092 20.355 1.00 38.10 320 VAL A O 1
ATOM 2439 N N . ARG A 1 321 ? 13.077 -12.144 19.430 1.00 39.80 321 ARG A N 1
ATOM 2440 C CA . ARG A 1 321 ? 12.345 -13.408 19.202 1.0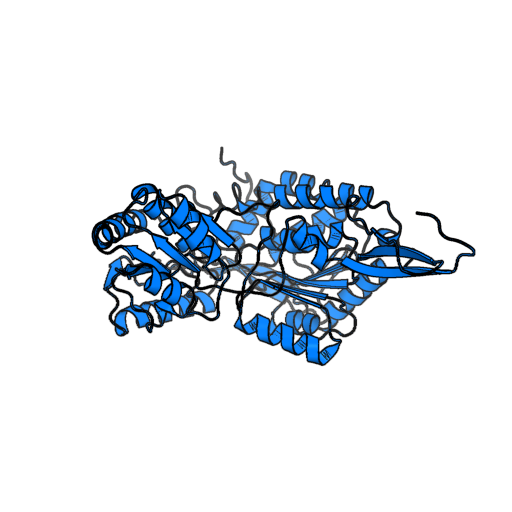0 40.91 321 ARG A CA 1
ATOM 2441 C C . ARG A 1 321 ? 13.158 -14.430 18.394 1.00 40.31 321 ARG A C 1
ATOM 2442 O O . ARG A 1 321 ? 13.342 -15.576 18.832 1.00 40.49 321 ARG A O 1
ATOM 2450 N N . ARG A 1 322 ? 13.639 -14.005 17.224 1.00 39.75 322 ARG A N 1
ATOM 2451 C CA . ARG A 1 322 ? 14.449 -14.859 16.348 1.00 39.22 322 ARG A CA 1
ATOM 2452 C C . ARG A 1 322 ? 15.756 -15.293 17.002 1.00 38.09 322 ARG A C 1
ATOM 2453 O O . ARG A 1 322 ? 16.171 -16.442 16.833 1.00 38.12 322 ARG A O 1
ATOM 2461 N N . SER A 1 323 ? 16.389 -14.383 17.747 1.00 37.27 323 SER A N 1
ATOM 2462 C CA . SER A 1 323 ? 17.634 -14.684 18.464 1.00 36.34 323 SER A CA 1
ATOM 2463 C C . SER A 1 323 ? 17.434 -15.757 19.533 1.00 37.13 323 SER A C 1
ATOM 2464 O O . SER A 1 323 ? 18.234 -16.690 19.628 1.00 36.78 323 SER A O 1
ATOM 2467 N N . VAL A 1 324 ? 16.364 -15.623 20.317 1.00 38.33 324 VAL A N 1
ATOM 2468 C CA . VAL A 1 324 ? 16.048 -16.568 21.398 1.00 39.28 324 VAL A CA 1
ATOM 2469 C C . VAL A 1 324 ? 15.806 -17.981 20.850 1.00 40.04 324 VAL A C 1
ATOM 2470 O O . VAL A 1 324 ? 16.327 -18.949 21.405 1.00 40.03 324 VAL A O 1
ATOM 2474 N N . GLU A 1 325 ? 15.046 -18.094 19.759 1.00 40.84 325 GLU A N 1
ATOM 2475 C CA . GLU A 1 325 ? 14.800 -19.398 19.118 1.00 41.74 325 GLU A CA 1
ATOM 2476 C C . GLU A 1 325 ? 16.062 -20.055 18.551 1.00 40.90 325 GLU A C 1
ATOM 2477 O O . GLU A 1 325 ? 16.194 -21.281 18.586 1.00 41.34 325 GLU A O 1
ATOM 2483 N N . ARG A 1 326 ? 16.985 -19.243 18.039 1.00 39.79 326 ARG A N 1
ATOM 2484 C CA . ARG A 1 326 ? 18.286 -19.739 17.600 1.00 38.97 326 ARG A CA 1
ATOM 2485 C C . ARG A 1 326 ? 19.115 -20.250 18.791 1.00 38.64 326 ARG A C 1
ATOM 2486 O O . ARG A 1 326 ? 19.780 -21.280 18.681 1.00 38.62 326 ARG A O 1
ATOM 2494 N N . ALA A 1 327 ? 19.054 -19.538 19.917 1.00 38.51 327 ALA A N 1
ATOM 2495 C CA . ALA A 1 327 ? 19.809 -19.901 21.131 1.00 38.38 327 ALA A CA 1
ATOM 2496 C C . ALA A 1 327 ? 19.299 -21.157 21.852 1.00 39.62 327 ALA A C 1
ATOM 2497 O O . ALA A 1 327 ? 20.055 -21.789 22.593 1.00 39.69 327 ALA A O 1
ATOM 2499 N N . LYS A 1 328 ? 18.034 -21.519 21.634 1.00 40.78 328 LYS A N 1
ATOM 2500 C CA . LYS A 1 328 ? 17.440 -22.707 22.258 1.00 42.04 328 LYS A CA 1
ATOM 2501 C C . LYS A 1 328 ? 17.697 -24.020 21.485 1.00 42.42 328 LYS A C 1
ATOM 2502 O O . LYS A 1 328 ? 17.204 -25.076 21.891 1.00 43.51 328 LYS A O 1
ATOM 2508 N N . LYS A 1 329 ? 18.493 -23.962 20.409 1.00 41.61 329 LYS A N 1
ATOM 2509 C CA . LYS A 1 329 ? 18.748 -25.119 19.529 1.00 42.02 329 LYS A CA 1
ATOM 2510 C C . LYS A 1 329 ? 20.066 -25.875 19.787 1.00 41.51 329 LYS A C 1
ATOM 2511 O O . LYS A 1 329 ? 20.482 -26.691 18.956 1.00 41.92 329 LYS A O 1
ATOM 2517 N N . TYR A 1 330 ? 20.716 -25.642 20.925 1.00 40.85 330 TYR A N 1
ATOM 2518 C CA . TYR A 1 330 ? 22.007 -26.281 21.191 1.00 40.29 330 TYR A CA 1
ATOM 2519 C C . TYR A 1 330 ? 21.895 -27.630 21.885 1.00 41.32 330 TYR A C 1
ATOM 2520 O O . TYR A 1 330 ? 20.916 -27.911 22.573 1.00 42.34 330 TYR A O 1
ATOM 2529 N N . ILE A 1 331 ? 22.915 -28.457 21.667 1.00 41.09 331 ILE A N 1
ATOM 2530 C CA . ILE A 1 331 ? 23.085 -29.728 22.355 1.00 42.03 331 ILE A CA 1
ATOM 2531 C C . ILE A 1 331 ? 24.410 -29.641 23.108 1.00 41.33 331 ILE A C 1
ATOM 2532 O O . ILE A 1 331 ? 25.467 -29.511 22.489 1.00 40.57 331 ILE A O 1
ATOM 2537 N N . LEU A 1 332 ? 24.344 -29.713 24.435 1.00 41.70 332 LEU A N 1
ATOM 2538 C CA . LEU A 1 332 ? 25.533 -29.612 25.276 1.00 41.27 332 LEU A CA 1
ATOM 2539 C C . LEU A 1 332 ? 26.090 -30.996 25.537 1.00 42.20 332 LEU A C 1
ATOM 2540 O O . LEU A 1 332 ? 25.342 -31.972 25.554 1.00 43.34 332 LEU A O 1
ATOM 2545 N N . GLY A 1 333 ? 27.405 -31.069 25.737 1.00 41.78 333 GLY A N 1
ATOM 2546 C CA . GLY A 1 333 ? 28.072 -32.329 26.044 1.00 42.73 333 GLY A CA 1
ATOM 2547 C C . GLY A 1 333 ? 29.555 -32.337 25.734 1.00 42.13 333 GLY A C 1
ATOM 2548 O O . GLY A 1 333 ? 30.176 -31.283 25.528 1.00 40.91 333 GLY A O 1
ATOM 2549 N N . ASN A 1 334 ? 30.117 -33.543 25.697 1.00 43.05 334 ASN A N 1
ATOM 2550 C CA . ASN A 1 334 ? 31.531 -33.729 25.398 1.00 42.79 334 ASN A CA 1
ATOM 2551 C C . ASN A 1 334 ? 31.815 -33.223 23.974 1.00 41.72 334 ASN A C 1
ATOM 2552 O O . ASN A 1 334 ? 31.142 -33.640 23.031 1.00 41.99 334 ASN A O 1
ATOM 2557 N N . PRO A 1 335 ? 32.808 -32.326 23.814 1.00 40.67 335 PRO A N 1
ATOM 2558 C CA . PRO A 1 335 ? 33.066 -31.755 22.479 1.00 39.68 335 PRO A CA 1
ATOM 2559 C C . PRO A 1 335 ? 33.598 -32.737 21.408 1.00 40.32 335 PRO A C 1
ATOM 2560 O O . PRO A 1 335 ? 33.654 -32.369 20.231 1.00 39.68 335 PRO A O 1
ATOM 2564 N N . LEU A 1 336 ? 33.980 -33.951 21.814 1.00 41.69 336 LEU A N 1
ATOM 2565 C CA . LEU A 1 336 ? 34.368 -35.024 20.889 1.00 42.66 336 LEU A CA 1
ATOM 2566 C C . LEU A 1 336 ? 33.200 -35.815 20.264 1.00 43.78 336 LEU A C 1
ATOM 2567 O O . LEU A 1 336 ? 33.381 -36.453 19.228 1.00 44.41 336 LEU A O 1
ATOM 2572 N N . THR A 1 337 ? 32.017 -35.777 20.874 1.00 44.29 337 THR A N 1
ATOM 2573 C CA . THR A 1 337 ? 30.855 -36.551 20.395 1.00 45.44 337 THR A CA 1
ATOM 2574 C C . THR A 1 337 ? 30.181 -35.836 19.211 1.00 44.82 337 THR A C 1
ATOM 2575 O O . THR A 1 337 ? 29.833 -34.662 19.345 1.00 43.78 337 THR A O 1
ATOM 2579 N N . PRO A 1 338 ? 30.000 -36.522 18.049 1.00 45.60 338 PRO A N 1
ATOM 2580 C CA . PRO A 1 338 ? 29.384 -35.823 16.898 1.00 45.04 338 PRO A CA 1
ATOM 2581 C C . PRO A 1 338 ? 27.931 -35.413 17.169 1.00 45.09 338 PRO A C 1
ATOM 2582 O O . PRO A 1 338 ? 27.234 -36.078 17.939 1.00 46.04 338 PRO A O 1
ATOM 2586 N N . GLY A 1 339 ? 27.503 -34.300 16.575 1.00 44.09 339 GLY A N 1
ATOM 2587 C CA . GLY A 1 339 ? 26.169 -33.745 16.836 1.00 44.06 339 GLY A CA 1
ATOM 2588 C C . GLY A 1 339 ? 26.079 -32.773 18.013 1.00 43.05 339 GLY A C 1
ATOM 2589 O O . GLY A 1 339 ? 25.151 -31.955 18.058 1.00 42.81 339 GLY A O 1
ATOM 2590 N N . VAL A 1 340 ? 27.012 -32.865 18.970 1.00 42.58 340 VAL A N 1
ATOM 2591 C CA . VAL A 1 340 ? 27.128 -31.885 20.061 1.00 41.55 340 VAL A CA 1
ATOM 2592 C C . VAL A 1 340 ? 27.505 -30.531 19.469 1.00 39.94 340 VAL A C 1
ATOM 2593 O O . VAL A 1 340 ? 28.406 -30.457 18.629 1.00 39.46 340 VAL A O 1
ATOM 2597 N N . THR A 1 341 ? 26.813 -29.477 19.908 1.00 39.18 341 THR A N 1
ATOM 2598 C CA . THR A 1 341 ? 26.990 -28.121 19.371 1.00 37.76 341 THR A CA 1
ATOM 2599 C C . THR A 1 341 ? 27.413 -27.048 20.398 1.00 36.68 341 THR A C 1
ATOM 2600 O O . THR A 1 341 ? 27.544 -25.880 20.038 1.00 35.67 341 THR A O 1
ATOM 2604 N N . GLN A 1 342 ? 27.635 -27.441 21.655 1.00 36.95 342 GLN A N 1
ATOM 2605 C CA . GLN A 1 342 ? 28.184 -26.542 22.678 1.00 36.18 342 GLN A CA 1
ATOM 2606 C C . GLN A 1 342 ? 28.974 -27.343 23.719 1.00 36.60 342 GLN A C 1
ATOM 2607 O O . GLN A 1 342 ? 28.415 -28.184 24.433 1.00 37.71 342 GLN A O 1
ATOM 2613 N N . GLY A 1 343 ? 30.275 -27.072 23.790 1.00 35.70 343 GLY A N 1
ATOM 2614 C CA . GLY A 1 343 ? 31.158 -27.653 24.798 1.00 36.09 343 GLY A CA 1
ATOM 2615 C C . GLY A 1 343 ? 31.147 -26.913 26.126 1.00 35.98 343 GLY A C 1
ATOM 2616 O O . GLY A 1 343 ? 30.298 -26.050 26.357 1.00 35.70 343 GLY A O 1
ATOM 2617 N N . PRO A 1 344 ? 32.092 -27.256 27.020 1.00 36.27 344 PRO A N 1
ATOM 2618 C CA . PRO A 1 344 ? 32.211 -26.606 28.320 1.00 36.44 344 PRO A CA 1
ATOM 2619 C C . PRO A 1 344 ? 33.027 -25.314 28.243 1.00 35.21 344 PRO A C 1
ATOM 2620 O O . PRO A 1 344 ? 33.681 -25.048 27.225 1.00 34.18 344 PRO A O 1
ATOM 2624 N N . GLN A 1 345 ? 32.978 -24.532 29.319 1.00 35.31 345 GLN A N 1
ATOM 2625 C CA . GLN A 1 345 ? 33.918 -23.431 29.546 1.00 34.55 345 GLN A CA 1
ATOM 2626 C C . GLN A 1 345 ? 35.264 -24.042 29.964 1.00 34.98 345 GLN A C 1
ATOM 2627 O O . GLN A 1 345 ? 35.324 -25.206 30.351 1.00 35.96 345 GLN A O 1
ATOM 2633 N N . ILE A 1 346 ? 36.334 -23.253 29.894 1.00 34.27 346 ILE A N 1
ATOM 2634 C CA . ILE A 1 346 ? 37.702 -23.779 30.066 1.00 34.66 346 ILE A CA 1
ATOM 2635 C C . ILE A 1 346 ? 38.058 -24.285 31.476 1.00 36.16 346 ILE A C 1
ATOM 2636 O O . ILE A 1 346 ? 38.803 -25.257 31.595 1.00 36.90 346 ILE A O 1
ATOM 2641 N N . ASP A 1 347 ? 37.552 -23.633 32.525 1.00 36.70 347 ASP A N 1
ATOM 2642 C CA . ASP A 1 347 ? 37.929 -23.974 33.903 1.00 38.25 347 ASP A CA 1
ATOM 2643 C C . ASP A 1 347 ? 37.005 -23.314 34.936 1.00 38.93 347 ASP A C 1
ATOM 2644 O O . ASP A 1 347 ? 36.097 -22.563 34.567 1.00 38.12 347 ASP A O 1
ATOM 2649 N N . LYS A 1 348 ? 37.254 -23.606 36.215 1.00 40.52 348 LYS A N 1
ATOM 2650 C CA . LYS A 1 348 ? 36.469 -23.085 37.340 1.00 41.57 348 LYS A CA 1
ATOM 2651 C C . LYS A 1 348 ? 36.450 -21.558 37.443 1.00 40.97 348 LYS A C 1
ATOM 2652 O O . LYS A 1 348 ? 35.389 -20.977 37.632 1.00 40.90 348 LYS A O 1
ATOM 2658 N N . GLU A 1 349 ? 37.621 -20.925 37.341 1.00 40.68 349 GLU A N 1
ATOM 2659 C CA . GLU A 1 349 ? 37.744 -19.459 37.454 1.00 40.26 349 GLU A CA 1
ATOM 2660 C C . GLU A 1 349 ? 36.827 -18.753 36.439 1.00 38.84 349 GLU A C 1
ATOM 2661 O O . GLU A 1 349 ? 36.065 -17.862 36.804 1.00 38.91 349 GLU A O 1
ATOM 2667 N N . GLN A 1 350 ? 36.887 -19.177 35.177 1.00 37.68 350 GLN A N 1
ATOM 2668 C CA . GLN A 1 350 ? 36.029 -18.605 34.128 1.00 36.47 350 GLN A CA 1
ATOM 2669 C C . GLN A 1 350 ? 34.549 -18.936 34.309 1.00 36.99 350 GLN A C 1
ATOM 2670 O O . GLN A 1 350 ? 33.685 -18.081 34.093 1.00 36.55 350 GLN A O 1
ATOM 2676 N N . TYR A 1 351 ? 34.282 -20.183 34.689 1.00 37.97 351 TYR A N 1
ATOM 2677 C CA . TYR A 1 351 ? 32.937 -20.675 34.996 1.00 38.72 351 TYR A CA 1
ATOM 2678 C C . TYR A 1 351 ? 32.275 -19.817 36.077 1.00 39.63 351 TYR A C 1
ATOM 2679 O O . TYR A 1 351 ? 31.162 -19.325 35.876 1.00 39.40 351 TYR A O 1
ATOM 2688 N N . ASP A 1 352 ? 32.990 -19.612 37.186 1.00 40.70 352 ASP A N 1
ATOM 2689 C CA . ASP A 1 352 ? 32.509 -18.796 38.314 1.00 41.87 352 ASP A CA 1
ATOM 2690 C C . ASP A 1 352 ? 32.237 -17.344 37.908 1.00 41.00 352 ASP A C 1
ATOM 2691 O O . ASP A 1 352 ? 31.233 -16.766 38.321 1.00 41.62 352 ASP A O 1
ATOM 2696 N N . LYS A 1 353 ? 33.130 -16.773 37.101 1.00 39.75 353 LYS A N 1
ATOM 2697 C CA . LYS A 1 353 ? 32.998 -15.397 36.603 1.00 38.83 353 LYS A CA 1
ATOM 2698 C C . LYS A 1 353 ? 31.724 -15.227 35.764 1.00 38.00 353 LYS A C 1
ATOM 2699 O O . LYS A 1 353 ? 30.992 -14.252 35.935 1.00 38.06 353 LYS A O 1
ATOM 2705 N N . ILE A 1 354 ? 31.474 -16.185 34.870 1.00 37.26 354 ILE A N 1
ATOM 2706 C CA . ILE A 1 354 ? 30.296 -16.172 33.983 1.00 36.62 354 ILE A CA 1
ATOM 2707 C C . ILE A 1 354 ? 28.987 -16.248 34.760 1.00 37.76 354 ILE A C 1
ATOM 2708 O O . ILE A 1 354 ? 28.067 -15.466 34.498 1.00 37.62 354 ILE A O 1
ATOM 2713 N N . LEU A 1 355 ? 28.896 -17.204 35.686 1.00 38.96 355 LEU A N 1
ATOM 2714 C CA . LEU A 1 355 ? 27.705 -17.365 36.524 1.00 40.22 355 LEU A CA 1
ATOM 2715 C C . LEU A 1 355 ? 27.452 -16.140 37.404 1.00 40.84 355 LEU A C 1
ATOM 2716 O O . LEU A 1 355 ? 26.308 -15.704 37.536 1.00 41.35 355 LEU A O 1
ATOM 2721 N N . ASP A 1 356 ? 28.516 -15.588 37.987 1.00 40.82 356 ASP A N 1
ATOM 2722 C CA . ASP A 1 356 ? 28.430 -14.327 38.728 1.00 41.38 356 ASP A CA 1
ATOM 2723 C C . ASP A 1 356 ? 27.828 -13.203 37.876 1.00 40.31 356 ASP A C 1
ATOM 2724 O O . ASP A 1 356 ? 26.922 -12.506 38.325 1.00 41.10 356 ASP A O 1
ATOM 2729 N N . LEU A 1 357 ? 28.325 -13.037 36.647 1.00 38.60 357 LEU A N 1
ATOM 2730 C CA . LEU A 1 357 ? 27.797 -12.003 35.750 1.00 37.61 357 LEU A CA 1
ATOM 2731 C C . LEU A 1 357 ? 26.357 -12.268 35.287 1.00 37.74 357 LEU A C 1
ATOM 2732 O O . LEU A 1 357 ? 25.585 -11.327 35.119 1.00 37.80 357 LEU A O 1
ATOM 2737 N N . ILE A 1 358 ? 25.999 -13.535 35.085 1.00 37.88 358 ILE A N 1
ATOM 2738 C CA . ILE A 1 358 ? 24.606 -13.911 34.778 1.00 38.36 358 ILE A CA 1
ATOM 2739 C C . ILE A 1 358 ? 23.680 -13.512 35.928 1.00 40.00 358 ILE A C 1
ATOM 2740 O O . ILE A 1 358 ? 22.583 -13.002 35.693 1.00 40.30 358 ILE A O 1
ATOM 2745 N N . GLU A 1 359 ? 24.130 -13.749 37.159 1.00 41.18 359 GLU A N 1
ATOM 2746 C CA . GLU A 1 359 ? 23.374 -13.355 38.352 1.00 42.91 359 GLU A CA 1
ATOM 2747 C C . GLU A 1 359 ? 23.195 -11.849 38.493 1.00 43.07 359 GLU A C 1
ATOM 2748 O O . GLU A 1 359 ? 22.158 -11.396 38.985 1.00 44.21 359 GLU A O 1
ATOM 2754 N N . SER A 1 360 ? 24.193 -11.082 38.060 1.00 42.00 360 SER A N 1
ATOM 2755 C CA . SER A 1 360 ? 24.104 -9.625 38.075 1.00 42.06 360 SER A CA 1
ATOM 2756 C C . SER A 1 360 ? 23.039 -9.130 37.094 1.00 41.58 360 SER A C 1
ATOM 2757 O O . SER A 1 360 ? 22.258 -8.246 37.428 1.00 42.38 360 SER A O 1
ATOM 2760 N N . GLY A 1 361 ? 23.021 -9.700 35.884 1.00 40.29 361 GLY A N 1
ATOM 2761 C CA . GLY A 1 361 ? 21.971 -9.413 34.897 1.00 39.97 361 GLY A CA 1
ATOM 2762 C C . GLY A 1 361 ? 20.564 -9.591 35.455 1.00 41.57 361 GLY A C 1
ATOM 2763 O O . GLY A 1 361 ? 19.694 -8.742 35.259 1.00 41.95 361 GLY A O 1
ATOM 2764 N N . LYS A 1 362 ? 20.357 -10.699 36.158 1.00 42.57 362 LYS A N 1
ATOM 2765 C CA . LYS A 1 362 ? 19.080 -10.963 36.836 1.00 44.31 362 LYS A CA 1
ATOM 2766 C C . LYS A 1 362 ? 18.783 -9.916 37.912 1.00 45.84 362 LYS A C 1
ATOM 2767 O O . LYS A 1 362 ? 17.689 -9.341 37.944 1.00 46.74 362 LYS A O 1
ATOM 2773 N N . LYS A 1 363 ? 19.761 -9.687 38.791 1.00 46.33 363 LYS A N 1
ATOM 2774 C CA . LYS A 1 363 ? 19.619 -8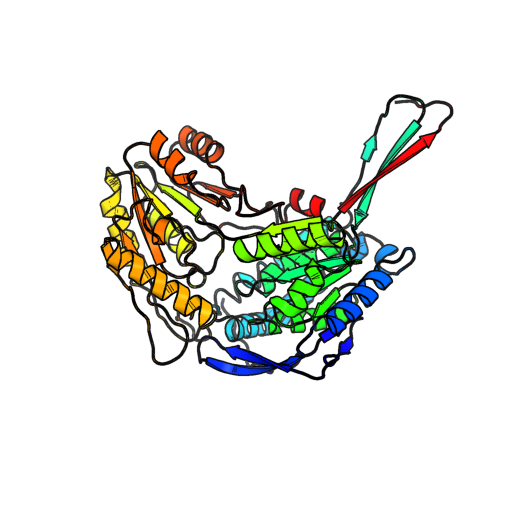.744 39.921 1.00 47.95 363 LYS A CA 1
ATOM 2775 C C . LYS A 1 363 ? 19.454 -7.285 39.457 1.00 47.66 363 LYS A C 1
ATOM 2776 O O . LYS A 1 363 ? 18.682 -6.536 40.052 1.00 49.07 363 LYS A O 1
ATOM 2782 N N . GLU A 1 364 ? 20.158 -6.897 38.389 1.00 45.94 364 GLU A N 1
ATOM 2783 C CA . GLU A 1 364 ? 20.101 -5.515 37.883 1.00 45.59 364 GLU A CA 1
ATOM 2784 C C . GLU A 1 364 ? 18.905 -5.216 36.964 1.00 45.46 364 GLU A C 1
ATOM 2785 O O . GLU A 1 364 ? 18.734 -4.072 36.536 1.00 45.34 364 GLU A O 1
ATOM 2791 N N . GLY A 1 365 ? 18.079 -6.225 36.683 1.00 45.61 365 GLY A N 1
ATOM 2792 C CA . GLY A 1 365 ? 16.787 -6.031 36.021 1.00 45.97 365 GLY A CA 1
ATOM 2793 C C . GLY A 1 365 ? 16.748 -6.301 34.523 1.00 44.45 365 GLY A C 1
ATOM 2794 O O . GLY A 1 365 ? 15.817 -5.861 33.850 1.00 44.73 365 GLY A O 1
ATOM 2795 N N . ALA A 1 366 ? 17.729 -7.025 33.992 1.00 43.02 366 ALA A N 1
ATOM 2796 C CA . ALA A 1 366 ? 17.664 -7.475 32.598 1.00 41.75 366 ALA A CA 1
ATOM 2797 C C . ALA A 1 366 ? 16.595 -8.559 32.474 1.00 42.50 366 ALA A C 1
ATOM 2798 O O . ALA A 1 366 ? 16.256 -9.216 33.463 1.00 43.62 366 ALA A O 1
ATOM 2800 N N . LYS A 1 367 ? 16.041 -8.715 31.275 1.00 42.01 367 LYS A N 1
ATOM 2801 C CA . LYS A 1 367 ? 15.012 -9.722 31.018 1.00 42.78 367 LYS A CA 1
ATOM 2802 C C . LYS A 1 367 ? 15.654 -11.021 30.522 1.00 41.90 367 LYS A C 1
ATOM 2803 O O . LYS A 1 367 ? 16.196 -11.066 29.411 1.00 40.63 367 LYS A O 1
ATOM 2809 N N . LEU A 1 368 ? 15.575 -12.066 31.346 1.00 42.70 368 LEU A N 1
ATOM 2810 C CA . LEU A 1 368 ? 16.111 -13.380 30.999 1.00 42.14 368 LEU A CA 1
ATOM 2811 C C . LEU A 1 368 ? 15.176 -14.056 30.006 1.00 42.39 368 LEU A C 1
ATOM 2812 O O . LEU A 1 368 ? 14.046 -14.381 30.352 1.00 43.74 368 LEU A O 1
ATOM 2817 N N . GLU A 1 369 ? 15.649 -14.258 28.778 1.00 41.25 369 GLU A N 1
ATOM 2818 C CA . GLU A 1 369 ? 14.845 -14.882 27.718 1.00 41.53 369 GLU A CA 1
ATOM 2819 C C . GLU A 1 369 ? 14.998 -16.403 27.664 1.00 41.77 369 GLU A C 1
ATOM 2820 O O . GLU A 1 369 ? 14.058 -17.106 27.295 1.00 42.66 369 GLU A O 1
ATOM 2826 N N . CYS A 1 370 ? 16.185 -16.895 28.007 1.00 41.13 370 CYS A N 1
ATOM 2827 C CA . CYS A 1 370 ? 16.463 -18.329 28.084 1.00 41.41 370 CYS A CA 1
ATOM 2828 C C . CYS A 1 370 ? 17.776 -18.568 28.838 1.00 40.88 370 CYS A C 1
ATOM 2829 O O . CYS A 1 370 ? 18.552 -17.627 29.063 1.00 40.12 370 CYS A O 1
ATOM 2832 N N . GLY A 1 371 ? 18.016 -19.824 29.213 1.00 41.32 371 GLY A N 1
ATOM 2833 C CA . GLY A 1 371 ? 19.221 -20.216 29.945 1.00 41.05 371 GLY A CA 1
ATOM 2834 C C . GLY A 1 371 ? 19.293 -19.603 31.333 1.00 41.74 371 GLY A C 1
ATOM 2835 O O . GLY A 1 371 ? 18.282 -19.529 32.038 1.00 42.95 371 GLY A O 1
ATOM 2836 N N . GLY A 1 372 ? 20.495 -19.169 31.719 1.00 41.08 372 GLY A N 1
ATOM 2837 C CA . GLY A 1 372 ? 20.718 -18.463 32.985 1.00 41.73 372 GLY A CA 1
ATOM 2838 C C . GLY A 1 372 ? 21.233 -19.288 34.157 1.00 42.70 372 GLY A C 1
ATOM 2839 O O . GLY A 1 372 ? 21.218 -18.815 35.293 1.00 43.57 372 GLY A O 1
ATOM 2840 N N . GLY A 1 373 ? 21.701 -20.510 33.897 1.00 42.67 373 GLY A N 1
ATOM 2841 C CA . GLY A 1 373 ? 22.246 -21.373 34.952 1.00 43.61 373 GLY A CA 1
ATOM 2842 C C . GLY A 1 373 ? 23.247 -22.385 34.428 1.00 43.02 373 GLY A C 1
ATOM 2843 O O . GLY A 1 373 ? 23.550 -22.400 33.232 1.00 41.87 373 GLY A O 1
ATOM 2844 N N . PRO A 1 374 ? 23.776 -23.239 35.320 1.00 43.95 374 PRO A N 1
ATOM 2845 C CA . PRO A 1 374 ? 24.716 -24.293 34.918 1.00 43.66 374 PRO A CA 1
ATOM 2846 C C . PRO A 1 374 ? 24.009 -25.482 34.251 1.00 43.99 374 PRO A C 1
ATOM 2847 O O . PRO A 1 374 ? 22.772 -25.509 34.185 1.00 44.51 374 PRO A O 1
ATOM 2851 N N . TRP A 1 375 ? 24.799 -26.451 33.779 1.00 43.73 375 TRP A N 1
ATOM 2852 C CA . TRP A 1 375 ? 24.277 -27.669 33.147 1.00 44.15 375 TRP A CA 1
ATOM 2853 C C . TRP A 1 375 ? 25.160 -28.886 33.444 1.00 44.78 375 TRP A C 1
ATOM 2854 O O . TRP A 1 375 ? 26.384 -28.766 33.550 1.00 44.22 375 TRP A O 1
ATOM 2865 N N . GLY A 1 376 ? 24.525 -30.052 33.574 1.00 45.94 376 GLY A N 1
ATOM 2866 C CA . GLY A 1 376 ? 25.230 -31.335 33.664 1.00 46.67 376 GLY A CA 1
ATOM 2867 C C . GLY A 1 376 ? 25.651 -31.713 35.070 1.00 47.96 376 GLY A C 1
ATOM 2868 O O . GLY A 1 376 ? 25.456 -30.940 36.006 1.00 48.31 376 GLY A O 1
ATOM 2869 N N . ASN A 1 377 ? 26.210 -32.918 35.201 1.00 48.81 377 ASN A N 1
ATOM 2870 C CA . ASN A 1 377 ? 26.789 -33.421 36.461 1.00 50.13 377 ASN A CA 1
ATOM 2871 C C . ASN A 1 377 ? 28.310 -33.271 36.544 1.00 49.63 377 ASN A C 1
ATOM 2872 O O . ASN A 1 377 ? 28.868 -33.331 37.638 1.00 50.59 377 ASN A O 1
ATOM 2877 N N . LYS A 1 378 ? 28.970 -33.115 35.397 1.00 48.19 378 LYS A N 1
ATOM 2878 C CA . LYS A 1 378 ? 30.399 -32.816 35.346 1.00 47.53 378 LYS A CA 1
ATOM 2879 C C . LYS A 1 378 ? 30.698 -31.926 34.149 1.00 45.56 378 LYS A C 1
ATOM 2880 O O . LYS A 1 378 ? 29.906 -31.842 33.208 1.00 44.86 378 LYS A O 1
ATOM 2886 N N . GLY A 1 379 ? 31.854 -31.273 34.206 1.00 44.74 379 GLY A N 1
ATOM 2887 C CA . GLY A 1 379 ? 32.290 -30.323 33.188 1.00 42.97 379 GLY A CA 1
ATOM 2888 C C . GLY A 1 379 ? 31.827 -28.912 33.504 1.00 42.14 379 GLY A C 1
ATOM 2889 O O . GLY A 1 379 ? 30.801 -28.722 34.148 1.00 42.76 379 GLY A O 1
ATOM 2890 N N . TYR A 1 380 ? 32.569 -27.914 33.026 1.00 40.78 380 TYR A N 1
ATOM 2891 C CA . TYR A 1 380 ? 32.252 -26.514 33.323 1.00 40.07 380 TYR A CA 1
ATOM 2892 C C . TYR A 1 380 ? 31.234 -25.953 32.321 1.00 39.02 380 TYR A C 1
ATOM 2893 O O . TYR A 1 380 ? 31.524 -25.000 31.597 1.00 37.81 380 TYR A O 1
ATOM 2902 N N . PHE A 1 381 ? 30.035 -26.539 32.304 1.00 39.61 381 PHE A N 1
ATOM 2903 C CA . PHE A 1 381 ? 28.993 -26.187 31.332 1.00 38.91 381 PHE A CA 1
ATOM 2904 C C . PHE A 1 381 ? 28.063 -25.087 31.854 1.00 38.94 381 PHE A C 1
ATOM 2905 O O . PHE A 1 381 ? 27.617 -25.130 33.005 1.00 39.97 381 PHE A O 1
ATOM 2913 N N . VAL A 1 382 ? 27.769 -24.125 30.980 1.00 37.88 382 VAL A N 1
ATOM 2914 C CA . VAL A 1 382 ? 26.831 -23.039 31.254 1.00 37.92 382 VAL A CA 1
ATOM 2915 C C . VAL A 1 382 ? 25.778 -23.041 30.153 1.00 37.67 382 VAL A C 1
ATOM 2916 O O . VAL A 1 382 ? 26.118 -23.098 28.971 1.00 36.80 382 VAL A O 1
ATOM 2920 N N . GLN A 1 383 ? 24.504 -22.979 30.536 1.00 38.66 383 GLN A N 1
ATOM 2921 C CA . GLN A 1 383 ? 23.411 -22.915 29.562 1.00 38.66 383 GLN A CA 1
ATOM 2922 C C . GLN A 1 383 ? 23.582 -21.689 28.666 1.00 37.42 383 GLN A C 1
ATOM 2923 O O . GLN A 1 383 ? 23.977 -20.631 29.156 1.00 37.03 383 GLN A O 1
ATOM 2929 N N . PRO A 1 384 ? 23.284 -21.820 27.357 1.00 36.95 384 PRO A N 1
ATOM 2930 C CA . PRO A 1 384 ? 23.334 -20.629 26.499 1.00 35.89 384 PRO A CA 1
ATOM 2931 C C . PRO A 1 384 ? 22.250 -19.633 26.919 1.00 36.31 384 PRO A C 1
ATOM 2932 O O . PRO A 1 384 ? 21.076 -20.006 27.036 1.00 37.32 384 PRO A O 1
ATOM 2936 N N . THR A 1 385 ? 22.661 -18.393 27.179 1.00 35.67 385 THR A N 1
ATOM 2937 C CA . THR A 1 385 ? 21.827 -17.411 27.861 1.00 36.25 385 THR A CA 1
ATOM 2938 C C . THR A 1 385 ? 21.614 -16.163 27.001 1.00 35.49 385 THR A C 1
ATOM 2939 O O . THR A 1 385 ? 22.542 -15.679 26.358 1.00 34.38 385 THR A O 1
ATOM 2943 N N . VAL A 1 386 ? 20.378 -15.660 26.997 1.00 36.20 386 VAL A N 1
ATOM 2944 C CA . VAL A 1 386 ? 20.017 -14.441 26.277 1.00 35.75 386 VAL A CA 1
ATOM 2945 C C . VAL A 1 386 ? 19.325 -13.473 27.239 1.00 36.61 386 VAL A C 1
ATOM 2946 O O . VAL A 1 386 ? 18.378 -13.858 27.924 1.00 37.74 386 VAL A O 1
ATOM 2950 N N . PHE A 1 387 ? 19.828 -12.236 27.295 1.00 36.06 387 PHE A N 1
ATOM 2951 C CA . PHE A 1 387 ? 19.186 -11.137 28.013 1.00 36.94 387 PHE A CA 1
ATOM 2952 C C . PHE A 1 387 ? 18.704 -10.096 27.016 1.00 36.68 387 PHE A C 1
ATOM 2953 O O . PHE A 1 387 ? 19.459 -9.689 26.125 1.00 35.47 387 PHE A O 1
ATOM 2961 N N . SER A 1 388 ? 17.447 -9.687 27.159 1.00 37.89 388 SER A N 1
ATOM 2962 C CA . SER A 1 388 ? 16.915 -8.526 26.453 1.00 38.03 388 SER A CA 1
ATOM 2963 C C . SER A 1 388 ? 16.631 -7.399 27.446 1.00 38.99 388 SER A C 1
ATOM 2964 O O . SER A 1 388 ? 16.668 -7.606 28.665 1.00 39.76 388 SER A O 1
ATOM 2967 N N . ASN A 1 389 ? 16.334 -6.220 26.903 1.00 39.14 389 ASN A N 1
ATOM 2968 C CA . ASN A 1 389 ? 16.148 -4.981 27.678 1.00 40.04 389 ASN A CA 1
ATOM 2969 C C . ASN A 1 389 ? 17.373 -4.651 28.542 1.00 39.60 389 ASN A C 1
ATOM 2970 O O . ASN A 1 389 ? 17.247 -4.265 29.707 1.00 40.72 389 ASN A O 1
ATOM 2975 N N . VAL A 1 390 ? 18.554 -4.821 27.958 1.00 38.18 390 VAL A N 1
ATOM 2976 C CA . VAL A 1 390 ? 19.808 -4.533 28.651 1.00 37.69 390 VAL A CA 1
ATOM 2977 C C . VAL A 1 390 ? 20.071 -3.033 28.537 1.00 37.67 390 VAL A C 1
ATOM 2978 O O . VAL A 1 390 ? 19.836 -2.435 27.481 1.00 37.20 390 VAL A O 1
ATOM 2982 N N . THR A 1 391 ? 20.530 -2.432 29.635 1.00 38.38 391 THR A N 1
ATOM 2983 C CA . THR A 1 391 ? 20.887 -1.011 29.667 1.00 38.53 391 THR A CA 1
ATOM 2984 C C . THR A 1 391 ? 22.380 -0.854 29.926 1.00 37.78 391 THR A C 1
ATOM 2985 O O . THR A 1 391 ? 23.047 -1.788 30.393 1.00 37.51 391 THR A O 1
ATOM 2989 N N . ASP A 1 392 ? 22.887 0.338 29.622 1.00 37.59 392 ASP A N 1
ATOM 2990 C CA . ASP A 1 392 ? 24.333 0.570 29.485 1.00 36.63 392 ASP A CA 1
ATOM 2991 C C . ASP A 1 392 ? 25.149 0.492 30.776 1.00 37.30 392 ASP A C 1
ATOM 2992 O O . ASP A 1 392 ? 26.341 0.191 30.715 1.00 36.54 392 ASP A O 1
ATOM 2997 N N . GLU A 1 393 ? 24.538 0.774 31.928 1.00 38.93 393 GLU A N 1
ATOM 2998 C CA . GLU A 1 393 ? 25.259 0.682 33.207 1.00 39.79 393 GLU A CA 1
ATOM 2999 C C . GLU A 1 393 ? 25.153 -0.674 33.908 1.00 40.04 393 GLU A C 1
ATOM 3000 O O . GLU A 1 393 ? 25.656 -0.816 35.024 1.00 41.06 393 GLU A O 1
ATOM 3006 N N . MET A 1 394 ? 24.515 -1.662 33.276 1.00 39.26 394 MET A N 1
ATOM 3007 C CA . MET A 1 394 ? 24.500 -3.025 33.813 1.00 39.37 394 MET A CA 1
ATOM 3008 C C . MET A 1 394 ? 25.889 -3.643 33.682 1.00 38.11 394 MET A C 1
ATOM 3009 O O . MET A 1 394 ? 26.624 -3.333 32.745 1.00 36.72 394 MET A O 1
ATOM 3014 N N . ARG A 1 395 ? 26.238 -4.525 34.615 1.00 38.59 395 ARG A N 1
ATOM 3015 C CA . ARG A 1 395 ? 27.516 -5.239 34.561 1.00 37.66 395 ARG A CA 1
ATOM 3016 C C . ARG A 1 395 ? 27.657 -6.053 33.267 1.00 36.04 395 ARG A C 1
ATOM 3017 O O . ARG A 1 395 ? 28.729 -6.043 32.647 1.00 34.87 395 ARG A O 1
ATOM 3025 N N . ILE A 1 396 ? 26.577 -6.728 32.860 1.00 36.01 396 ILE A N 1
ATOM 3026 C CA . ILE A 1 396 ? 26.575 -7.509 31.602 1.00 34.74 396 ILE A CA 1
ATOM 3027 C C . ILE A 1 396 ? 26.742 -6.673 30.320 1.00 33.42 396 ILE A C 1
ATOM 3028 O O . ILE A 1 396 ? 27.079 -7.230 29.279 1.00 32.32 396 ILE A O 1
ATOM 3033 N N . ALA A 1 397 ? 26.487 -5.362 30.389 1.00 33.57 397 ALA A N 1
ATOM 3034 C CA . ALA A 1 397 ? 26.787 -4.433 29.284 1.00 32.46 397 ALA A CA 1
ATOM 3035 C C . ALA A 1 397 ? 28.210 -3.847 29.321 1.00 31.74 397 ALA A C 1
ATOM 3036 O O . ALA A 1 397 ? 28.733 -3.444 28.281 1.00 30.57 397 ALA A O 1
ATOM 3038 N N . LYS A 1 398 ? 28.832 -3.791 30.499 1.00 32.45 398 LYS A N 1
ATOM 3039 C CA . LYS A 1 398 ? 30.167 -3.191 30.660 1.00 32.03 398 LYS A CA 1
ATOM 3040 C C . LYS A 1 398 ? 31.327 -4.197 30.701 1.00 31.49 398 LYS A C 1
ATOM 3041 O O . LYS A 1 398 ? 32.403 -3.921 30.163 1.00 30.53 398 LYS A O 1
ATOM 3047 N N . GLU A 1 399 ? 31.116 -5.346 31.340 1.00 32.12 399 GLU A N 1
ATOM 3048 C CA . GLU A 1 399 ? 32.203 -6.298 31.595 1.00 31.99 399 GLU A CA 1
ATOM 3049 C C . GLU A 1 399 ? 32.238 -7.437 30.585 1.00 31.07 399 GLU A C 1
ATOM 3050 O O . GLU A 1 399 ? 31.194 -7.984 30.217 1.00 31.18 399 GLU A O 1
ATOM 3056 N N . GLU A 1 400 ? 33.446 -7.802 30.157 1.00 30.32 400 GLU A N 1
ATOM 3057 C CA . GLU A 1 400 ? 33.626 -8.968 29.304 1.00 29.61 400 GLU A CA 1
ATOM 3058 C C . GLU A 1 400 ? 33.235 -10.203 30.111 1.00 30.57 400 GLU A C 1
ATOM 3059 O O . GLU A 1 400 ? 33.795 -10.458 31.191 1.00 31.48 400 GLU A O 1
ATOM 3065 N N . ILE A 1 401 ? 32.235 -10.931 29.613 1.00 30.49 401 ILE A N 1
ATOM 3066 C CA . ILE A 1 401 ? 31.740 -12.135 30.271 1.00 31.36 401 ILE A CA 1
ATOM 3067 C C . ILE A 1 401 ? 32.588 -13.350 29.879 1.00 30.99 401 ILE A C 1
ATOM 3068 O O . ILE A 1 401 ? 32.939 -14.151 30.736 1.00 31.80 401 ILE A O 1
ATOM 3073 N N . PHE A 1 402 ? 32.927 -13.470 28.590 1.00 29.84 402 PHE A N 1
ATOM 3074 C CA . PHE A 1 402 ? 33.699 -14.608 28.069 1.00 29.55 402 PHE A CA 1
ATOM 3075 C C . PHE A 1 402 ? 32.953 -15.937 28.236 1.00 30.32 402 PHE A C 1
ATOM 3076 O O . PHE A 1 402 ? 33.549 -16.983 28.517 1.00 30.73 402 PHE A O 1
ATOM 3084 N N . GLY A 1 403 ? 31.640 -15.875 28.015 1.00 30.52 403 GLY A N 1
ATOM 3085 C CA . GLY A 1 403 ? 30.744 -17.015 28.179 1.00 31.38 403 GLY A CA 1
ATOM 3086 C C . GLY A 1 403 ? 29.577 -16.913 27.216 1.00 31.13 403 GLY A C 1
ATOM 3087 O O . GLY A 1 403 ? 29.412 -15.888 26.551 1.00 30.39 403 GLY A O 1
ATOM 3088 N N . PRO A 1 404 ? 28.744 -17.966 27.149 1.00 31.87 404 PRO A N 1
ATOM 3089 C CA . PRO A 1 404 ? 27.619 -17.984 26.227 1.00 31.83 404 PRO A CA 1
ATOM 3090 C C . PRO A 1 404 ? 26.454 -17.135 26.763 1.00 32.40 404 PRO A C 1
ATOM 3091 O O . PRO A 1 404 ? 25.430 -17.670 27.205 1.00 33.33 404 PRO A O 1
ATOM 3095 N N . VAL A 1 405 ? 26.637 -15.815 26.730 1.00 31.85 405 VAL A N 1
ATOM 3096 C CA . VAL A 1 405 ? 25.688 -14.865 27.313 1.00 32.49 405 VAL A CA 1
ATOM 3097 C C . VAL A 1 405 ? 25.522 -13.677 26.361 1.00 31.71 405 VAL A C 1
ATOM 3098 O O . VAL A 1 405 ? 26.441 -12.867 26.194 1.00 30.90 405 VAL A O 1
ATOM 3102 N N . GLN A 1 406 ? 24.341 -13.597 25.748 1.00 32.09 406 GLN A N 1
ATOM 3103 C CA . GLN A 1 406 ? 24.015 -12.581 24.754 1.00 31.60 406 GLN A CA 1
ATOM 3104 C C . GLN A 1 406 ? 23.228 -11.437 25.397 1.00 32.26 406 GLN A C 1
ATOM 3105 O O . GLN A 1 406 ? 22.315 -11.683 26.207 1.00 33.33 406 GLN A O 1
ATOM 3111 N N . GLN A 1 407 ? 23.602 -10.204 25.039 1.00 31.68 407 GLN A N 1
ATOM 3112 C CA . GLN A 1 407 ? 22.919 -8.974 25.476 1.00 32.34 407 GLN A CA 1
ATOM 3113 C C . GLN A 1 407 ? 22.318 -8.282 24.263 1.00 32.21 407 GLN A C 1
ATOM 3114 O O . GLN A 1 407 ? 23.035 -8.015 23.292 1.00 31.16 407 GLN A O 1
ATOM 3120 N N . ILE A 1 408 ? 21.021 -7.994 24.318 1.00 33.40 408 ILE A N 1
ATOM 3121 C CA . ILE A 1 408 ? 20.309 -7.323 23.230 1.00 33.64 408 ILE A CA 1
ATOM 3122 C C . ILE A 1 408 ? 19.660 -6.038 23.770 1.00 34.72 408 ILE A C 1
ATOM 3123 O O . ILE A 1 408 ? 18.946 -6.064 24.781 1.00 35.85 408 ILE A O 1
ATOM 3128 N N . MET A 1 409 ? 19.935 -4.932 23.081 1.00 34.62 409 MET A N 1
ATOM 3129 C CA . MET A 1 409 ? 19.533 -3.579 23.474 1.00 35.60 409 MET A CA 1
ATOM 3130 C C . MET A 1 409 ? 18.766 -2.925 22.350 1.00 35.90 409 MET A C 1
ATOM 3131 O O . MET A 1 409 ? 18.979 -3.243 21.180 1.00 35.24 409 MET A O 1
ATOM 3136 N N . LYS A 1 410 ? 17.910 -1.975 22.702 1.00 37.12 410 LYS A N 1
ATOM 3137 C CA . LYS A 1 410 ? 17.188 -1.200 21.703 1.00 37.59 410 LYS A CA 1
ATOM 3138 C C . LYS A 1 410 ? 17.802 0.188 21.569 1.00 37.21 410 LYS A C 1
ATOM 3139 O O . LYS A 1 410 ? 18.413 0.696 22.511 1.00 37.21 410 LYS A O 1
ATOM 3145 N N . PHE A 1 411 ? 17.668 0.772 20.382 1.00 36.95 411 PHE A N 1
ATOM 3146 C CA . PHE A 1 411 ? 17.971 2.183 20.168 1.00 36.94 411 PHE A CA 1
ATOM 3147 C C . PHE A 1 411 ? 16.952 2.783 19.212 1.00 37.94 411 PHE A C 1
ATOM 3148 O O . PHE A 1 411 ? 16.332 2.068 18.426 1.00 38.14 411 PHE A O 1
ATOM 3156 N N . LYS A 1 412 ? 16.773 4.094 19.309 1.00 38.78 412 LYS A N 1
ATOM 3157 C CA . LYS A 1 412 ? 15.957 4.836 18.344 1.00 39.79 412 LYS A CA 1
ATOM 3158 C C . LYS A 1 412 ? 16.751 5.870 17.541 1.00 39.09 412 LYS A C 1
ATOM 3159 O O . LYS A 1 412 ? 16.361 6.164 16.412 1.00 39.50 412 LYS A O 1
ATOM 3165 N N . SER A 1 413 ? 17.858 6.386 18.099 1.00 38.27 413 SER A N 1
ATOM 3166 C CA A SER A 1 413 ? 18.693 7.398 17.434 0.50 37.60 413 SER A CA 1
ATOM 3167 C CA B SER A 1 413 ? 18.686 7.399 17.436 0.50 37.61 413 SER A CA 1
ATOM 3168 C C . SER A 1 413 ? 20.046 6.835 17.024 1.00 35.91 413 SER A C 1
ATOM 3169 O O . SER A 1 413 ? 20.741 6.229 17.842 1.00 35.34 413 SER A O 1
ATOM 3174 N N . LEU A 1 414 ? 20.433 7.060 15.766 1.00 35.31 414 LEU A N 1
ATOM 3175 C CA . LEU A 1 414 ? 21.717 6.574 15.250 1.00 33.85 414 LEU A CA 1
ATOM 3176 C C . LEU A 1 414 ? 22.928 7.322 15.840 1.00 33.14 414 LEU A C 1
ATOM 3177 O O . LEU A 1 414 ? 23.942 6.697 16.154 1.00 32.10 414 LEU A O 1
ATOM 3182 N N . ASP A 1 415 ? 22.825 8.644 15.984 1.00 33.80 415 ASP A N 1
ATOM 3183 C CA . ASP A 1 415 ? 23.851 9.442 16.688 1.00 33.43 415 ASP A CA 1
ATOM 3184 C C . ASP A 1 415 ? 24.161 8.873 18.068 1.00 33.23 415 ASP A C 1
ATOM 3185 O O . ASP A 1 415 ? 25.331 8.714 18.440 1.00 32.38 415 ASP A O 1
ATOM 3190 N N . ASP A 1 416 ? 23.098 8.571 18.808 1.00 34.09 416 ASP A N 1
ATOM 3191 C CA . ASP A 1 416 ? 23.218 8.123 20.188 1.00 34.27 416 ASP A CA 1
ATOM 3192 C C . ASP A 1 416 ? 23.792 6.711 20.290 1.00 32.97 416 ASP A C 1
ATOM 3193 O O . ASP A 1 416 ? 24.656 6.458 21.128 1.00 32.57 416 ASP A O 1
ATOM 3198 N N . VAL A 1 417 ? 23.317 5.799 19.445 1.00 32.35 417 VAL A N 1
ATOM 3199 C CA . VAL A 1 417 ? 23.776 4.404 19.496 1.00 31.33 417 VAL A CA 1
ATOM 3200 C C . VAL A 1 417 ? 25.268 4.273 19.136 1.00 29.83 417 VAL A C 1
ATOM 3201 O O . VAL A 1 417 ? 25.962 3.421 19.691 1.00 29.25 417 VAL A O 1
ATOM 3205 N N . ILE A 1 418 ? 25.760 5.136 18.244 1.00 29.21 418 ILE A N 1
ATOM 3206 C CA . ILE A 1 418 ? 27.194 5.202 17.945 1.00 27.96 418 ILE A CA 1
ATOM 3207 C C . ILE A 1 418 ? 27.992 5.642 19.181 1.00 27.98 418 ILE A C 1
ATOM 3208 O O . ILE A 1 418 ? 29.029 5.045 19.493 1.00 27.21 418 ILE A O 1
ATOM 3213 N N . LYS A 1 419 ? 27.510 6.683 19.865 1.00 28.88 419 LYS A N 1
ATOM 3214 C CA . LYS A 1 419 ? 28.110 7.124 21.132 1.00 29.21 419 LYS A CA 1
ATOM 3215 C C . LYS A 1 419 ? 28.113 5.999 22.157 1.00 29.18 419 LYS A C 1
ATOM 3216 O O . LYS A 1 419 ? 29.139 5.749 22.779 1.00 28.80 419 LYS A O 1
ATOM 3222 N N . ARG A 1 420 ? 26.988 5.297 22.285 1.00 29.51 420 ARG A N 1
ATOM 3223 C CA . ARG A 1 420 ? 26.864 4.180 23.231 1.00 29.65 420 ARG A CA 1
ATOM 3224 C C . ARG A 1 420 ? 27.798 3.022 22.858 1.00 28.28 420 ARG A C 1
ATOM 3225 O O . ARG A 1 420 ? 28.427 2.418 23.731 1.00 28.25 420 ARG A O 1
ATOM 3233 N N . ALA A 1 421 ? 27.886 2.724 21.562 1.00 27.20 421 ALA A N 1
ATOM 3234 C CA . ALA A 1 421 ? 28.812 1.717 21.055 1.00 26.03 421 ALA A CA 1
ATOM 3235 C C . ALA A 1 421 ? 30.272 2.057 21.384 1.00 25.24 421 ALA A C 1
ATOM 3236 O O . ALA A 1 421 ? 31.033 1.183 21.802 1.00 24.84 421 ALA A O 1
ATOM 3238 N N . ASN A 1 422 ? 30.631 3.331 21.225 1.00 25.05 422 ASN A N 1
ATOM 3239 C CA . ASN A 1 422 ? 31.998 3.811 21.468 1.00 24.50 422 ASN A CA 1
ATOM 3240 C C . ASN A 1 422 ? 32.274 4.102 22.955 1.00 25.34 422 ASN A C 1
ATOM 3241 O O . ASN A 1 422 ? 33.424 4.349 23.324 1.00 25.08 422 ASN A O 1
ATOM 3246 N N . ASN A 1 423 ? 31.242 4.059 23.795 1.00 26.42 423 ASN A N 1
ATOM 3247 C CA . ASN A 1 423 ? 31.365 4.429 25.208 1.00 27.50 423 ASN A CA 1
ATOM 3248 C C . ASN A 1 423 ? 31.820 3.239 26.055 1.00 27.54 423 ASN A C 1
ATOM 3249 O O . ASN A 1 423 ? 31.067 2.670 26.847 1.00 28.41 423 ASN A O 1
ATOM 3254 N N . THR A 1 424 ? 33.089 2.908 25.880 1.00 26.66 424 THR A N 1
ATOM 3255 C CA . THR A 1 424 ? 33.722 1.761 26.495 1.00 26.59 424 THR A CA 1
ATOM 3256 C C . THR A 1 424 ? 35.219 1.950 26.347 1.00 25.90 424 THR A C 1
ATOM 3257 O O . THR A 1 424 ? 35.680 2.510 25.341 1.00 24.95 424 THR A O 1
ATOM 3261 N N . PHE A 1 425 ? 35.980 1.464 27.319 1.00 26.33 425 PHE A N 1
ATOM 3262 C CA . PHE A 1 425 ? 37.438 1.445 27.205 1.00 25.85 425 PHE A CA 1
ATOM 3263 C C . PHE A 1 425 ? 37.944 0.382 26.217 1.00 24.66 425 PHE A C 1
ATOM 3264 O O . PHE A 1 425 ? 39.111 0.413 25.856 1.00 24.01 425 PHE A O 1
ATOM 3272 N N . TYR A 1 426 ? 37.092 -0.576 25.851 1.00 24.46 426 TYR A N 1
ATOM 3273 C CA . TYR A 1 426 ? 37.423 -1.571 24.831 1.00 23.55 426 TYR A CA 1
ATOM 3274 C C . TYR A 1 426 ? 37.252 -0.987 23.436 1.00 22.59 426 TYR A C 1
ATOM 3275 O O . TYR A 1 426 ? 36.775 0.145 23.252 1.00 22.65 426 TYR A O 1
ATOM 3284 N N . GLY A 1 427 ? 37.662 -1.782 22.461 1.00 21.77 427 GLY A N 1
ATOM 3285 C CA . GLY A 1 427 ? 37.566 -1.408 21.050 1.00 20.96 427 GLY A CA 1
ATOM 3286 C C . GLY A 1 427 ? 38.154 -2.441 20.117 1.00 20.32 427 GLY A C 1
ATOM 3287 O O . GLY A 1 427 ? 38.870 -2.083 19.164 1.00 19.64 427 GLY A O 1
ATOM 3288 N N . LEU A 1 428 ? 37.860 -3.721 20.344 1.00 20.54 428 LEU A N 1
ATOM 3289 C CA . LEU A 1 428 ? 38.481 -4.765 19.513 1.00 20.08 428 LEU A CA 1
ATOM 3290 C C . LEU A 1 428 ? 37.832 -4.847 18.129 1.00 19.64 428 LEU A C 1
ATOM 3291 O O . LEU A 1 428 ? 38.523 -4.884 17.105 1.00 19.08 428 LEU A O 1
ATOM 3296 N N . SER A 1 429 ? 36.505 -4.894 18.110 1.00 20.01 429 SER A N 1
ATOM 3297 C CA . SER A 1 429 ? 35.770 -5.098 16.874 1.00 19.87 429 SER A CA 1
ATOM 3298 C C . SER A 1 4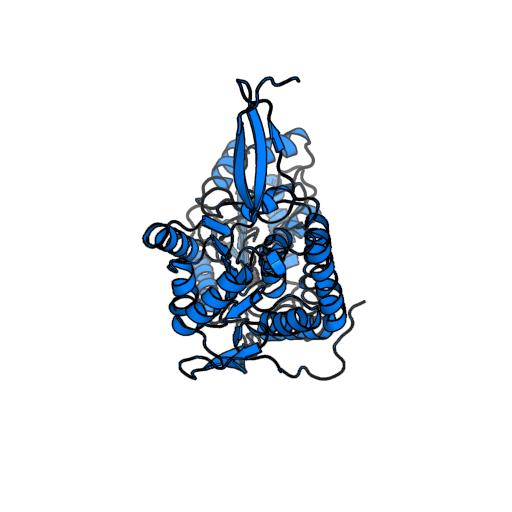29 ? 34.354 -4.585 16.985 1.00 20.38 429 SER A C 1
ATOM 3299 O O . SER A 1 429 ? 33.920 -4.192 18.054 1.00 20.72 429 SER A O 1
ATOM 3302 N N . ALA A 1 430 ? 33.643 -4.583 15.865 1.00 20.39 430 ALA A N 1
ATOM 3303 C CA . ALA A 1 430 ? 32.232 -4.195 15.837 1.00 21.06 430 ALA A CA 1
ATOM 3304 C C . ALA A 1 430 ? 31.545 -4.704 14.577 1.00 21.28 430 ALA A C 1
ATOM 3305 O O . ALA A 1 430 ? 32.202 -5.120 13.627 1.00 20.83 430 ALA A O 1
ATOM 3307 N N . GLY A 1 431 ? 30.218 -4.674 14.598 1.00 22.04 431 GLY A N 1
ATOM 3308 C CA . GLY A 1 431 ? 29.395 -5.146 13.487 1.00 22.51 431 GLY A CA 1
ATOM 3309 C C . GLY A 1 431 ? 28.382 -4.083 13.117 1.00 23.01 431 GLY A C 1
ATOM 3310 O O . GLY A 1 431 ? 27.803 -3.447 14.000 1.00 23.42 431 GLY A O 1
ATOM 3311 N N . VAL A 1 432 ? 28.197 -3.867 11.819 1.00 23.11 432 VAL A N 1
ATOM 3312 C CA . VAL A 1 432 ? 27.189 -2.944 11.293 1.00 23.79 432 VAL A CA 1
ATOM 3313 C C . VAL A 1 432 ? 26.324 -3.714 10.299 1.00 24.56 432 VAL A C 1
ATOM 3314 O O . VAL A 1 432 ? 26.853 -4.300 9.352 1.00 24.29 432 VAL A O 1
ATOM 3318 N N . PHE A 1 433 ? 25.008 -3.694 10.499 1.00 25.58 433 PHE A N 1
ATOM 3319 C CA . PHE A 1 433 ? 24.076 -4.401 9.618 1.00 26.57 433 PHE A CA 1
ATOM 3320 C C . PHE A 1 433 ? 23.080 -3.414 9.009 1.00 27.50 433 PHE A C 1
ATOM 3321 O O . PHE A 1 433 ? 22.282 -2.806 9.719 1.00 28.00 433 PHE A O 1
ATOM 3329 N N . THR A 1 434 ? 23.179 -3.236 7.693 1.00 27.79 434 THR A N 1
ATOM 3330 C CA . THR A 1 434 ? 22.355 -2.286 6.950 1.00 28.78 434 THR A CA 1
ATOM 3331 C C . THR A 1 434 ? 22.448 -2.570 5.448 1.00 29.32 434 THR A C 1
ATOM 3332 O O . THR A 1 434 ? 23.414 -3.169 4.988 1.00 28.69 434 THR A O 1
ATOM 3336 N N . LYS A 1 435 ? 21.428 -2.146 4.705 1.00 30.72 435 LYS A N 1
ATOM 3337 C CA . LYS A 1 435 ? 21.455 -2.133 3.235 1.00 31.43 435 LYS A CA 1
ATOM 3338 C C . LYS A 1 435 ? 21.868 -0.770 2.659 1.00 31.24 435 LYS A C 1
ATOM 3339 O O . LYS A 1 435 ? 21.977 -0.627 1.442 1.00 31.78 435 LYS A O 1
ATOM 3345 N N . ASP A 1 436 ? 22.097 0.224 3.520 1.00 30.60 436 ASP A N 1
ATOM 3346 C CA . ASP A 1 436 ? 22.407 1.585 3.074 1.00 30.52 436 ASP A CA 1
ATOM 3347 C C . ASP A 1 436 ? 23.923 1.762 2.911 1.00 29.08 436 ASP A C 1
ATOM 3348 O O . ASP A 1 436 ? 24.684 1.625 3.874 1.00 27.97 436 ASP A O 1
ATOM 3353 N N . ILE A 1 437 ? 24.343 2.065 1.684 1.00 29.21 437 ILE A N 1
ATOM 3354 C CA . ILE A 1 437 ? 25.759 2.234 1.334 1.00 28.07 437 ILE A CA 1
ATOM 3355 C C . ILE A 1 437 ? 26.415 3.321 2.174 1.00 27.12 437 ILE A C 1
ATOM 3356 O O . ILE A 1 437 ? 27.498 3.122 2.717 1.00 25.92 437 ILE A O 1
ATOM 3361 N N . ASP A 1 438 ? 25.759 4.475 2.246 1.00 27.78 438 ASP A N 1
ATOM 3362 C CA . ASP A 1 438 ? 26.281 5.598 3.012 1.00 27.19 438 ASP A CA 1
ATOM 3363 C C . ASP A 1 438 ? 26.400 5.269 4.502 1.00 26.56 438 ASP A C 1
ATOM 3364 O O . ASP A 1 438 ? 27.415 5.592 5.119 1.00 25.59 438 ASP A O 1
ATOM 3369 N N . LYS A 1 439 ? 25.377 4.623 5.065 1.00 27.27 439 LYS A N 1
ATOM 3370 C CA . LYS A 1 439 ? 25.403 4.227 6.480 1.00 26.89 439 LYS A CA 1
ATOM 3371 C C . LYS A 1 439 ? 26.528 3.231 6.756 1.00 25.70 439 LYS A C 1
ATOM 3372 O O . LYS A 1 439 ? 27.222 3.355 7.761 1.00 24.97 439 LYS A O 1
ATOM 3378 N N . ALA A 1 440 ? 26.702 2.252 5.864 1.00 25.60 440 ALA A N 1
ATOM 3379 C CA . ALA A 1 440 ? 27.761 1.244 5.995 1.00 24.62 440 ALA A CA 1
ATOM 3380 C C . ALA A 1 440 ? 29.141 1.893 6.122 1.00 23.50 440 ALA A C 1
ATOM 3381 O O . ALA A 1 440 ? 29.925 1.541 7.010 1.00 22.78 440 ALA A O 1
ATOM 3383 N N . ILE A 1 441 ? 29.415 2.846 5.238 1.00 23.45 441 ILE A N 1
ATOM 3384 C CA . ILE A 1 441 ? 30.700 3.525 5.194 1.00 22.52 441 ILE A CA 1
ATOM 3385 C C . ILE A 1 441 ? 30.850 4.497 6.373 1.00 22.21 441 ILE A C 1
ATOM 3386 O O . ILE A 1 441 ? 31.870 4.450 7.063 1.00 21.41 441 ILE A O 1
ATOM 3391 N N . THR A 1 442 ? 29.850 5.348 6.614 1.00 22.92 442 THR A N 1
ATOM 3392 C CA . THR A 1 442 ? 29.963 6.360 7.681 1.00 22.87 442 THR A CA 1
ATOM 3393 C C . THR A 1 442 ? 29.962 5.757 9.085 1.00 22.61 442 THR A C 1
ATOM 3394 O O . THR A 1 442 ? 30.738 6.198 9.937 1.00 22.16 442 THR A O 1
ATOM 3398 N N . ILE A 1 443 ? 29.123 4.746 9.331 1.00 22.94 443 ILE A N 1
ATOM 3399 C CA . ILE A 1 443 ? 29.083 4.116 10.662 1.00 22.83 443 ILE A CA 1
ATOM 3400 C C . ILE A 1 443 ? 30.397 3.382 10.938 1.00 21.81 443 ILE A C 1
ATOM 3401 O O . ILE A 1 443 ? 30.957 3.494 12.036 1.00 21.48 443 ILE A O 1
ATOM 3406 N N . SER A 1 444 ? 30.895 2.640 9.947 1.00 21.34 444 SER A N 1
ATOM 3407 C CA . SER A 1 444 ? 32.132 1.886 10.145 1.00 20.53 444 SER A CA 1
ATOM 3408 C C . SER A 1 444 ? 33.312 2.832 10.386 1.00 19.87 444 SER A C 1
ATOM 3409 O O . SER A 1 444 ? 34.169 2.535 11.204 1.00 19.41 444 SER A O 1
ATOM 3412 N N . SER A 1 445 ? 33.333 3.975 9.703 1.00 19.92 445 SER A N 1
ATOM 3413 C CA . SER A 1 445 ? 34.358 5.000 9.937 1.00 19.47 445 SER A CA 1
ATOM 3414 C C . SER A 1 445 ? 34.310 5.573 11.358 1.00 19.67 445 SER A C 1
ATOM 3415 O O . SER A 1 445 ? 35.356 5.831 11.961 1.00 19.23 445 SER A O 1
ATOM 3418 N N . ALA A 1 446 ? 33.097 5.767 11.867 1.00 20.43 446 ALA A N 1
ATOM 3419 C CA . ALA A 1 446 ? 32.887 6.401 13.184 1.00 20.89 446 ALA A CA 1
ATOM 3420 C C . ALA A 1 446 ? 33.098 5.475 14.389 1.00 20.86 446 ALA A C 1
ATOM 3421 O O . ALA A 1 446 ? 33.308 5.964 15.507 1.00 21.15 446 ALA A O 1
ATOM 3423 N N . LEU A 1 447 ? 33.011 4.160 14.179 1.00 20.58 447 LEU A N 1
ATOM 3424 C CA . LEU A 1 447 ? 33.169 3.195 15.268 1.00 20.61 447 LEU A CA 1
ATOM 3425 C C . LEU A 1 447 ? 34.647 3.061 15.667 1.00 19.94 447 LEU A C 1
ATOM 3426 O O . LEU A 1 447 ? 35.521 2.924 14.825 1.00 19.17 447 LEU A O 1
ATOM 3431 N N . GLN A 1 448 ? 34.906 3.101 16.971 1.00 20.24 448 GLN A N 1
ATOM 3432 C CA . GLN A 1 448 ? 36.265 3.068 17.490 1.00 19.86 448 GLN A CA 1
ATOM 3433 C C . GLN A 1 448 ? 36.646 1.617 17.790 1.00 19.65 448 GLN A C 1
ATOM 3434 O O . GLN A 1 448 ? 36.771 1.193 18.949 1.00 20.06 448 GLN A O 1
ATOM 3440 N N . ALA A 1 449 ? 36.835 0.863 16.716 1.00 19.04 449 ALA A N 1
ATOM 3441 C CA . ALA A 1 449 ? 37.099 -0.569 16.785 1.00 18.91 449 ALA A CA 1
ATOM 3442 C C . ALA A 1 449 ? 38.060 -0.985 15.671 1.00 18.23 449 ALA A C 1
ATOM 3443 O O . ALA A 1 449 ? 38.005 -0.436 14.583 1.00 17.97 449 ALA A O 1
ATOM 3445 N N . GLY A 1 450 ? 38.911 -1.965 15.956 1.00 18.08 450 GLY A N 1
ATOM 3446 C CA . GLY A 1 450 ? 39.972 -2.385 15.043 1.00 17.56 450 GLY A CA 1
ATOM 3447 C C . GLY A 1 450 ? 39.495 -3.109 13.808 1.00 17.47 450 GLY A C 1
ATOM 3448 O O . GLY A 1 450 ? 40.060 -2.922 12.715 1.00 17.06 450 GLY A O 1
ATOM 3449 N N . THR A 1 451 ? 38.498 -3.970 13.978 1.00 17.87 451 THR A N 1
ATOM 3450 C CA . THR A 1 451 ? 37.832 -4.606 12.843 1.00 17.98 451 THR A CA 1
ATOM 3451 C C . THR A 1 451 ? 36.350 -4.281 12.914 1.00 18.42 451 THR A C 1
ATOM 3452 O O . THR A 1 451 ? 35.717 -4.472 13.957 1.00 18.90 451 THR A O 1
ATOM 3456 N N . VAL A 1 452 ? 35.823 -3.721 11.831 1.00 18.39 452 VAL A N 1
ATOM 3457 C CA . VAL A 1 452 ? 34.393 -3.507 11.684 1.00 18.95 452 VAL A CA 1
ATOM 3458 C C . VAL A 1 452 ? 33.891 -4.401 10.562 1.00 19.28 452 VAL A C 1
ATOM 3459 O O . VAL A 1 452 ? 34.325 -4.256 9.427 1.00 19.07 452 VAL A O 1
ATOM 3463 N N . TRP A 1 453 ? 33.002 -5.334 10.890 1.00 19.85 453 TRP A N 1
ATOM 3464 C CA . TRP A 1 453 ? 32.339 -6.158 9.888 1.00 20.42 453 TRP A CA 1
ATOM 3465 C C . TRP A 1 453 ? 31.041 -5.497 9.434 1.00 21.07 453 TRP A C 1
ATOM 3466 O O . TRP A 1 453 ? 30.292 -4.948 10.257 1.00 21.35 453 TRP A O 1
ATOM 3477 N N . VAL A 1 454 ? 30.769 -5.567 8.130 1.00 21.43 454 VAL A N 1
ATOM 3478 C CA . VAL A 1 454 ? 29.538 -5.025 7.560 1.00 22.23 454 VAL A CA 1
ATOM 3479 C C . VAL A 1 454 ? 28.723 -6.180 6.988 1.00 23.14 454 VAL A C 1
ATOM 3480 O O . VAL A 1 454 ? 29.170 -6.871 6.064 1.00 23.22 454 VAL A O 1
ATOM 3484 N N . ASN A 1 455 ? 27.533 -6.371 7.558 1.00 23.86 455 ASN A N 1
ATOM 3485 C CA . ASN A 1 455 ? 26.599 -7.442 7.190 1.00 24.89 455 ASN A CA 1
ATOM 3486 C C . ASN A 1 455 ? 27.161 -8.858 7.396 1.00 24.78 455 ASN A C 1
ATOM 3487 O O . ASN A 1 455 ? 26.726 -9.819 6.755 1.00 25.56 455 ASN A O 1
ATOM 3492 N N . CYS A 1 456 ? 28.109 -8.961 8.328 1.00 23.92 456 CYS A N 1
ATOM 3493 C CA . CYS A 1 456 ? 28.698 -10.226 8.750 1.00 23.85 456 CYS A CA 1
ATOM 3494 C C . CYS A 1 456 ? 29.337 -10.013 10.124 1.00 23.21 456 CYS A C 1
ATOM 3495 O O . CYS A 1 456 ? 29.230 -8.927 10.689 1.00 22.85 456 CYS A O 1
ATOM 3498 N N . TYR A 1 457 ? 29.974 -11.051 10.661 1.00 23.19 457 TYR A N 1
ATOM 3499 C CA . TYR A 1 457 ? 30.667 -10.964 11.940 1.00 22.75 457 TYR A CA 1
ATOM 3500 C C . TYR A 1 457 ? 31.648 -12.127 12.094 1.00 22.70 457 TYR A C 1
ATOM 3501 O O . TYR A 1 457 ? 31.404 -13.217 11.576 1.00 23.25 457 TYR A O 1
ATOM 3510 N N . GLY A 1 458 ? 32.768 -11.874 12.775 1.00 22.12 458 GLY A N 1
ATOM 3511 C CA . GLY A 1 458 ? 33.763 -12.910 13.072 1.00 22.17 458 GLY A CA 1
ATOM 3512 C C . GLY A 1 458 ? 34.513 -13.480 11.876 1.00 22.19 458 GLY A C 1
ATOM 3513 O O . GLY A 1 458 ? 35.021 -14.603 11.945 1.00 22.55 458 GLY A O 1
ATOM 3514 N N . VAL A 1 459 ? 34.569 -12.714 10.784 1.00 21.92 459 VAL A N 1
ATOM 3515 C CA . VAL A 1 459 ? 35.320 -13.089 9.585 1.00 21.98 459 VAL A CA 1
ATOM 3516 C C . VAL A 1 459 ? 36.780 -12.655 9.751 1.00 21.28 459 VAL A C 1
ATOM 3517 O O . VAL A 1 459 ? 37.115 -11.469 9.669 1.00 20.61 459 VAL A O 1
ATOM 3521 N N . VAL A 1 460 ? 37.629 -13.641 10.002 1.00 21.56 460 VAL A N 1
ATOM 3522 C CA . VAL A 1 460 ? 39.044 -13.443 10.281 1.00 21.18 460 VAL A CA 1
ATOM 3523 C C . VAL A 1 460 ? 39.833 -14.211 9.225 1.00 21.53 460 VAL A C 1
ATOM 3524 O O . VAL A 1 460 ? 39.503 -15.353 8.911 1.00 22.36 460 VAL A O 1
ATOM 3528 N N . SER A 1 461 ? 40.847 -13.570 8.654 1.00 21.03 461 SER A N 1
ATOM 3529 C CA . SER A 1 461 ? 41.718 -14.212 7.673 1.00 21.39 461 SER A CA 1
ATOM 3530 C C . SER A 1 461 ? 43.156 -13.703 7.848 1.00 20.85 461 SER A C 1
ATOM 3531 O O . SER A 1 461 ? 43.381 -12.586 8.331 1.00 20.15 461 SER A O 1
ATOM 3534 N N . ALA A 1 462 ? 44.114 -14.524 7.424 1.00 21.23 462 ALA A N 1
ATOM 3535 C CA . ALA A 1 462 ? 45.544 -14.219 7.538 1.00 20.96 462 ALA A CA 1
ATOM 3536 C C . ALA A 1 462 ? 45.982 -12.953 6.788 1.00 20.36 462 ALA A C 1
ATOM 3537 O O . ALA A 1 462 ? 46.972 -12.309 7.174 1.00 19.80 462 ALA A O 1
ATOM 3539 N N . GLN A 1 463 ? 45.251 -12.602 5.725 1.00 20.50 463 GLN A N 1
ATOM 3540 C CA . GLN A 1 463 ? 45.614 -11.466 4.878 1.00 20.11 463 GLN A CA 1
ATOM 3541 C C . GLN A 1 463 ? 45.273 -10.114 5.503 1.00 19.46 463 GLN A C 1
ATOM 3542 O O . GLN A 1 463 ? 45.783 -9.094 5.027 1.00 18.99 463 GLN A O 1
ATOM 3548 N N . CYS A 1 464 ? 44.437 -10.105 6.562 1.00 19.55 464 CYS A N 1
ATOM 3549 C CA . CYS A 1 464 ? 43.994 -8.881 7.248 1.00 19.18 464 CYS A CA 1
ATOM 3550 C C . CYS A 1 464 ? 44.775 -8.610 8.504 1.00 18.68 464 CYS A C 1
ATOM 3551 O O . CYS A 1 464 ? 44.978 -9.543 9.288 1.00 19.04 464 CYS A O 1
ATOM 3554 N N . PRO A 1 465 ? 45.119 -7.336 8.753 1.00 17.94 465 PRO A N 1
ATOM 3555 C CA . PRO A 1 465 ? 45.542 -7.003 10.113 1.00 17.65 465 PRO A CA 1
ATOM 3556 C C . PRO A 1 465 ? 44.387 -7.110 11.113 1.00 17.70 465 PRO A C 1
ATOM 3557 O O . PRO A 1 465 ? 43.214 -6.899 10.769 1.00 17.62 465 PRO A O 1
ATOM 3561 N N . PHE A 1 466 ? 44.739 -7.450 12.349 1.00 17.76 466 PHE A N 1
ATOM 3562 C CA . PHE A 1 466 ? 43.763 -7.685 13.380 1.00 18.01 466 PHE A CA 1
ATOM 3563 C C . PHE A 1 466 ? 44.350 -7.153 14.697 1.00 17.85 466 PHE A C 1
ATOM 3564 O O . PHE A 1 466 ? 45.506 -7.426 15.012 1.00 17.91 466 PHE A O 1
ATOM 3572 N N . GLY A 1 467 ? 43.564 -6.361 15.420 1.00 17.72 467 GLY A N 1
ATOM 3573 C CA . GLY A 1 467 ? 43.943 -5.902 16.787 1.00 17.86 467 GLY A CA 1
ATOM 3574 C C . GLY A 1 467 ? 43.031 -4.800 17.303 1.00 17.76 467 GLY A C 1
ATOM 3575 O O . GLY A 1 467 ? 42.106 -4.370 16.615 1.00 17.57 467 GLY A O 1
ATOM 3576 N N . GLY A 1 468 ? 43.232 -4.371 18.550 1.00 18.03 468 GLY A N 1
ATOM 3577 C CA . GLY A 1 468 ? 42.311 -3.429 19.161 1.00 18.15 468 GLY A CA 1
ATOM 3578 C C . GLY A 1 468 ? 42.649 -1.951 19.095 1.00 17.80 468 GLY A C 1
ATOM 3579 O O . GLY A 1 468 ? 43.819 -1.567 19.032 1.00 17.54 468 GLY A O 1
ATOM 3580 N N . PHE A 1 469 ? 41.595 -1.132 19.125 1.00 17.85 469 PHE A N 1
ATOM 3581 C CA . PHE A 1 469 ? 41.671 0.280 19.523 1.00 17.96 469 PHE A CA 1
ATOM 3582 C C . PHE A 1 469 ? 41.621 0.290 21.048 1.00 18.80 469 PHE A C 1
ATOM 3583 O O . PHE A 1 469 ? 41.165 -0.672 21.644 1.00 19.19 469 PHE A O 1
ATOM 3591 N N . LYS A 1 470 ? 42.093 1.386 21.627 1.00 19.09 470 LYS A N 1
ATOM 3592 C CA . LYS A 1 470 ? 41.929 1.666 23.071 1.00 20.14 470 LYS A CA 1
ATOM 3593 C C . LYS A 1 470 ? 42.485 0.523 23.922 1.00 20.55 470 LYS A C 1
ATOM 3594 O O . LYS A 1 470 ? 43.555 -0.005 23.594 1.00 20.15 470 LYS A O 1
ATOM 3600 N N . MET A 1 471 ? 41.804 0.136 25.012 1.00 21.39 471 MET A N 1
ATOM 3601 C CA . MET A 1 471 ? 42.314 -0.903 25.881 1.00 21.97 471 MET A CA 1
ATOM 3602 C C . MET A 1 471 ? 42.058 -2.338 25.362 1.00 21.66 471 MET A C 1
ATOM 3603 O O . MET A 1 471 ? 42.287 -3.287 26.092 1.00 22.27 471 MET A O 1
ATOM 3608 N N . SER A 1 472 ? 41.633 -2.513 24.101 1.00 20.89 472 SER A N 1
ATOM 3609 C CA . SER A 1 472 ? 41.574 -3.851 23.512 1.00 20.66 472 SER A CA 1
ATOM 3610 C C . SER A 1 472 ? 42.903 -4.267 22.853 1.00 20.26 472 SER A C 1
ATOM 3611 O O . SER A 1 472 ? 43.016 -5.394 22.373 1.00 20.08 472 SER A O 1
ATOM 3614 N N . GLY A 1 473 ? 43.897 -3.380 22.857 1.00 20.26 473 GLY A N 1
ATOM 3615 C CA . GLY A 1 473 ? 45.243 -3.758 22.457 1.00 20.18 473 GLY A CA 1
ATOM 3616 C C . GLY A 1 473 ? 46.129 -2.652 21.927 1.00 19.85 473 GLY A C 1
ATOM 3617 O O . GLY A 1 473 ? 45.705 -1.502 21.772 1.00 19.58 473 GLY A O 1
ATOM 3618 N N . ASN A 1 474 ? 47.379 -3.054 21.679 1.00 20.01 474 ASN A N 1
ATOM 3619 C CA . ASN A 1 474 ? 48.451 -2.230 21.137 1.00 19.80 474 ASN A CA 1
ATOM 3620 C C . ASN A 1 474 ? 49.001 -3.062 20.002 1.00 19.36 474 ASN A C 1
ATOM 3621 O O . ASN A 1 474 ? 49.388 -4.217 20.219 1.00 19.75 474 ASN A O 1
ATOM 3626 N N . GLY A 1 475 ? 49.046 -2.476 18.816 1.00 18.67 475 GLY A N 1
ATOM 3627 C CA . GLY A 1 475 ? 49.603 -3.139 17.646 1.00 18.30 475 GLY A CA 1
ATOM 3628 C C . GLY A 1 475 ? 48.614 -4.024 16.922 1.00 18.10 475 GLY A C 1
ATOM 3629 O O . GLY A 1 475 ? 47.485 -4.219 17.371 1.00 18.18 475 GLY A O 1
ATOM 3630 N N . ARG A 1 476 ? 49.044 -4.506 15.746 1.00 17.79 476 ARG A N 1
ATOM 3631 C CA . ARG A 1 476 ? 48.258 -5.416 14.927 1.00 17.72 476 ARG A CA 1
ATOM 3632 C C . ARG A 1 476 ? 48.980 -6.724 14.633 1.00 18.15 476 ARG A C 1
ATOM 3633 O O . ARG A 1 476 ? 50.200 -6.765 14.572 1.00 18.26 476 ARG A O 1
ATOM 3641 N N . GLU A 1 477 ? 48.198 -7.781 14.427 1.00 18.55 477 GLU A N 1
ATOM 3642 C CA . GLU A 1 477 ? 48.716 -9.075 14.038 1.00 19.19 477 GLU A CA 1
ATOM 3643 C C . GLU A 1 477 ? 48.269 -9.409 12.627 1.00 19.01 477 GLU A C 1
ATOM 3644 O O . GLU A 1 477 ? 47.146 -9.076 12.222 1.00 18.67 477 GLU A O 1
ATOM 3650 N N . LEU A 1 478 ? 49.144 -10.105 11.920 1.00 19.34 478 LEU A N 1
ATOM 3651 C CA . LEU A 1 478 ? 48.872 -10.600 10.572 1.00 19.47 478 LEU A CA 1
ATOM 3652 C C . LEU A 1 478 ? 48.642 -9.480 9.570 1.00 18.91 478 LEU A C 1
ATOM 3653 O O . LEU A 1 478 ? 48.789 -8.300 9.898 1.00 18.38 478 LEU A O 1
ATOM 3658 N N . GLY A 1 479 ? 48.347 -9.850 8.322 1.00 19.09 479 GLY A N 1
ATOM 3659 C CA . GLY A 1 479 ? 48.360 -8.881 7.241 1.00 18.77 479 GLY A CA 1
ATOM 3660 C C . GLY A 1 479 ? 49.768 -8.395 6.996 1.00 18.72 479 GLY A C 1
ATOM 3661 O O . GLY A 1 479 ? 50.707 -8.756 7.716 1.00 18.81 479 GLY A O 1
ATOM 3662 N N . GLU A 1 480 ? 49.932 -7.605 5.937 1.00 18.56 480 GLU A N 1
ATOM 3663 C CA . GLU A 1 480 ? 51.158 -6.848 5.732 1.00 18.52 480 GLU A CA 1
ATOM 3664 C C . GLU A 1 480 ? 51.538 -6.002 6.951 1.00 18.12 480 GLU A C 1
ATOM 3665 O O . GLU A 1 480 ? 52.710 -5.953 7.333 1.00 18.17 480 GLU A O 1
ATOM 3671 N N . TYR A 1 481 ? 50.546 -5.331 7.539 1.00 17.86 481 TYR A N 1
ATOM 3672 C CA . TYR A 1 481 ? 50.811 -4.358 8.592 1.00 17.64 481 TYR A CA 1
ATOM 3673 C C . TYR A 1 481 ? 51.331 -5.020 9.868 1.00 18.04 481 TYR A C 1
ATOM 3674 O O . TYR A 1 481 ? 52.211 -4.466 10.532 1.00 17.95 481 TYR A O 1
ATOM 3683 N N . GLY A 1 482 ? 50.833 -6.218 10.160 1.00 18.50 482 GLY A N 1
ATOM 3684 C CA . GLY A 1 482 ? 51.251 -6.955 11.361 1.00 19.09 482 GLY A CA 1
ATOM 3685 C C . GLY A 1 482 ? 52.726 -7.307 11.389 1.00 19.60 482 GLY A C 1
ATOM 3686 O O . GLY A 1 482 ? 53.337 -7.366 12.450 1.00 19.94 482 GLY A O 1
ATOM 3687 N N . PHE A 1 483 ? 53.305 -7.534 10.213 1.00 19.75 483 PHE A N 1
ATOM 3688 C CA . PHE A 1 483 ? 54.717 -7.901 10.112 1.00 20.38 483 PHE A CA 1
ATOM 3689 C C . PHE A 1 483 ? 55.674 -6.793 10.570 1.00 20.54 483 PHE A C 1
ATOM 3690 O O . PHE A 1 483 ? 56.771 -7.093 11.052 1.00 21.18 483 PHE A O 1
ATOM 3698 N N . HIS A 1 484 ? 55.248 -5.533 10.475 1.00 20.32 484 HIS A N 1
ATOM 3699 C CA . HIS A 1 484 ? 56.060 -4.406 10.970 1.00 20.55 484 HIS A CA 1
ATOM 3700 C C . HIS A 1 484 ? 56.501 -4.572 12.419 1.00 21.08 484 HIS A C 1
ATOM 3701 O O . HIS A 1 484 ? 57.667 -4.345 12.725 1.00 21.61 484 HIS A O 1
ATOM 3708 N N . GLU A 1 485 ? 55.603 -5.054 13.271 1.00 21.21 485 GLU A N 1
ATOM 3709 C CA . GLU A 1 485 ? 55.886 -5.228 14.690 1.00 21.71 485 GLU A CA 1
ATOM 3710 C C . GLU A 1 485 ? 56.826 -6.397 15.028 1.00 21.97 485 GLU A C 1
ATOM 3711 O O . GLU A 1 485 ? 57.169 -6.582 16.192 1.00 22.64 485 GLU A O 1
ATOM 3717 N N . TYR A 1 486 ? 57.248 -7.178 14.031 1.00 21.40 486 TYR A N 1
ATOM 3718 C CA . TYR A 1 486 ? 58.308 -8.165 14.229 1.00 21.83 486 TYR A CA 1
ATOM 3719 C C . TYR A 1 486 ? 59.615 -7.798 13.533 1.00 21.65 486 TYR A C 1
ATOM 3720 O O . TYR A 1 486 ? 60.515 -8.625 13.445 1.00 22.31 486 TYR A O 1
ATOM 3729 N N . THR A 1 487 ? 59.731 -6.537 13.103 1.00 20.69 487 THR A N 1
ATOM 3730 C CA . THR A 1 487 ? 60.995 -5.970 12.646 1.00 20.63 487 THR A CA 1
ATOM 3731 C C . THR A 1 487 ? 61.435 -4.744 13.471 1.00 20.41 487 THR A C 1
ATOM 3732 O O . THR A 1 487 ? 60.627 -4.079 14.150 1.00 20.07 487 THR A O 1
ATOM 3736 N N . GLU A 1 488 ? 62.737 -4.506 13.435 1.00 20.74 488 GLU A N 1
ATOM 3737 C CA . GLU A 1 488 ? 63.391 -3.341 14.009 1.00 20.81 488 GLU A CA 1
ATOM 3738 C C . GLU A 1 488 ? 64.139 -2.646 12.871 1.00 20.41 488 GLU A C 1
ATOM 3739 O O . GLU A 1 488 ? 65.008 -3.253 12.247 1.00 20.85 488 GLU A O 1
ATOM 3745 N N . VAL A 1 489 ? 63.818 -1.377 12.644 1.00 19.60 489 VAL A N 1
ATOM 3746 C CA . VAL A 1 489 ? 64.346 -0.616 11.501 1.00 19.17 489 VAL A CA 1
ATOM 3747 C C . VAL A 1 489 ? 65.692 0.030 11.856 1.00 19.77 489 VAL A C 1
ATOM 3748 O O . VAL A 1 489 ? 65.825 0.714 12.889 1.00 20.05 489 VAL A O 1
ATOM 3752 N N . LYS A 1 490 ? 66.687 -0.253 11.021 1.00 20.01 490 LYS A N 1
ATOM 3753 C CA . LYS A 1 490 ? 68.020 0.330 11.117 1.00 20.65 490 LYS A CA 1
ATOM 3754 C C . LYS A 1 490 ? 68.247 1.186 9.883 1.00 20.13 490 LYS A C 1
ATOM 3755 O O . LYS A 1 490 ? 68.078 0.705 8.758 1.00 19.85 490 LYS A O 1
ATOM 3761 N N . THR A 1 491 ? 68.660 2.432 10.100 1.00 20.10 491 THR A N 1
ATOM 3762 C CA . THR A 1 491 ? 69.023 3.340 9.016 1.00 19.78 491 THR A CA 1
ATOM 3763 C C . THR A 1 491 ? 70.538 3.329 8.870 1.00 20.76 491 THR A C 1
ATOM 3764 O O . THR A 1 491 ? 71.263 3.444 9.866 1.00 21.52 491 THR A O 1
ATOM 3768 N N . VAL A 1 492 ? 71.023 3.175 7.635 1.00 20.79 492 VAL A N 1
ATOM 3769 C CA . VAL A 1 492 ? 72.456 3.183 7.362 1.00 21.79 492 VAL A CA 1
ATOM 3770 C C . VAL A 1 492 ? 72.713 4.324 6.403 1.00 21.55 492 VAL A C 1
ATOM 3771 O O . VAL A 1 492 ? 72.172 4.333 5.307 1.00 20.93 492 VAL A O 1
ATOM 3775 N N . THR A 1 493 ? 73.537 5.283 6.822 1.00 22.09 493 THR A N 1
ATOM 3776 C CA . THR A 1 493 ? 73.801 6.480 6.034 1.00 21.94 493 THR A CA 1
ATOM 3777 C C . THR A 1 493 ? 75.304 6.562 5.763 1.00 23.08 493 THR A C 1
ATOM 3778 O O . THR A 1 493 ? 76.114 6.647 6.684 1.00 23.90 493 THR A O 1
ATOM 3782 N N . VAL A 1 494 ? 75.652 6.515 4.475 1.00 23.18 494 VAL A N 1
ATOM 3783 C CA . VAL A 1 494 ? 77.024 6.381 4.018 1.00 24.35 494 VAL A CA 1
ATOM 3784 C C . VAL A 1 494 ? 77.443 7.675 3.330 1.00 24.42 494 VAL A C 1
ATOM 3785 O O . VAL A 1 494 ? 76.772 8.118 2.410 1.00 23.67 494 VAL A O 1
ATOM 3789 N N . LYS A 1 495 ? 78.547 8.276 3.762 1.00 25.42 495 LYS A N 1
ATOM 3790 C CA . LYS A 1 495 ? 79.087 9.458 3.076 1.00 25.71 495 LYS A CA 1
ATOM 3791 C C . LYS A 1 495 ? 79.571 9.071 1.679 1.00 26.05 495 LYS A C 1
ATOM 3792 O O . LYS A 1 495 ? 80.271 8.071 1.518 1.00 26.82 495 LYS A O 1
ATOM 3798 N N . ILE A 1 496 ? 79.159 9.842 0.675 1.00 25.55 496 ILE A N 1
ATOM 3799 C CA . ILE A 1 496 ? 79.686 9.695 -0.691 1.00 26.08 496 ILE A CA 1
ATOM 3800 C C . ILE A 1 496 ? 80.135 11.045 -1.233 1.00 26.32 496 ILE A C 1
ATOM 3801 O O . ILE A 1 496 ? 79.753 12.094 -0.695 1.00 25.87 496 ILE A O 1
ATOM 3806 N N . SER A 1 497 ? 80.934 11.010 -2.300 1.00 27.09 497 SER A N 1
ATOM 3807 C CA . SER A 1 497 ? 81.500 12.217 -2.902 1.00 27.51 497 SER A CA 1
ATOM 3808 C C . SER A 1 497 ? 80.410 13.054 -3.581 1.00 26.53 497 SER A C 1
ATOM 3809 O O . SER A 1 497 ? 80.352 14.262 -3.374 1.00 26.37 497 SER A O 1
ATOM 3812 N N . GLN A 1 498 ? 79.561 12.402 -4.378 1.00 25.99 498 GLN A N 1
ATOM 3813 C CA A GLN A 1 498 ? 78.449 13.059 -5.077 0.50 25.18 498 GLN A CA 1
ATOM 3814 C CA B GLN A 1 498 ? 78.408 13.068 -4.973 0.50 25.14 498 GLN A CA 1
ATOM 3815 C C . GLN A 1 498 ? 77.303 12.072 -5.289 1.00 24.45 498 GLN A C 1
ATOM 3816 O O . GLN A 1 498 ? 77.537 11.001 -5.845 1.00 24.95 498 GLN A O 1
ATOM 3827 N N . LYS A 1 499 ? 76.088 12.442 -4.892 1.00 23.39 499 LYS A N 1
ATOM 3828 C CA . LYS A 1 499 ? 74.896 11.644 -5.176 1.00 22.69 499 LYS A CA 1
ATOM 3829 C C . LYS A 1 499 ? 74.272 12.096 -6.489 1.00 22.54 499 LYS A C 1
ATOM 3830 O O . LYS A 1 499 ? 74.400 13.259 -6.886 1.00 22.61 499 LYS A O 1
ATOM 3836 N N . ASN A 1 500 ? 73.582 11.166 -7.138 1.00 22.35 500 ASN A N 1
ATOM 3837 C CA . ASN A 1 500 ? 72.703 11.487 -8.237 1.00 22.16 500 ASN A CA 1
ATOM 3838 C C . ASN A 1 500 ? 71.354 10.814 -8.015 1.00 21.35 500 ASN A C 1
ATOM 3839 O O . ASN A 1 500 ? 71.277 9.720 -7.467 1.00 21.22 500 ASN A O 1
ATOM 3844 N N . SER A 1 501 ? 70.294 11.477 -8.456 1.00 20.83 501 SER A N 1
ATOM 3845 C CA . SER A 1 501 ? 68.947 10.950 -8.352 1.00 20.18 501 SER A CA 1
ATOM 3846 C C . SER A 1 501 ? 68.811 9.613 -9.098 1.00 20.68 501 SER A C 1
ATOM 3847 O O . SER A 1 501 ? 69.620 9.268 -9.972 1.00 21.59 501 SER A O 1
#